Protein AF-A0A9P3FY73-F1 (afdb_monomer_lite)

Foldseek 3Di:
DDDDDDDDDDDDDDDDDDDDDDDDPDPDPVVVVVVVVVVPPPDDDDDDDDDDDDDDDDDPPPPPDPPPLQDAQEDDDPVQLDPVSLLVSLVQDPDPVSVVVVVVLLVCLVVLCVVQWDALDAPVPTDPVSVVVSLVVSCVVPVSQVRHDVSVSSSSSSNVVRVVRNVVVVVVVCVVVPPPPPVVPPPVPPDPDDDDDDDDDDDDDDDDDDDDPPPPPPDDPPDDDDDDDDDDDDDDDDDDDDDDDDDDDDDDDDDDDDDDDDDDDDDDDDDDDDDDDDDDDDDDPDDPDDPPDPDDLQVVVLVLLVVLDVLSNVLVVLCVQLVNRDPVSLVVLLPDDLVVNLVSCVPRSVPPDPVSSVVVSVSSVSSVVVVVVVVVD

Radius of gyration: 38.03 Å; chains: 1; bounding box: 103×112×108 Å

pLDDT: mean 70.86, std 22.41, range [33.03, 98.25]

Secondary structure (DSSP, 8-state):
--PPPP-PPP----PPPP--------SSSHHHHHHHHTTTTS---PPPP--------------------PPPBPPPPGGG-SHHHHHHHTT--SSHHHHHHHHHHHHHHHHHHHHHS-TTS-GGGS-HHHHHHHHHHHHHH-GGGGGBGGGHHHHHHHHHHHHHHHHHHHHHHHHHHHS---------PPPP-----------------------------------------PPP---------PPP------PPP-------PPP-------PPPP--PPPPS--------PPPHHHHHHHHHHHH-HHHHHTHHHHHHTT--SHHHHHHHHHS-HHHHHHHHHHTS----HHHHHHHHHHHHHHHHHHHHHTT-

Sequence (377 aa):
MVTLSQVPITSSRLATPSDTRHGAERLNTGAKQRVYQMAALAQRQPPSLCSPSSPNLVYTMPRAKPVGAAKPIPQPHHSVQRTTKLIECMGLQRSKEDRAEYHRIMEGLPEFCREHLKEGLCWGDQSTADWTRFCAAVCEDEPIFRRYQDCWPLKLWTQRYLVNKRHYLKKARKQLRGTPVFRRQVVLSPVPASESEDEATVARSEGDESMDDDDDNVAPPCHDSKSDSDDGSQNPDIKTAVASESIKEESDNVPPPSKNLRSKKPSTPPAAQSKPKVASAKQDPDAPAPGLADPAPMSAFRALLGDLDAVLAANFEKLQLAGIESAEDLQTLMAFPRCEQERLLRQHCGVTKPLELAKICIALDRARAKMEVIEVD

Structure (mmCIF, N/CA/C/O backbone):
data_AF-A0A9P3FY73-F1
#
_entry.id   AF-A0A9P3FY73-F1
#
loop_
_atom_site.group_PDB
_atom_site.id
_atom_site.type_symbol
_atom_site.label_atom_id
_atom_site.label_alt_id
_atom_site.label_comp_id
_atom_site.label_asym_id
_atom_site.label_entity_id
_atom_site.label_seq_id
_atom_site.pdbx_PDB_ins_code
_atom_site.Cartn_x
_atom_site.Cartn_y
_atom_site.Cartn_z
_atom_site.occupancy
_atom_site.B_iso_or_equiv
_atom_site.auth_seq_id
_atom_site.auth_comp_id
_atom_site.auth_asym_id
_atom_site.auth_atom_id
_atom_site.pdbx_PDB_model_num
ATOM 1 N N . MET A 1 1 ? 44.550 -36.901 49.251 1.00 42.16 1 MET A N 1
ATOM 2 C CA . MET A 1 1 ? 45.726 -36.201 48.694 1.00 42.16 1 MET A CA 1
ATOM 3 C C . MET A 1 1 ? 45.942 -36.720 47.286 1.00 42.16 1 MET A C 1
ATOM 5 O O . MET A 1 1 ? 46.392 -37.845 47.130 1.00 42.16 1 MET A O 1
ATOM 9 N N . VAL A 1 2 ? 45.505 -35.956 46.286 1.00 33.03 2 VAL A N 1
ATOM 10 C CA . VAL A 1 2 ? 45.621 -36.292 44.860 1.00 33.03 2 VAL A CA 1
ATOM 11 C C . VAL A 1 2 ? 46.294 -35.100 44.192 1.00 33.03 2 VAL A C 1
ATOM 13 O O . VAL A 1 2 ? 45.828 -33.970 44.319 1.00 33.03 2 VAL A O 1
ATOM 16 N N . THR A 1 3 ? 47.439 -35.358 43.576 1.00 38.28 3 THR A N 1
ATOM 17 C CA . THR A 1 3 ? 48.320 -34.394 42.919 1.00 38.28 3 THR A CA 1
ATOM 18 C C . THR A 1 3 ? 47.830 -34.102 41.499 1.00 38.28 3 THR A C 1
ATOM 20 O O . THR A 1 3 ? 47.676 -35.008 40.684 1.00 38.28 3 THR A O 1
ATOM 23 N N . LEU A 1 4 ? 47.587 -32.821 41.203 1.00 42.81 4 LEU A N 1
ATOM 24 C CA . LEU A 1 4 ? 47.286 -32.302 39.865 1.00 42.81 4 LEU A CA 1
ATOM 25 C C . LEU A 1 4 ? 48.595 -32.068 39.097 1.00 42.81 4 LEU A C 1
ATOM 27 O O . LEU A 1 4 ? 49.442 -31.287 39.527 1.00 42.81 4 LEU A O 1
ATOM 31 N N . SER A 1 5 ? 48.745 -32.751 37.962 1.00 44.38 5 SER A N 1
ATOM 32 C CA . SER A 1 5 ? 49.831 -32.551 36.999 1.00 44.38 5 SER A CA 1
ATOM 33 C C . SER A 1 5 ? 49.423 -31.475 35.986 1.00 44.38 5 SER A C 1
ATOM 35 O O . SER A 1 5 ? 48.355 -31.563 35.382 1.00 44.38 5 SER A O 1
ATOM 37 N N . GLN A 1 6 ? 50.254 -30.442 35.839 1.00 45.41 6 GLN A N 1
ATOM 38 C CA . GLN A 1 6 ? 50.101 -29.373 34.850 1.00 45.41 6 GLN A CA 1
ATOM 39 C C . GLN A 1 6 ? 50.756 -29.784 33.524 1.00 45.41 6 GLN A C 1
ATOM 41 O O . GLN A 1 6 ? 51.889 -30.260 33.512 1.00 45.41 6 GLN A O 1
ATOM 46 N N . VAL A 1 7 ? 50.059 -29.545 32.411 1.00 44.94 7 VAL A N 1
ATOM 47 C CA . VAL A 1 7 ? 50.581 -29.686 31.043 1.00 44.94 7 VAL A CA 1
ATOM 48 C C . VAL A 1 7 ? 50.744 -28.282 30.442 1.00 44.94 7 VAL A C 1
ATOM 50 O O . VAL A 1 7 ? 49.807 -27.488 30.543 1.00 44.94 7 VAL A O 1
ATOM 53 N N . PRO A 1 8 ? 51.888 -27.940 29.819 1.00 52.09 8 PRO A N 1
ATOM 54 C CA . PRO A 1 8 ? 52.078 -26.642 29.178 1.00 52.09 8 PRO A CA 1
ATOM 55 C C . PRO A 1 8 ? 51.510 -26.628 27.750 1.00 52.09 8 PRO A C 1
ATOM 57 O O . PRO A 1 8 ? 51.779 -27.521 26.948 1.00 52.09 8 PRO A O 1
ATOM 60 N N . ILE A 1 9 ? 50.757 -25.576 27.421 1.00 44.22 9 ILE A N 1
ATOM 61 C CA . ILE A 1 9 ? 50.264 -25.291 26.068 1.00 44.22 9 ILE A CA 1
ATOM 62 C C . ILE A 1 9 ? 51.331 -24.476 25.329 1.00 44.22 9 ILE A C 1
ATOM 64 O O . ILE A 1 9 ? 51.642 -23.347 25.708 1.00 44.22 9 ILE A O 1
ATOM 68 N N . THR A 1 10 ? 51.891 -25.045 24.264 1.00 43.56 10 THR A N 1
ATOM 69 C CA . THR A 1 10 ? 52.766 -24.355 23.313 1.00 43.56 10 THR A CA 1
ATOM 70 C C . THR A 1 10 ? 51.928 -23.644 22.251 1.00 43.56 10 THR A C 1
ATOM 72 O O . THR A 1 10 ? 51.133 -24.246 21.534 1.00 43.56 10 THR A O 1
ATOM 75 N N . SER A 1 11 ? 52.115 -22.328 22.152 1.00 36.12 11 SER A N 1
ATOM 76 C CA . SER A 1 11 ? 51.469 -21.461 21.168 1.00 36.12 11 SER A CA 1
ATOM 77 C C . SER A 1 11 ? 52.269 -21.485 19.861 1.00 36.12 11 SER A C 1
ATOM 79 O O . SER A 1 11 ? 53.394 -20.987 19.813 1.00 36.12 11 SER A O 1
ATOM 81 N N . SER A 1 12 ? 51.715 -22.097 18.810 1.00 38.44 12 SER A N 1
ATOM 82 C CA . SER A 1 12 ? 52.295 -22.090 17.460 1.00 38.44 12 SER A CA 1
ATOM 83 C C . SER A 1 12 ? 51.526 -21.141 16.548 1.00 38.44 12 SER A C 1
ATOM 85 O O . SER A 1 12 ? 50.336 -21.311 16.296 1.00 38.44 12 SER A O 1
ATOM 87 N N . ARG A 1 13 ? 52.257 -20.137 16.053 1.00 43.25 13 ARG A N 1
ATOM 88 C CA . ARG A 1 13 ? 51.874 -19.211 14.984 1.00 43.25 13 ARG A CA 1
ATOM 89 C C . ARG A 1 13 ? 51.569 -19.978 13.695 1.00 43.25 13 ARG A C 1
ATOM 91 O O . ARG A 1 13 ? 52.400 -20.764 13.249 1.00 43.25 13 ARG A O 1
ATOM 98 N N . LEU A 1 14 ? 50.450 -19.654 13.053 1.00 41.62 14 LEU A N 1
ATOM 99 C CA . LEU A 1 14 ? 50.162 -20.020 11.667 1.00 41.62 14 LEU A CA 1
ATOM 100 C C . LEU A 1 14 ? 49.957 -18.751 10.839 1.00 41.62 14 LEU A C 1
ATOM 102 O O . LEU A 1 14 ? 49.274 -17.814 11.249 1.00 41.62 14 LEU A O 1
ATOM 106 N N . ALA A 1 15 ? 50.658 -18.733 9.711 1.00 37.22 15 ALA A N 1
ATOM 107 C CA . ALA A 1 15 ? 50.772 -17.644 8.762 1.00 37.22 15 ALA A CA 1
ATOM 108 C C . ALA A 1 15 ? 49.478 -17.440 7.959 1.00 37.22 15 ALA A C 1
ATOM 110 O O . ALA A 1 15 ? 48.812 -18.395 7.568 1.00 37.22 15 ALA A O 1
ATOM 111 N N . THR A 1 16 ? 49.165 -16.179 7.678 1.00 40.62 16 THR A N 1
ATOM 112 C CA . THR A 1 16 ? 48.103 -15.740 6.766 1.00 40.62 16 THR A CA 1
ATOM 113 C C . THR A 1 16 ? 48.558 -15.862 5.307 1.00 40.62 16 THR A C 1
ATOM 115 O O . THR A 1 16 ? 49.617 -15.313 4.984 1.00 40.62 16 THR A O 1
ATOM 118 N N . PRO A 1 17 ? 47.792 -16.502 4.406 1.00 45.66 17 PRO A N 1
ATOM 119 C CA . PRO A 1 17 ? 48.030 -16.406 2.975 1.00 45.66 17 PRO A CA 1
ATOM 120 C C . PRO A 1 17 ? 47.280 -15.218 2.358 1.00 45.66 17 PRO A C 1
ATOM 122 O O . PRO A 1 17 ? 46.195 -14.829 2.785 1.00 45.66 17 PRO A O 1
ATOM 125 N N . SER A 1 18 ? 47.936 -14.652 1.354 1.00 37.41 18 SER A N 1
ATOM 126 C CA . SER A 1 18 ? 47.654 -13.397 0.677 1.00 37.41 18 SER A CA 1
ATOM 127 C C . SER A 1 18 ? 46.348 -13.366 -0.117 1.00 37.41 18 SER A C 1
ATOM 129 O O . SER A 1 18 ? 45.974 -14.305 -0.818 1.00 37.41 18 SER A O 1
ATOM 131 N N . ASP A 1 19 ? 45.712 -12.205 -0.031 1.00 35.09 19 ASP A N 1
ATOM 132 C CA . ASP A 1 19 ? 44.477 -11.791 -0.679 1.00 35.09 19 ASP A CA 1
ATOM 133 C C . ASP A 1 19 ? 44.660 -11.675 -2.206 1.00 35.09 19 ASP A C 1
ATOM 135 O O . ASP A 1 19 ? 45.435 -10.853 -2.696 1.00 35.09 19 ASP A O 1
ATOM 139 N N . THR A 1 20 ? 43.963 -12.521 -2.969 1.00 45.78 20 THR A N 1
ATOM 140 C CA . THR A 1 20 ? 43.864 -12.430 -4.436 1.00 45.78 20 THR A CA 1
ATOM 141 C C . THR A 1 20 ? 42.383 -12.409 -4.810 1.00 45.78 20 THR A C 1
ATOM 143 O O . THR A 1 20 ? 41.788 -13.436 -5.125 1.00 45.78 20 THR A O 1
ATOM 146 N N . ARG A 1 21 ? 41.749 -11.235 -4.734 1.00 40.12 21 ARG A N 1
ATOM 147 C CA . ARG A 1 21 ? 40.351 -11.021 -5.143 1.00 40.12 21 ARG A CA 1
ATOM 148 C C . ARG A 1 21 ? 40.236 -9.860 -6.119 1.00 40.12 21 ARG A C 1
ATOM 150 O O . ARG A 1 21 ? 39.798 -8.784 -5.742 1.00 40.12 21 ARG A O 1
ATOM 157 N N . HIS A 1 22 ? 40.559 -10.088 -7.389 1.00 45.47 22 HIS A N 1
ATOM 158 C CA . HIS A 1 22 ? 40.099 -9.253 -8.504 1.00 45.47 22 HIS A CA 1
ATOM 159 C C . HIS A 1 22 ? 39.733 -10.156 -9.688 1.00 45.47 22 HIS A C 1
ATOM 161 O O . HIS A 1 22 ? 40.617 -10.726 -10.317 1.00 45.47 22 HIS A O 1
ATOM 167 N N . GLY A 1 23 ? 38.437 -10.257 -10.009 1.00 43.47 23 GLY A N 1
ATOM 168 C CA . GLY A 1 23 ? 38.001 -10.744 -11.323 1.00 43.47 23 GLY A CA 1
ATOM 169 C C . GLY A 1 23 ? 36.771 -11.650 -11.351 1.00 43.47 23 GLY A C 1
ATOM 170 O O . GLY A 1 23 ? 36.893 -12.786 -11.788 1.00 43.47 23 GLY A O 1
ATOM 171 N N . ALA A 1 24 ? 35.588 -11.163 -10.957 1.00 41.09 24 ALA A N 1
ATOM 172 C CA . ALA A 1 24 ? 34.325 -11.856 -11.266 1.00 41.09 24 ALA A CA 1
ATOM 173 C C . ALA A 1 24 ? 33.086 -10.929 -11.330 1.00 41.09 24 ALA A C 1
ATOM 175 O O . ALA A 1 24 ? 32.003 -11.317 -10.919 1.00 41.09 24 ALA A O 1
ATOM 176 N N . GLU A 1 25 ? 33.208 -9.701 -11.855 1.00 45.84 25 GLU A N 1
ATOM 177 C CA . GLU A 1 25 ? 32.070 -8.755 -11.963 1.00 45.84 25 GLU A CA 1
ATOM 178 C C . GLU A 1 25 ? 31.905 -8.131 -13.365 1.00 45.84 25 GLU A C 1
ATOM 180 O O . GLU A 1 25 ? 31.661 -6.933 -13.511 1.00 45.84 25 GLU A O 1
ATOM 185 N N . ARG A 1 26 ? 32.052 -8.905 -14.452 1.00 45.12 26 ARG A N 1
ATOM 186 C CA . ARG A 1 26 ? 31.937 -8.329 -15.814 1.00 45.12 26 ARG A CA 1
ATOM 187 C C . ARG A 1 26 ? 31.015 -9.012 -16.821 1.00 45.12 26 ARG A C 1
ATOM 189 O O . ARG A 1 26 ? 31.037 -8.620 -17.982 1.00 45.12 26 ARG A O 1
ATOM 196 N N . LEU A 1 27 ? 30.130 -9.921 -16.414 1.00 48.28 27 LEU A N 1
ATOM 197 C CA . LEU A 1 27 ? 29.201 -10.572 -17.352 1.00 48.28 27 LEU A CA 1
ATOM 198 C C . LEU A 1 27 ? 27.745 -10.560 -16.862 1.00 48.28 27 LEU A C 1
ATOM 200 O O . LEU A 1 27 ? 27.140 -11.608 -16.712 1.00 48.28 27 LEU A O 1
ATOM 204 N N . ASN A 1 28 ? 27.152 -9.385 -16.604 1.00 49.62 28 ASN A N 1
ATOM 205 C CA . ASN A 1 28 ? 25.681 -9.297 -16.483 1.00 49.62 28 ASN A CA 1
ATOM 206 C C . ASN A 1 28 ? 25.079 -7.911 -16.809 1.00 49.62 28 ASN A C 1
ATOM 208 O O . ASN A 1 28 ? 24.053 -7.496 -16.268 1.00 49.62 28 ASN A O 1
ATOM 212 N N . THR A 1 29 ? 25.733 -7.140 -17.680 1.00 47.91 29 THR A N 1
ATOM 213 C CA . THR A 1 29 ? 25.258 -5.802 -18.082 1.00 47.91 29 THR A CA 1
ATOM 214 C C . THR A 1 29 ? 24.482 -5.804 -19.403 1.00 47.91 29 THR A C 1
ATOM 216 O O . THR A 1 29 ? 23.687 -4.896 -19.633 1.00 47.91 29 THR A O 1
ATOM 219 N N . GLY A 1 30 ? 24.620 -6.841 -20.239 1.00 44.16 30 GLY A N 1
ATOM 220 C CA . GLY A 1 30 ? 24.013 -6.885 -21.578 1.00 44.16 30 GLY A CA 1
ATOM 221 C C . GLY A 1 30 ? 22.485 -7.040 -21.601 1.00 44.16 30 GLY A C 1
ATOM 222 O O . GLY A 1 30 ? 21.816 -6.391 -22.406 1.00 44.16 30 GLY A O 1
ATOM 223 N N . ALA A 1 31 ? 21.909 -7.845 -20.703 1.00 50.88 31 ALA A N 1
ATOM 224 C CA . ALA A 1 31 ? 20.466 -8.117 -20.696 1.00 50.88 31 ALA A CA 1
ATOM 225 C C . ALA A 1 31 ? 19.644 -6.937 -20.142 1.00 50.88 31 ALA A C 1
ATOM 227 O O . ALA A 1 31 ? 18.605 -6.573 -20.693 1.00 50.88 31 ALA A O 1
ATOM 228 N N . LYS A 1 32 ? 20.157 -6.258 -19.106 1.00 51.12 32 LYS A N 1
ATOM 229 C CA . LYS A 1 32 ? 19.499 -5.086 -18.501 1.00 51.12 32 LYS A CA 1
ATOM 230 C C . LYS A 1 32 ? 19.461 -3.886 -19.453 1.00 51.12 32 LYS A C 1
ATOM 232 O O . LYS A 1 32 ? 18.501 -3.121 -19.442 1.00 51.12 32 LYS A O 1
ATOM 237 N N . GLN A 1 33 ? 20.462 -3.730 -20.320 1.00 55.00 33 GLN A N 1
ATOM 238 C CA . GLN A 1 33 ? 20.598 -2.544 -21.170 1.00 55.00 33 GLN A CA 1
ATOM 239 C C . GLN A 1 33 ? 19.577 -2.493 -22.323 1.00 55.00 33 GLN A C 1
ATOM 241 O O . GLN A 1 33 ? 19.145 -1.404 -22.701 1.00 55.00 33 GLN A O 1
ATOM 246 N N . ARG A 1 34 ? 19.105 -3.647 -22.825 1.00 58.91 34 ARG A N 1
ATOM 247 C CA . ARG A 1 34 ? 18.100 -3.705 -23.909 1.00 58.91 34 ARG A CA 1
ATOM 248 C C . ARG A 1 34 ? 16.700 -3.267 -23.470 1.00 58.91 34 ARG A C 1
ATOM 250 O O . ARG A 1 34 ? 15.984 -2.662 -24.262 1.00 58.91 34 ARG A O 1
ATOM 257 N N . VAL A 1 35 ? 16.329 -3.496 -22.210 1.00 56.06 35 VAL A N 1
ATOM 258 C CA . VAL A 1 35 ? 15.011 -3.093 -21.681 1.00 56.06 35 VAL A CA 1
ATOM 259 C C . VAL A 1 35 ? 14.941 -1.578 -21.441 1.00 56.06 35 VAL A C 1
ATOM 261 O O . VAL A 1 35 ? 13.907 -0.960 -21.688 1.00 56.06 35 VAL A O 1
ATOM 264 N N . TYR A 1 36 ? 16.049 -0.942 -21.045 1.00 53.47 36 TYR A N 1
ATOM 265 C CA . TYR A 1 36 ? 16.088 0.507 -20.801 1.00 53.47 36 TYR A CA 1
ATOM 266 C C . TYR A 1 36 ? 16.184 1.359 -22.079 1.00 53.47 36 TYR A C 1
ATOM 268 O O . TYR A 1 36 ? 15.680 2.482 -22.101 1.00 53.47 36 TYR A O 1
ATOM 276 N N . GLN A 1 37 ? 16.779 0.848 -23.163 1.00 55.38 37 GLN A N 1
ATOM 277 C CA . GLN A 1 37 ? 16.997 1.634 -24.389 1.00 55.38 37 GLN A CA 1
ATOM 278 C C . GLN A 1 37 ? 15.700 1.935 -25.169 1.00 55.38 37 GLN A C 1
ATOM 280 O O . GLN A 1 37 ? 15.610 2.955 -25.849 1.00 55.38 37 GLN A O 1
ATOM 285 N N . MET A 1 38 ? 14.660 1.114 -24.998 1.00 52.94 38 MET A N 1
ATOM 286 C CA . MET A 1 38 ? 13.332 1.310 -25.600 1.00 52.94 38 MET A CA 1
ATOM 287 C C . MET A 1 38 ? 12.539 2.486 -24.993 1.00 52.94 38 MET A C 1
ATOM 289 O O . MET A 1 38 ? 11.649 3.025 -25.647 1.00 52.94 38 MET A O 1
ATOM 293 N N . ALA A 1 39 ? 12.851 2.918 -23.765 1.00 51.34 39 ALA A N 1
ATOM 294 C CA . ALA A 1 39 ? 12.095 3.964 -23.066 1.00 51.34 39 ALA A CA 1
ATOM 295 C C . ALA A 1 39 ? 12.606 5.398 -23.332 1.00 51.34 39 ALA A C 1
ATOM 297 O O . ALA A 1 39 ? 11.882 6.364 -23.099 1.00 51.34 39 ALA A O 1
ATOM 298 N N . ALA A 1 40 ? 13.837 5.560 -23.829 1.00 45.88 40 ALA A N 1
ATOM 299 C CA . ALA A 1 40 ? 14.522 6.858 -23.889 1.00 45.88 40 ALA A CA 1
ATOM 300 C C . ALA A 1 40 ? 14.279 7.677 -25.178 1.00 45.88 40 ALA A C 1
ATOM 302 O O . ALA A 1 40 ? 14.643 8.851 -25.231 1.00 45.88 40 ALA A O 1
ATOM 303 N N . LEU A 1 41 ? 13.648 7.107 -26.211 1.00 47.03 41 LEU A N 1
ATOM 304 C CA . LEU A 1 41 ? 13.439 7.777 -27.509 1.00 47.03 41 LEU A CA 1
ATOM 305 C C . LEU A 1 41 ? 12.136 8.597 -27.617 1.00 47.03 41 LEU A C 1
ATOM 307 O O . LEU A 1 41 ? 11.888 9.206 -28.652 1.00 47.03 41 LEU A O 1
ATOM 311 N N . ALA A 1 42 ? 11.318 8.671 -26.561 1.00 46.75 42 ALA A N 1
ATOM 312 C CA . ALA A 1 42 ? 9.981 9.276 -26.623 1.00 46.75 42 ALA A CA 1
ATOM 313 C C . ALA A 1 42 ? 9.865 10.735 -26.116 1.00 46.75 42 ALA A C 1
ATOM 315 O O . ALA A 1 42 ? 8.760 11.271 -26.104 1.00 46.75 42 ALA A O 1
ATOM 316 N N . GLN A 1 43 ? 10.945 11.406 -25.684 1.00 53.41 43 GLN A N 1
ATOM 317 C CA . GLN A 1 43 ? 10.838 12.726 -25.019 1.00 53.41 43 GLN A CA 1
ATOM 318 C C . GLN A 1 43 ? 11.902 13.759 -25.433 1.00 53.41 43 GLN A C 1
ATOM 320 O O . GLN A 1 43 ? 12.666 14.251 -24.604 1.00 53.41 43 GLN A O 1
ATOM 325 N N . ARG A 1 44 ? 11.945 14.158 -26.709 1.00 39.44 44 ARG A N 1
ATOM 326 C CA . ARG A 1 44 ? 12.715 15.347 -27.124 1.00 39.44 44 ARG A CA 1
ATOM 327 C C . ARG A 1 44 ? 11.916 16.267 -28.047 1.00 39.44 44 ARG A C 1
ATOM 329 O O . ARG A 1 44 ? 11.931 16.088 -29.257 1.00 39.44 44 ARG A O 1
ATOM 336 N N . GLN A 1 45 ? 11.310 17.303 -27.470 1.00 40.25 45 GLN A N 1
ATOM 337 C CA . GLN A 1 45 ? 11.181 18.614 -28.115 1.00 40.25 45 GLN A CA 1
ATOM 338 C C . GLN A 1 45 ? 11.437 19.726 -27.082 1.00 40.25 45 GLN A C 1
ATOM 340 O O . GLN A 1 45 ? 10.850 19.674 -26.002 1.00 40.25 45 GLN A O 1
ATOM 345 N N . PRO A 1 46 ? 12.298 20.717 -27.379 1.00 46.50 46 PRO A N 1
ATOM 346 C CA . PRO A 1 46 ? 12.496 21.886 -26.527 1.00 46.50 46 PRO A CA 1
ATOM 347 C C . PRO A 1 46 ? 11.664 23.087 -27.017 1.00 46.50 46 PRO A C 1
ATOM 349 O O . PRO A 1 46 ? 11.663 23.356 -28.220 1.00 46.50 46 PRO A O 1
ATOM 352 N N . PRO A 1 47 ? 11.018 23.869 -26.132 1.00 42.59 47 PRO A N 1
ATOM 353 C CA . PRO A 1 47 ? 10.571 25.205 -26.487 1.00 42.59 47 PRO A CA 1
ATOM 354 C C . PRO A 1 47 ? 11.618 26.278 -26.161 1.00 42.59 47 PRO A C 1
ATOM 356 O O . PRO A 1 47 ? 12.405 26.194 -25.219 1.00 42.59 47 PRO A O 1
ATOM 359 N N . SER A 1 48 ? 11.583 27.272 -27.037 1.00 38.47 48 SER A N 1
ATOM 360 C CA . SER A 1 48 ? 12.483 28.386 -27.304 1.00 38.47 48 SER A CA 1
ATOM 361 C C . SER A 1 48 ? 12.670 29.407 -26.181 1.00 38.47 48 SER A C 1
ATOM 363 O O . SER A 1 48 ? 11.731 29.787 -25.485 1.00 38.47 48 SER A O 1
ATOM 365 N N . LEU A 1 49 ? 13.890 29.940 -26.139 1.00 45.50 49 LEU A N 1
ATOM 366 C CA . LEU A 1 49 ? 14.322 31.132 -25.414 1.00 45.50 49 LEU A CA 1
ATOM 367 C C . LEU A 1 49 ? 13.782 32.410 -26.086 1.00 45.50 49 LEU A C 1
ATOM 369 O O . LEU A 1 49 ? 13.972 32.586 -27.289 1.00 45.50 49 LEU A O 1
ATOM 373 N N . CYS A 1 50 ? 13.220 33.337 -25.306 1.00 35.94 50 CYS A N 1
ATOM 374 C CA . CYS A 1 50 ? 13.106 34.752 -25.675 1.00 35.94 50 CYS A CA 1
ATOM 375 C C . CYS A 1 50 ? 13.625 35.635 -24.532 1.00 35.94 50 CYS A C 1
ATOM 377 O O . CYS A 1 50 ? 13.301 35.430 -23.365 1.00 35.94 50 CYS A O 1
ATOM 379 N N . SER A 1 51 ? 14.465 36.589 -24.928 1.00 38.47 51 SER A N 1
ATOM 380 C CA . SER A 1 51 ? 15.288 37.493 -24.118 1.00 38.47 51 SER A CA 1
ATOM 381 C C . SER A 1 51 ? 14.578 38.823 -23.766 1.00 38.47 51 SER A C 1
ATOM 383 O O . SER A 1 51 ? 13.467 39.055 -24.243 1.00 38.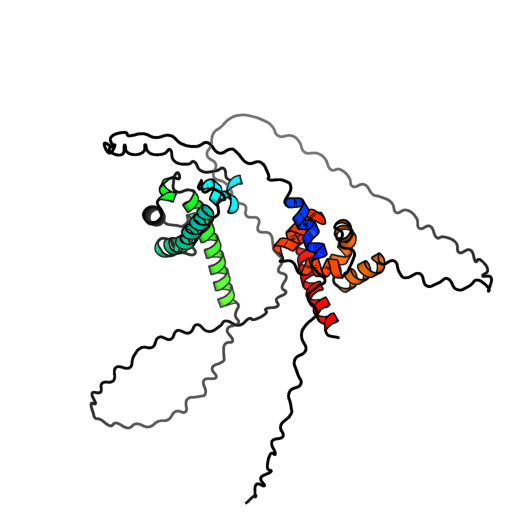47 51 SER A O 1
ATOM 385 N N . PRO A 1 52 ? 15.199 39.693 -22.934 1.00 62.69 52 PRO A N 1
ATOM 386 C CA . PRO A 1 52 ? 14.534 40.726 -22.131 1.00 62.69 52 PRO A CA 1
ATOM 387 C C . PRO A 1 52 ? 14.640 42.159 -22.694 1.00 62.69 52 PRO A C 1
ATOM 389 O O . PRO A 1 52 ? 15.564 42.469 -23.442 1.00 62.69 52 PRO A O 1
ATOM 392 N N . SER A 1 53 ? 13.777 43.074 -22.223 1.00 35.72 53 SER A N 1
ATOM 393 C CA . SER A 1 53 ? 14.083 44.517 -22.163 1.00 35.72 53 SER A CA 1
ATOM 394 C C . SER A 1 53 ? 13.252 45.269 -21.101 1.00 35.72 53 SER A C 1
ATOM 396 O O . SER A 1 53 ? 12.026 45.313 -21.177 1.00 35.72 53 SER A O 1
ATOM 398 N N . SER A 1 54 ? 13.951 45.878 -20.138 1.00 44.38 54 SER A N 1
ATOM 399 C CA . SER A 1 54 ? 13.546 46.929 -19.168 1.00 44.38 54 SER A CA 1
ATOM 400 C C . SER A 1 54 ? 12.984 48.202 -19.868 1.00 44.38 54 SER A C 1
ATOM 402 O O . SER A 1 54 ? 13.214 48.291 -21.075 1.00 44.38 54 SER A O 1
ATOM 404 N N . PRO A 1 55 ? 12.349 49.228 -19.212 1.00 57.22 55 PRO A N 1
ATOM 405 C CA . PRO A 1 55 ? 12.718 49.784 -17.890 1.00 57.22 55 PRO A CA 1
ATOM 406 C C . PRO A 1 55 ? 11.637 50.458 -16.985 1.00 57.22 55 PRO A C 1
ATOM 408 O O . PRO A 1 55 ? 10.537 50.800 -17.398 1.00 57.22 55 PRO A O 1
ATOM 411 N N . ASN A 1 56 ? 12.048 50.686 -15.725 1.00 48.72 56 ASN A N 1
ATOM 412 C CA . ASN A 1 56 ? 11.636 51.714 -14.746 1.00 48.72 56 ASN A CA 1
ATOM 413 C C . ASN A 1 56 ? 10.143 52.069 -14.594 1.00 48.72 56 ASN A C 1
ATOM 415 O O . ASN A 1 56 ? 9.649 53.020 -15.195 1.00 48.72 56 ASN A O 1
ATOM 419 N N . LEU A 1 57 ? 9.482 51.413 -13.634 1.00 42.09 57 LEU A N 1
ATOM 420 C CA . LEU A 1 57 ? 8.211 51.857 -13.058 1.00 42.09 57 LEU A CA 1
ATOM 421 C C . LEU A 1 57 ? 8.362 52.047 -11.547 1.00 42.09 57 LEU A C 1
ATOM 423 O O . LEU A 1 57 ? 8.775 51.148 -10.817 1.00 42.09 57 LEU A O 1
ATOM 427 N N . VAL A 1 58 ? 8.041 53.262 -11.108 1.00 44.75 58 VAL A N 1
ATOM 428 C CA . VAL A 1 58 ? 8.018 53.717 -9.717 1.00 44.75 58 VAL A CA 1
ATOM 429 C C . VAL A 1 58 ? 7.142 52.774 -8.886 1.00 44.75 58 VAL A C 1
ATOM 431 O O . VAL A 1 58 ? 5.932 52.686 -9.088 1.00 44.75 58 VAL A O 1
ATOM 434 N N . TYR A 1 59 ? 7.772 52.057 -7.954 1.00 40.75 59 TYR A N 1
ATOM 435 C CA . TYR A 1 59 ? 7.146 51.035 -7.117 1.00 40.75 59 TYR A CA 1
ATOM 436 C C . TYR A 1 59 ? 6.354 51.692 -5.977 1.00 40.75 59 TYR A C 1
ATOM 438 O O . TYR A 1 59 ? 6.819 51.820 -4.847 1.00 40.75 59 TYR A O 1
ATOM 446 N N . THR A 1 60 ? 5.134 52.135 -6.270 1.00 47.56 60 THR A N 1
ATOM 447 C CA . THR A 1 60 ? 4.123 52.304 -5.222 1.00 47.56 60 THR A CA 1
ATOM 448 C C . THR A 1 60 ? 3.654 50.908 -4.846 1.00 47.56 60 THR A C 1
ATOM 450 O O . THR A 1 60 ? 2.995 50.259 -5.649 1.00 47.56 60 THR A O 1
ATOM 453 N N . MET A 1 61 ? 4.040 50.423 -3.658 1.00 37.22 61 MET A N 1
ATOM 454 C CA . MET A 1 61 ? 3.611 49.128 -3.114 1.00 37.22 61 MET A CA 1
ATOM 455 C C . MET A 1 61 ? 2.081 49.022 -3.225 1.00 37.22 61 MET A C 1
ATOM 457 O O . MET A 1 61 ? 1.375 49.701 -2.469 1.00 37.22 61 MET A O 1
ATOM 461 N N . PRO A 1 62 ? 1.531 48.219 -4.156 1.00 45.16 62 PRO A N 1
ATOM 462 C CA . PRO A 1 62 ? 0.099 48.026 -4.212 1.00 45.16 62 PRO A CA 1
ATOM 463 C C . PRO A 1 62 ? -0.271 47.284 -2.935 1.00 45.16 62 PRO A C 1
ATOM 465 O O . PRO A 1 62 ? 0.155 46.151 -2.715 1.00 45.16 62 PRO A O 1
ATOM 468 N N . ARG A 1 63 ? -1.036 47.950 -2.067 1.00 45.38 63 ARG A N 1
ATOM 469 C CA . ARG A 1 63 ? -1.674 47.338 -0.903 1.00 45.38 63 ARG A CA 1
ATOM 470 C C . ARG A 1 63 ? -2.339 46.059 -1.404 1.00 45.38 63 ARG A C 1
ATOM 472 O O . ARG A 1 63 ? -3.260 46.152 -2.218 1.00 45.38 63 ARG A O 1
ATOM 479 N N . ALA A 1 64 ? -1.789 44.904 -1.021 1.00 42.91 64 ALA A N 1
ATOM 480 C CA . ALA A 1 64 ? -2.187 43.612 -1.556 1.00 42.91 64 ALA A CA 1
ATOM 481 C C . ALA A 1 64 ? -3.705 43.504 -1.425 1.00 42.91 64 ALA A C 1
ATOM 483 O O . ALA A 1 64 ? -4.239 43.437 -0.316 1.00 42.91 64 ALA A O 1
ATOM 484 N N . LYS A 1 65 ? -4.411 43.582 -2.559 1.00 46.06 65 LYS A N 1
ATOM 485 C CA . LYS A 1 65 ? -5.838 43.281 -2.585 1.00 46.06 65 LYS A CA 1
ATOM 486 C C . LYS A 1 65 ? -5.957 41.885 -1.976 1.00 46.06 65 LYS A C 1
ATOM 488 O O . LYS A 1 65 ? -5.189 41.022 -2.412 1.00 46.06 65 LYS A O 1
ATOM 493 N N . PRO A 1 66 ? -6.829 41.664 -0.974 1.00 54.69 66 PRO A N 1
ATOM 494 C CA . PRO A 1 66 ? -7.036 40.331 -0.432 1.00 54.69 66 PRO A CA 1
ATOM 495 C C . PRO A 1 66 ? -7.312 39.435 -1.629 1.00 54.69 66 PRO A C 1
ATOM 497 O O . PRO A 1 66 ? -8.258 39.683 -2.380 1.00 54.69 66 PRO A O 1
ATOM 500 N N . VAL A 1 67 ? -6.386 38.507 -1.883 1.00 51.66 67 VAL A N 1
ATOM 501 C CA . VAL A 1 67 ? -6.470 37.559 -2.988 1.00 51.66 67 VAL A CA 1
ATOM 502 C C . VAL A 1 67 ? -7.853 36.947 -2.861 1.00 51.66 67 VAL A C 1
ATOM 504 O O . VAL A 1 67 ? -8.154 36.345 -1.830 1.00 51.66 67 VAL A O 1
ATOM 507 N N . GLY A 1 68 ? -8.729 37.246 -3.827 1.00 55.06 68 GLY A N 1
ATOM 508 C CA . GLY A 1 68 ? -10.141 36.889 -3.745 1.00 55.06 68 GLY A CA 1
ATOM 509 C C . GLY A 1 68 ? -10.247 35.424 -3.358 1.00 55.06 68 GLY A C 1
ATOM 510 O O . GLY A 1 68 ? -9.536 34.610 -3.946 1.00 55.06 68 GLY A O 1
ATOM 511 N N . ALA A 1 69 ? -11.045 35.128 -2.326 1.00 66.56 69 ALA A N 1
ATOM 512 C CA . ALA A 1 69 ? -11.153 33.796 -1.742 1.00 66.56 69 ALA A CA 1
ATOM 513 C C . ALA A 1 69 ? -11.247 32.757 -2.865 1.00 66.56 69 ALA A C 1
ATOM 515 O O . ALA A 1 69 ? -12.235 32.719 -3.604 1.00 66.56 69 ALA A O 1
ATOM 516 N N . ALA A 1 70 ? -10.166 31.995 -3.059 1.00 70.56 70 ALA A N 1
ATOM 517 C CA . ALA A 1 70 ? -10.101 31.010 -4.123 1.00 70.56 70 ALA A CA 1
ATOM 518 C C . ALA A 1 70 ? -11.279 30.050 -3.938 1.00 70.56 70 ALA A C 1
ATOM 520 O O . ALA A 1 70 ? -11.545 29.609 -2.818 1.00 70.56 70 ALA A O 1
ATOM 521 N N . LYS A 1 71 ? -12.017 29.765 -5.019 1.00 78.19 71 LYS A N 1
ATOM 522 C CA . LYS A 1 71 ? -13.139 28.823 -4.953 1.00 78.19 71 LYS A CA 1
ATOM 523 C C . LYS A 1 71 ? -12.621 27.496 -4.376 1.00 78.19 71 LYS A C 1
ATOM 525 O O . LYS A 1 71 ? -11.584 27.028 -4.854 1.00 78.19 71 LYS A O 1
ATOM 530 N N . PRO A 1 72 ? -13.302 26.907 -3.377 1.00 83.69 72 PRO A N 1
ATOM 531 C CA . PRO A 1 72 ? -12.839 25.673 -2.764 1.00 83.69 72 PRO A CA 1
ATOM 532 C C . PRO A 1 72 ? -12.771 24.566 -3.818 1.00 83.69 72 PRO A C 1
ATOM 534 O O . PRO A 1 72 ? -13.651 24.451 -4.675 1.00 83.69 72 PRO A O 1
ATOM 537 N N . ILE A 1 73 ? -11.708 23.764 -3.768 1.00 83.75 73 ILE A N 1
ATOM 538 C CA . ILE A 1 73 ? -11.517 22.648 -4.699 1.00 83.75 73 ILE A CA 1
ATOM 539 C C . ILE A 1 73 ? -12.544 21.554 -4.349 1.00 83.75 73 ILE A C 1
ATOM 541 O O . ILE A 1 73 ? -12.561 21.107 -3.194 1.00 83.75 73 ILE A O 1
ATOM 545 N N . PRO A 1 74 ? -13.394 21.119 -5.303 1.00 83.06 74 PRO A N 1
ATOM 546 C CA . PRO A 1 74 ? -14.441 20.138 -5.039 1.00 83.06 74 PRO A CA 1
ATOM 547 C C . PRO A 1 74 ? -13.863 18.745 -4.765 1.00 83.06 74 PRO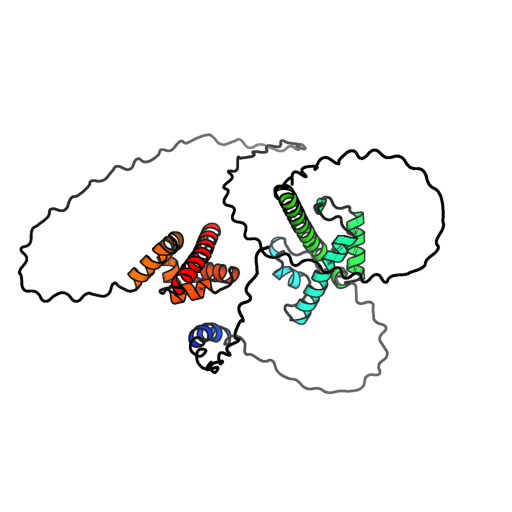 A C 1
ATOM 549 O O . PRO A 1 74 ? -12.746 18.412 -5.168 1.00 83.06 74 PRO A O 1
ATOM 552 N N . GLN A 1 75 ? -14.656 17.905 -4.103 1.00 81.56 75 GLN A N 1
ATOM 553 C CA . GLN A 1 75 ? -14.293 16.517 -3.841 1.00 81.56 75 GLN A CA 1
ATOM 554 C C . GLN A 1 75 ? -14.250 15.702 -5.153 1.00 81.56 75 GLN A C 1
ATOM 556 O O . GLN A 1 75 ? -15.200 15.747 -5.939 1.00 81.56 75 GLN A O 1
ATOM 561 N N . PRO A 1 76 ? -13.190 14.914 -5.406 1.00 77.56 76 PRO A N 1
ATOM 562 C CA . PRO A 1 76 ? -13.121 14.049 -6.574 1.00 77.56 76 PRO A CA 1
ATOM 563 C C . PRO A 1 76 ? -14.093 12.869 -6.443 1.00 77.56 76 PRO A C 1
ATOM 565 O O . PRO A 1 76 ? -14.340 12.351 -5.351 1.00 77.56 76 PRO A O 1
ATOM 568 N N . HIS A 1 77 ? -14.598 12.389 -7.581 1.00 77.62 77 HIS A N 1
ATOM 569 C CA . HIS A 1 77 ? -15.499 11.237 -7.644 1.00 77.62 77 HIS A CA 1
ATOM 570 C C . HIS A 1 77 ? -14.881 9.982 -6.984 1.00 77.62 77 HIS A C 1
ATOM 572 O O . HIS A 1 77 ? -13.668 9.759 -7.053 1.00 77.62 77 HIS A O 1
ATOM 578 N N . HIS A 1 78 ? -15.707 9.119 -6.377 1.00 69.06 78 HIS A N 1
ATOM 579 C CA . HIS A 1 78 ? -15.273 7.963 -5.565 1.00 69.06 78 HIS A CA 1
ATOM 580 C C . HIS A 1 78 ? -14.250 7.029 -6.247 1.00 69.06 78 HIS A C 1
ATOM 582 O O . HIS A 1 78 ? -13.390 6.447 -5.586 1.00 69.06 78 HIS A O 1
ATOM 588 N N . SER A 1 79 ? -14.280 6.925 -7.577 1.00 66.12 79 SER A N 1
ATOM 589 C CA . SER A 1 79 ? -13.359 6.113 -8.390 1.00 66.12 79 SER A CA 1
ATOM 590 C C . SER A 1 79 ? -11.906 6.626 -8.424 1.00 66.12 79 SER A C 1
ATOM 592 O O . SER A 1 79 ? -10.994 5.917 -8.866 1.00 66.12 79 SER A O 1
ATOM 594 N N . VAL A 1 80 ? -11.657 7.851 -7.957 1.00 62.41 80 VAL A N 1
ATOM 595 C CA . VAL A 1 80 ? -10.360 8.545 -8.039 1.00 62.41 80 VAL A CA 1
ATOM 596 C C . VAL A 1 80 ? -9.568 8.430 -6.731 1.00 62.41 80 VAL A C 1
ATOM 598 O O . VAL A 1 80 ? -8.401 8.774 -6.686 1.00 62.41 80 VAL A O 1
ATOM 601 N N . GLN A 1 81 ? -10.119 7.847 -5.669 1.00 63.50 81 GLN A N 1
ATOM 602 C CA . GLN A 1 81 ? -9.555 7.961 -4.319 1.00 63.50 81 GLN A CA 1
ATOM 603 C C . GLN A 1 81 ? -8.256 7.159 -4.043 1.00 63.50 81 GLN A C 1
ATOM 605 O O . GLN A 1 81 ? -7.830 7.094 -2.893 1.00 63.50 81 GLN A O 1
ATOM 610 N N . ARG A 1 82 ? -7.583 6.521 -5.013 1.00 68.12 82 ARG A N 1
ATOM 611 C CA . ARG A 1 82 ? -6.308 5.799 -4.748 1.00 68.12 82 ARG A CA 1
ATOM 612 C C . ARG A 1 82 ? -5.183 6.770 -4.338 1.00 68.12 82 ARG A C 1
ATOM 614 O O . ARG A 1 82 ? -5.171 7.908 -4.780 1.00 68.12 82 ARG A O 1
ATOM 621 N N . THR A 1 83 ? -4.224 6.327 -3.521 1.00 61.50 83 THR A N 1
ATOM 622 C CA . THR A 1 83 ? -3.136 7.163 -2.955 1.00 61.50 83 THR A CA 1
ATOM 623 C C . THR A 1 83 ? -2.325 7.929 -4.000 1.00 61.50 83 THR A C 1
ATOM 625 O O . THR A 1 83 ? -2.056 9.105 -3.804 1.00 61.50 83 THR A O 1
ATOM 628 N N . THR A 1 84 ? -2.004 7.318 -5.143 1.00 60.41 84 THR A N 1
ATOM 629 C CA . THR A 1 84 ? -1.294 7.999 -6.245 1.00 60.41 84 THR A CA 1
ATOM 630 C C . THR A 1 84 ? -2.090 9.134 -6.881 1.00 60.41 84 THR A C 1
ATOM 632 O O . THR A 1 84 ? -1.502 10.052 -7.436 1.00 60.41 84 THR A O 1
ATOM 635 N N . LYS A 1 85 ? -3.418 9.096 -6.769 1.00 73.62 85 LYS A N 1
ATOM 636 C CA . LYS A 1 85 ? -4.307 10.161 -7.231 1.00 73.62 85 LYS A CA 1
ATOM 637 C C . LYS A 1 85 ? -4.562 11.208 -6.145 1.00 73.62 85 LYS A C 1
ATOM 639 O O . LYS A 1 85 ? -5.052 12.279 -6.460 1.00 73.62 85 LYS A O 1
ATOM 644 N N . LEU A 1 86 ? -4.232 10.932 -4.878 1.00 76.44 86 LEU A N 1
ATOM 645 C CA . LEU A 1 86 ? -4.452 11.883 -3.785 1.00 76.44 86 LEU A CA 1
ATOM 646 C C . LEU A 1 86 ? -3.548 13.115 -3.919 1.00 76.44 86 LEU A C 1
ATOM 648 O O . LEU A 1 86 ? -4.037 14.217 -3.714 1.00 76.44 86 LEU A O 1
ATOM 652 N N . ILE A 1 87 ? -2.290 12.928 -4.343 1.00 83.00 87 ILE A N 1
ATOM 653 C CA . ILE A 1 87 ? -1.348 14.022 -4.649 1.00 83.00 87 ILE A CA 1
ATOM 654 C C . ILE A 1 87 ? -1.950 14.948 -5.717 1.00 83.00 87 ILE A C 1
ATOM 656 O O . ILE A 1 87 ? -2.106 16.144 -5.495 1.00 83.00 87 ILE A O 1
ATOM 660 N N . GLU A 1 88 ? -2.403 14.374 -6.834 1.00 82.88 88 GLU A N 1
ATOM 661 C CA . GLU A 1 88 ? -3.019 15.131 -7.933 1.00 82.88 88 GLU A CA 1
ATOM 662 C C . GLU A 1 88 ? -4.307 15.837 -7.503 1.00 82.88 88 GLU A C 1
ATOM 664 O O . GLU A 1 88 ? -4.549 16.984 -7.868 1.00 82.88 88 GLU A O 1
ATOM 669 N N . CYS A 1 89 ? -5.132 15.178 -6.687 1.00 80.69 89 CYS A N 1
ATOM 670 C CA . CYS A 1 89 ? -6.352 15.776 -6.156 1.00 80.69 89 CYS A CA 1
ATOM 671 C C . CYS A 1 89 ? -6.076 16.8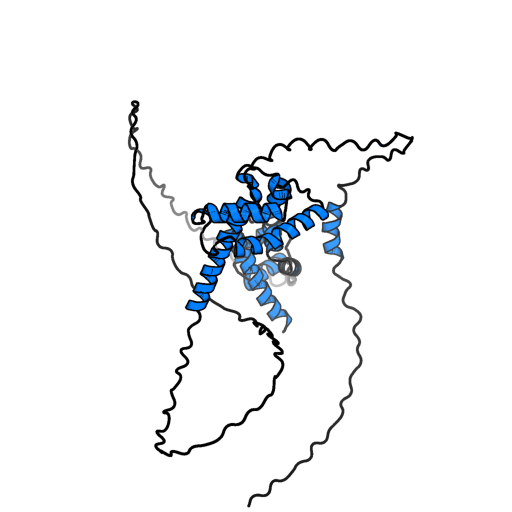74 -5.118 1.00 80.69 89 CYS A C 1
ATOM 673 O O . CYS A 1 89 ? -6.941 17.717 -4.883 1.00 80.69 89 CYS A O 1
ATOM 675 N N . MET A 1 90 ? -4.884 16.888 -4.518 1.00 82.31 90 MET A N 1
ATOM 676 C CA . MET A 1 90 ? -4.396 18.010 -3.725 1.00 82.31 90 MET A CA 1
ATOM 677 C C . MET A 1 90 ? -3.886 19.165 -4.611 1.00 82.31 90 MET A C 1
ATOM 679 O O . MET A 1 90 ? -3.469 20.201 -4.106 1.00 82.31 90 MET A O 1
ATOM 683 N N . GLY A 1 91 ? -3.941 19.058 -5.939 1.00 83.12 91 GLY A N 1
ATOM 684 C CA . GLY A 1 91 ? -3.387 20.084 -6.826 1.00 83.12 91 GLY A CA 1
ATOM 685 C C . GLY A 1 91 ? -1.863 20.193 -6.730 1.00 83.12 91 GLY A C 1
ATOM 686 O O . GLY A 1 91 ? -1.294 21.152 -7.243 1.00 83.12 91 GLY A O 1
ATOM 687 N N . LEU A 1 92 ? -1.224 19.212 -6.089 1.00 86.56 92 LEU A N 1
ATOM 688 C CA . LEU A 1 92 ? 0.214 19.020 -6.082 1.00 86.56 92 LEU A CA 1
ATOM 689 C C . LEU A 1 92 ? 0.589 18.325 -7.396 1.00 86.56 92 LEU A C 1
ATOM 691 O O . LEU A 1 92 ? -0.027 17.331 -7.801 1.00 86.56 92 LEU A O 1
ATOM 695 N N . GLN A 1 93 ? 1.563 18.878 -8.105 1.00 87.75 93 GLN A N 1
ATOM 696 C CA . GLN A 1 93 ? 2.083 18.312 -9.339 1.00 87.75 93 GLN A CA 1
ATOM 697 C C . GLN A 1 93 ? 2.917 17.060 -9.037 1.00 87.75 93 GLN A C 1
ATOM 699 O O . GLN A 1 93 ? 3.314 16.782 -7.909 1.00 87.75 93 GLN A O 1
ATOM 704 N N . ARG A 1 94 ? 3.237 16.278 -10.074 1.00 84.75 94 ARG A N 1
ATOM 705 C CA . ARG A 1 94 ? 4.181 15.151 -9.952 1.00 84.75 94 ARG A CA 1
ATOM 706 C C . ARG A 1 94 ? 5.651 15.611 -9.923 1.00 84.75 94 ARG A C 1
ATOM 708 O O . ARG A 1 94 ? 6.533 14.823 -10.269 1.00 84.75 94 ARG A O 1
ATOM 715 N N . SER A 1 95 ? 5.909 16.872 -9.568 1.00 92.25 95 SER A N 1
ATOM 716 C CA . SER A 1 95 ? 7.263 17.392 -9.368 1.00 92.25 95 SER A CA 1
ATOM 717 C C . SER A 1 95 ? 7.908 16.707 -8.157 1.00 92.25 95 SER A C 1
ATOM 719 O O . SER A 1 95 ? 7.240 16.064 -7.336 1.00 92.25 95 SER A O 1
ATOM 721 N N . LYS A 1 96 ? 9.237 16.782 -8.062 1.00 90.94 96 LYS A N 1
ATOM 722 C CA . LYS A 1 96 ? 9.965 16.172 -6.943 1.00 90.94 96 LYS A CA 1
ATOM 723 C C . LYS A 1 96 ? 9.685 16.937 -5.646 1.00 90.94 96 LYS A C 1
ATOM 725 O O . LYS A 1 96 ? 9.571 16.321 -4.589 1.00 90.94 96 LYS A O 1
ATOM 730 N N . GLU A 1 97 ? 9.546 18.251 -5.760 1.00 92.25 97 GLU A N 1
ATOM 731 C CA . GLU A 1 97 ? 9.296 19.210 -4.690 1.00 92.25 97 GLU A CA 1
ATOM 732 C C . GLU A 1 97 ? 7.910 18.989 -4.075 1.00 92.25 97 GLU A C 1
ATOM 734 O O . GLU A 1 97 ? 7.810 18.735 -2.878 1.00 92.25 97 GLU A O 1
ATOM 739 N N . ASP A 1 98 ? 6.860 18.946 -4.896 1.00 89.00 98 ASP A N 1
ATOM 740 C CA . ASP A 1 98 ? 5.479 18.757 -4.437 1.00 89.00 98 ASP A CA 1
ATOM 741 C C . ASP A 1 98 ? 5.280 17.368 -3.820 1.00 89.00 98 ASP A C 1
ATOM 743 O O . ASP A 1 98 ? 4.517 17.179 -2.871 1.00 89.00 98 ASP A O 1
ATOM 747 N N . ARG A 1 99 ? 6.002 16.365 -4.334 1.00 88.81 99 ARG A N 1
ATOM 748 C CA . ARG A 1 99 ? 6.015 15.029 -3.741 1.00 88.81 99 ARG A CA 1
ATOM 749 C C . ARG A 1 99 ? 6.683 15.036 -2.366 1.00 88.81 99 ARG A C 1
ATOM 751 O O . ARG A 1 99 ? 6.184 14.363 -1.467 1.00 88.81 99 ARG A O 1
ATOM 758 N N . ALA A 1 100 ? 7.787 15.763 -2.198 1.00 90.81 100 ALA A N 1
ATOM 759 C CA . ALA A 1 100 ? 8.444 15.915 -0.902 1.00 90.81 100 ALA A CA 1
ATOM 760 C C . ALA A 1 100 ? 7.549 16.674 0.090 1.00 90.81 100 ALA A C 1
ATOM 762 O O . ALA A 1 100 ? 7.409 16.240 1.230 1.00 90.81 100 ALA A O 1
ATOM 763 N N . GLU A 1 101 ? 6.873 17.735 -0.358 1.00 90.69 101 GLU A N 1
ATOM 764 C CA . GLU A 1 101 ? 5.898 18.475 0.445 1.00 90.69 101 GLU A CA 1
ATOM 765 C C . GLU A 1 101 ? 4.727 17.582 0.876 1.00 90.69 101 GLU A C 1
ATOM 767 O O . GLU A 1 101 ? 4.394 17.529 2.059 1.00 90.69 101 GLU A O 1
ATOM 772 N N . TYR A 1 102 ? 4.159 16.804 -0.049 1.00 90.50 102 TYR A N 1
ATOM 773 C CA . TYR A 1 102 ? 3.124 15.822 0.266 1.00 90.50 102 TYR A CA 1
ATOM 774 C C . TYR A 1 102 ? 3.592 14.809 1.315 1.00 90.50 102 TYR A C 1
ATOM 776 O O . TYR A 1 102 ? 2.852 14.518 2.252 1.00 90.50 102 TYR A O 1
ATOM 784 N N . HIS A 1 103 ? 4.801 14.259 1.170 1.00 90.25 103 HIS A N 1
ATOM 785 C CA . HIS A 1 103 ? 5.344 13.308 2.141 1.00 90.25 103 HIS A CA 1
ATOM 786 C C . HIS A 1 103 ? 5.524 13.949 3.517 1.00 90.25 103 HIS A C 1
ATOM 788 O O . HIS A 1 103 ? 5.036 13.377 4.486 1.00 90.25 103 HIS A O 1
ATOM 794 N N . ARG A 1 104 ? 6.098 15.158 3.588 1.00 93.31 104 ARG A N 1
ATOM 795 C CA . ARG A 1 104 ? 6.246 15.931 4.832 1.00 93.31 104 ARG A CA 1
ATOM 796 C C . ARG A 1 104 ? 4.907 16.102 5.551 1.00 93.31 104 ARG A C 1
ATOM 798 O O . ARG A 1 104 ? 4.793 15.790 6.730 1.00 93.31 104 ARG A O 1
ATOM 805 N N . ILE A 1 105 ? 3.877 16.540 4.824 1.00 90.81 105 ILE A N 1
ATOM 806 C CA . ILE A 1 105 ? 2.530 16.722 5.379 1.00 90.81 105 ILE A CA 1
ATOM 807 C C . ILE A 1 105 ? 1.972 15.385 5.885 1.00 90.81 105 ILE A C 1
ATOM 809 O O . ILE A 1 105 ? 1.464 15.286 6.999 1.00 90.81 105 ILE A O 1
ATOM 813 N N . MET A 1 106 ? 2.070 14.335 5.067 1.00 89.69 106 MET A N 1
ATOM 814 C CA . MET A 1 106 ? 1.520 13.017 5.391 1.00 89.69 106 MET A CA 1
ATOM 815 C C . MET A 1 106 ? 2.258 12.305 6.531 1.00 89.69 106 MET A C 1
ATOM 817 O O . MET A 1 106 ? 1.657 11.447 7.176 1.00 89.69 106 MET A O 1
ATOM 821 N N . GLU A 1 107 ? 3.525 12.638 6.776 1.00 92.62 107 GLU A N 1
ATOM 822 C CA . GLU A 1 107 ? 4.322 12.142 7.903 1.00 92.62 107 GLU A CA 1
ATOM 823 C C . GLU A 1 107 ? 3.918 12.783 9.235 1.00 92.62 107 GLU A C 1
ATOM 825 O O . GLU A 1 107 ? 3.935 12.088 10.247 1.00 92.62 107 GLU A O 1
ATOM 830 N N . GLY A 1 108 ? 3.473 14.047 9.232 1.00 94.12 108 GLY A N 1
ATOM 831 C CA . GLY A 1 108 ? 2.982 14.736 10.434 1.00 94.12 108 GLY A CA 1
ATOM 832 C C . GLY A 1 108 ? 1.545 14.366 10.829 1.00 94.12 108 GLY A C 1
ATOM 833 O O . GLY A 1 108 ? 1.207 14.306 12.008 1.00 94.12 108 GLY A O 1
ATOM 834 N N . LEU A 1 109 ? 0.673 14.034 9.869 1.00 95.12 109 LEU A N 1
ATOM 835 C CA . LEU A 1 109 ? -0.739 13.714 10.152 1.00 95.12 109 LEU A CA 1
ATOM 836 C C . LEU A 1 109 ? -0.996 12.600 11.197 1.00 95.12 109 LEU A C 1
ATOM 838 O O . LEU A 1 109 ? -1.975 12.711 11.946 1.00 95.12 109 LEU A O 1
ATOM 842 N N . PRO A 1 110 ? -0.192 11.518 11.284 1.00 96.00 110 PRO A N 1
ATOM 843 C CA . PRO A 1 110 ? -0.308 10.526 12.350 1.00 96.00 110 PRO A CA 1
ATOM 844 C C . PRO A 1 110 ? -0.167 11.097 13.766 1.00 96.00 110 PRO A C 1
ATOM 846 O O . PRO A 1 110 ? -0.757 10.536 14.689 1.00 96.00 110 PRO A O 1
ATOM 849 N N . GLU A 1 111 ? 0.607 12.164 13.964 1.00 95.69 111 GLU A N 1
ATOM 850 C CA . GLU A 1 111 ? 0.776 12.824 15.267 1.00 95.69 111 GLU A CA 1
ATOM 851 C C . GLU A 1 111 ? -0.496 13.570 15.658 1.00 95.69 111 GLU A C 1
ATOM 853 O O . GLU A 1 111 ? -1.107 13.214 16.665 1.00 95.69 111 GLU A O 1
ATOM 858 N N . PHE A 1 112 ? -1.018 14.432 14.782 1.00 95.75 112 PHE A N 1
ATOM 859 C CA . PHE A 1 112 ? -2.310 15.095 15.004 1.00 95.75 112 PHE A CA 1
ATOM 860 C C . PHE A 1 112 ? -3.453 14.107 15.259 1.00 95.75 112 PHE A C 1
ATOM 862 O O . PHE A 1 112 ? -4.341 14.359 16.074 1.00 95.75 112 PHE A O 1
ATOM 869 N N . CYS A 1 113 ? -3.459 12.961 14.566 1.00 96.38 113 CYS A N 1
ATOM 870 C CA . CYS A 1 113 ? -4.468 11.929 14.803 1.00 96.38 113 CYS A CA 1
ATOM 871 C C . CYS A 1 113 ? -4.353 11.314 16.198 1.00 96.38 113 CYS A C 1
ATOM 873 O O . CYS A 1 113 ? -5.380 11.013 16.795 1.00 96.38 113 CYS A O 1
ATOM 875 N N . ARG A 1 114 ? -3.135 11.107 16.710 1.00 96.31 114 ARG A N 1
ATOM 876 C CA . ARG A 1 114 ? -2.910 10.578 18.062 1.00 96.31 114 ARG A CA 1
ATOM 877 C C . ARG A 1 114 ? -3.329 11.570 19.139 1.00 96.31 114 ARG A C 1
ATOM 879 O O . ARG A 1 114 ? -3.865 11.154 20.160 1.00 96.31 114 ARG A O 1
ATOM 886 N N . GLU A 1 115 ? -3.089 12.853 18.902 1.00 97.38 115 GLU A N 1
ATOM 887 C CA . GLU A 1 115 ? -3.373 13.919 19.862 1.00 97.38 115 GLU A CA 1
ATOM 888 C C . GLU A 1 115 ? -4.859 14.273 19.932 1.00 97.38 115 GLU A C 1
ATOM 890 O O . GLU A 1 115 ? -5.405 14.472 21.017 1.00 97.38 115 GLU A O 1
ATOM 895 N N . HIS A 1 116 ? -5.533 14.336 18.782 1.00 97.44 116 HIS A N 1
ATOM 896 C CA . HIS A 1 116 ? -6.898 14.857 18.709 1.00 97.44 116 HIS A CA 1
ATOM 897 C C . HIS A 1 116 ? -7.975 13.798 18.480 1.00 97.44 116 HIS A C 1
ATOM 899 O O . HIS A 1 116 ? -9.150 14.104 18.672 1.00 97.44 116 HIS A O 1
ATOM 905 N N . LEU A 1 117 ? -7.628 12.574 18.067 1.00 97.56 117 LEU A N 1
ATOM 906 C CA . LEU A 1 117 ? -8.598 11.518 17.764 1.00 97.56 117 LEU A CA 1
ATOM 907 C C . LEU A 1 117 ? -8.332 10.256 18.587 1.00 97.56 117 LEU A C 1
ATOM 909 O O . LEU A 1 117 ? -7.210 9.935 18.971 1.00 97.56 117 LEU A O 1
ATOM 913 N N . LYS A 1 118 ? -9.389 9.478 18.837 1.00 96.81 118 LYS A N 1
ATOM 914 C CA . LYS A 1 118 ? -9.272 8.228 19.596 1.00 96.81 118 LYS A CA 1
ATOM 915 C C . LYS A 1 118 ? -8.854 7.085 18.682 1.00 96.81 118 LYS A C 1
ATOM 917 O O . LYS A 1 118 ? -9.651 6.603 17.868 1.00 96.81 118 LYS A O 1
ATOM 922 N N . GLU A 1 119 ? -7.621 6.611 18.839 1.00 95.31 119 GLU A N 1
ATOM 923 C CA . GLU A 1 119 ? -7.143 5.441 18.105 1.00 95.31 119 GLU A CA 1
ATOM 924 C C . GLU A 1 119 ? -7.975 4.187 18.432 1.00 95.31 119 GLU A C 1
ATOM 926 O O . GLU A 1 119 ? -8.335 3.910 19.575 1.00 95.31 119 GLU A O 1
ATOM 931 N N . GLY A 1 120 ? -8.277 3.387 17.407 1.00 92.50 120 GLY A N 1
ATOM 932 C CA . GLY A 1 120 ? -9.012 2.125 17.548 1.00 92.50 120 GLY A CA 1
ATOM 933 C C . GLY A 1 120 ? -10.530 2.226 17.366 1.00 92.50 120 GLY A C 1
ATOM 934 O O . GLY A 1 120 ? -11.162 1.194 17.107 1.00 92.50 120 GLY A O 1
ATOM 935 N N . LEU A 1 121 ? -11.099 3.433 17.410 1.00 95.31 121 LEU A N 1
ATOM 936 C CA . LEU A 1 121 ? -12.470 3.696 16.966 1.00 95.31 121 LEU A CA 1
ATOM 937 C C . LEU A 1 121 ? -12.529 3.856 15.443 1.00 95.31 121 LEU A C 1
ATOM 939 O O . LEU A 1 121 ? -11.549 4.245 14.801 1.00 95.31 121 LEU A O 1
ATOM 943 N N . CYS A 1 122 ? -13.669 3.509 14.839 1.00 93.00 122 CYS A N 1
ATOM 944 C CA . CYS A 1 122 ? -13.860 3.764 13.415 1.00 93.00 122 CYS A CA 1
ATOM 945 C C . CYS A 1 122 ? -14.217 5.237 13.183 1.00 93.00 122 CYS A C 1
ATOM 947 O O . CYS A 1 122 ? -14.605 5.942 14.106 1.00 93.00 122 CYS A O 1
ATOM 949 N N . TRP A 1 123 ? -14.087 5.696 11.939 1.00 90.50 123 TRP A N 1
ATOM 950 C CA . TRP A 1 123 ? -14.389 7.078 11.568 1.00 90.50 123 TRP A CA 1
ATOM 951 C C . TRP A 1 123 ? -15.794 7.536 12.002 1.00 90.50 123 TRP A C 1
ATOM 953 O O . TRP A 1 123 ? -15.935 8.630 12.532 1.00 90.50 123 TRP A O 1
ATOM 963 N N . GLY A 1 124 ? -16.820 6.698 11.807 1.00 92.44 124 GLY A N 1
ATOM 964 C CA . GLY A 1 124 ? -18.205 7.026 12.172 1.00 92.44 124 GLY A CA 1
ATOM 965 C C . GLY A 1 124 ? -18.467 7.087 13.680 1.00 92.44 124 GLY A C 1
ATOM 966 O O . GLY A 1 124 ? -19.479 7.649 14.078 1.00 92.44 124 GLY A O 1
ATOM 967 N N . ASP A 1 125 ? -17.553 6.556 14.497 1.00 96.25 125 ASP A N 1
ATOM 968 C CA . ASP A 1 125 ? -17.666 6.543 15.961 1.00 96.25 125 ASP A CA 1
ATOM 969 C C . ASP A 1 125 ? -16.884 7.698 16.617 1.00 96.25 125 ASP A C 1
ATOM 971 O O . ASP A 1 125 ? -16.863 7.814 17.844 1.00 96.25 125 ASP A O 1
ATOM 975 N N . GLN A 1 126 ? -16.179 8.520 15.831 1.00 96.44 126 GLN A N 1
ATOM 976 C CA . GLN A 1 126 ? -15.439 9.667 16.358 1.00 96.44 126 GLN A CA 1
ATOM 977 C C . GLN A 1 126 ? -16.402 10.790 16.749 1.00 96.44 126 GLN A C 1
ATOM 979 O O . GLN A 1 126 ? -17.428 11.012 16.106 1.00 96.44 126 GLN A O 1
ATOM 984 N N . SER A 1 127 ? -16.045 11.545 17.788 1.00 97.31 127 SER A N 1
ATOM 985 C CA . SER A 1 127 ? -16.801 12.735 18.175 1.00 97.31 127 SER A CA 1
ATOM 986 C C . SER A 1 127 ? -16.667 13.823 17.109 1.00 97.31 127 SER A C 1
ATOM 988 O O . SER A 1 127 ? -15.561 14.152 16.674 1.00 97.31 127 SER A O 1
ATOM 990 N N . THR A 1 128 ? -17.784 14.452 16.740 1.00 95.62 128 THR A N 1
ATOM 991 C CA . THR A 1 128 ? -17.794 15.607 15.828 1.00 95.62 128 THR A CA 1
ATOM 992 C C . THR A 1 128 ? -16.943 16.764 16.364 1.00 95.62 128 THR A C 1
ATOM 994 O O . THR A 1 128 ? -16.304 17.476 15.588 1.00 95.62 128 THR A O 1
ATOM 997 N N . ALA A 1 129 ? -16.888 16.941 17.690 1.00 96.81 129 ALA A N 1
ATOM 998 C CA . ALA A 1 129 ? -16.060 17.966 18.325 1.00 96.81 129 ALA A CA 1
ATOM 999 C C . ALA A 1 129 ? -14.558 17.672 18.171 1.00 96.81 129 ALA A C 1
ATOM 1001 O O . ALA A 1 129 ? -13.793 18.574 17.832 1.00 96.81 129 ALA A O 1
ATOM 1002 N N . ASP A 1 130 ? -14.152 16.412 18.348 1.00 95.62 130 ASP A N 1
ATOM 1003 C CA . ASP A 1 130 ? -12.759 15.973 18.195 1.00 95.62 130 ASP A CA 1
ATOM 1004 C C . ASP A 1 130 ? -12.304 16.120 16.737 1.00 95.62 130 ASP A C 1
ATOM 1006 O O . ASP A 1 130 ? -11.230 16.654 16.467 1.00 95.62 130 ASP A O 1
ATOM 1010 N N . TRP A 1 131 ? -13.173 15.770 15.781 1.00 94.25 131 TRP A N 1
ATOM 1011 C CA . TRP A 1 131 ? -12.928 16.013 14.356 1.00 94.25 131 TRP A CA 1
ATOM 1012 C C . TRP A 1 131 ? -12.737 17.500 14.031 1.00 94.25 131 TRP A C 1
ATOM 1014 O O . TRP A 1 131 ? -11.846 17.863 13.262 1.00 94.25 131 TRP A O 1
ATOM 1024 N N . THR A 1 132 ? -13.560 18.365 14.625 1.00 93.88 132 THR A N 1
ATOM 1025 C CA . THR A 1 132 ? -13.490 19.814 14.397 1.00 93.88 132 THR A CA 1
ATOM 1026 C C . THR A 1 132 ? -12.179 20.388 14.933 1.00 93.88 132 THR A C 1
ATOM 1028 O O . THR A 1 132 ? -11.527 21.166 14.239 1.00 93.88 132 THR A O 1
ATOM 1031 N N . ARG A 1 133 ? -11.754 19.958 16.130 1.00 96.12 133 ARG A N 1
ATOM 1032 C CA . ARG A 1 133 ? -10.459 20.333 16.724 1.00 96.12 133 ARG A CA 1
ATOM 1033 C C . ARG A 1 133 ? -9.284 19.844 15.885 1.00 96.12 133 ARG A C 1
ATOM 1035 O O . ARG A 1 133 ? -8.399 20.633 15.582 1.00 96.12 133 ARG A O 1
ATOM 1042 N N . PHE A 1 134 ? -9.324 18.587 15.451 1.00 96.06 134 PHE A N 1
ATOM 1043 C CA . PHE A 1 134 ? -8.315 18.014 14.565 1.00 96.06 134 PHE A CA 1
ATOM 1044 C C . PHE A 1 134 ? -8.183 18.806 13.256 1.00 96.06 134 PHE A C 1
ATOM 1046 O O . PHE A 1 134 ? -7.076 19.155 12.860 1.00 96.06 134 PHE A O 1
ATOM 1053 N N . CYS A 1 135 ? -9.297 19.146 12.597 1.00 94.69 135 CYS A N 1
ATOM 1054 C CA . CYS A 1 135 ? -9.253 19.950 11.372 1.00 94.69 135 CYS A CA 1
ATOM 1055 C C . CYS A 1 135 ? -8.681 21.343 11.610 1.00 94.69 135 CYS A C 1
ATOM 1057 O O . CYS A 1 135 ? -7.924 21.825 10.773 1.00 94.69 135 CYS A O 1
ATOM 1059 N N . ALA A 1 136 ? -9.058 21.987 12.718 1.00 94.00 136 ALA A N 1
ATOM 1060 C CA . ALA A 1 136 ? -8.559 23.309 13.070 1.00 94.00 136 ALA A CA 1
ATOM 1061 C C . ALA A 1 136 ? -7.038 23.287 13.277 1.00 94.00 136 ALA A C 1
ATOM 1063 O O . ALA A 1 136 ? -6.355 24.069 12.624 1.00 94.00 136 ALA A O 1
ATOM 1064 N N . ALA A 1 137 ? -6.527 22.342 14.074 1.00 95.44 137 ALA A N 1
ATOM 1065 C CA . ALA A 1 137 ? -5.095 22.177 14.334 1.00 95.44 137 ALA A CA 1
ATOM 1066 C C . ALA A 1 137 ? -4.305 21.889 13.047 1.00 95.44 137 ALA A C 1
ATOM 1068 O O . ALA A 1 137 ? -3.361 22.595 12.714 1.00 95.44 137 ALA A O 1
ATOM 1069 N N . VAL A 1 138 ? -4.760 20.928 12.237 1.00 95.19 138 VAL A N 1
ATOM 1070 C CA . VAL A 1 138 ? -4.086 20.599 10.970 1.00 95.19 138 VAL A CA 1
ATOM 1071 C C . VAL A 1 138 ? -4.128 21.769 9.982 1.00 95.19 138 VAL A C 1
ATOM 1073 O O . VAL A 1 138 ? -3.169 21.999 9.254 1.00 95.19 138 VAL A O 1
ATOM 1076 N N . CYS A 1 139 ? -5.229 22.521 9.922 1.00 93.31 139 CYS A N 1
ATOM 1077 C CA . CYS A 1 139 ? -5.316 23.698 9.057 1.00 93.31 139 CYS A CA 1
ATOM 1078 C C . CYS A 1 139 ? -4.497 24.882 9.578 1.00 93.31 139 CYS A C 1
ATOM 1080 O O . CYS A 1 139 ? -4.203 25.788 8.794 1.00 93.31 139 CYS A O 1
ATOM 1082 N N . GLU A 1 140 ? -4.207 24.942 10.875 1.00 93.88 140 GLU A N 1
ATOM 1083 C CA . GLU A 1 140 ? -3.311 25.925 11.478 1.00 93.88 140 GLU A CA 1
ATOM 1084 C C . GLU A 1 140 ? -1.877 25.685 11.009 1.00 93.88 140 GLU A C 1
ATOM 1086 O O . GLU A 1 140 ? -1.296 26.591 10.408 1.00 93.88 140 GLU A O 1
ATOM 1091 N N . ASP A 1 141 ? -1.400 24.447 11.139 1.00 94.69 141 ASP A N 1
ATOM 1092 C CA . ASP A 1 141 ? -0.018 24.070 10.825 1.00 94.69 141 ASP A CA 1
ATOM 1093 C C . ASP A 1 141 ? 0.236 23.866 9.327 1.00 94.69 141 ASP A C 1
ATOM 1095 O O . ASP A 1 141 ? 1.290 24.238 8.812 1.00 94.69 141 ASP A O 1
ATOM 1099 N N . GLU A 1 142 ? -0.745 23.338 8.591 1.00 93.56 142 GLU A N 1
ATOM 1100 C CA . GLU A 1 142 ? -0.643 23.072 7.155 1.00 93.56 142 GLU A CA 1
ATOM 1101 C C . GLU A 1 142 ? -1.760 23.801 6.376 1.00 93.56 142 GLU A C 1
ATOM 1103 O O . GLU A 1 142 ? -2.792 23.215 6.011 1.00 93.56 142 GLU A O 1
ATOM 1108 N N . PRO A 1 143 ? -1.568 25.100 6.048 1.00 90.19 143 PRO A N 1
ATOM 1109 C CA . PRO A 1 143 ? -2.583 25.938 5.402 1.00 90.19 143 PRO A CA 1
ATOM 1110 C C . PRO A 1 143 ? -3.078 25.432 4.043 1.00 90.19 143 PRO A C 1
ATOM 1112 O O . PRO A 1 143 ? -4.127 25.879 3.568 1.00 90.19 143 PRO A O 1
ATOM 1115 N N . ILE A 1 144 ? -2.357 24.506 3.402 1.00 88.75 144 ILE A N 1
ATOM 1116 C CA . ILE A 1 144 ? -2.770 23.869 2.146 1.00 88.75 144 ILE A CA 1
ATOM 1117 C C . ILE A 1 144 ? -4.157 23.227 2.266 1.00 88.75 144 ILE A C 1
ATOM 1119 O O . ILE A 1 144 ? -4.955 23.318 1.331 1.00 88.75 144 ILE A O 1
ATOM 1123 N N . PHE A 1 145 ? -4.497 22.665 3.431 1.00 90.00 145 PHE A N 1
ATOM 1124 C CA . PHE A 1 145 ? -5.776 21.988 3.637 1.00 90.00 145 PHE A CA 1
ATOM 1125 C C . PHE A 1 145 ? -6.981 22.932 3.619 1.00 90.00 145 PHE A C 1
ATOM 1127 O O . PHE A 1 145 ? -8.073 22.512 3.232 1.00 90.00 145 PHE A O 1
ATOM 1134 N N . ARG A 1 146 ? -6.780 24.225 3.912 1.00 89.81 146 ARG A N 1
ATOM 1135 C CA . ARG A 1 146 ? -7.839 25.250 3.853 1.00 89.81 146 ARG A CA 1
ATOM 1136 C C . ARG A 1 146 ? -8.392 25.457 2.440 1.00 89.81 146 ARG A C 1
ATOM 1138 O O . ARG A 1 14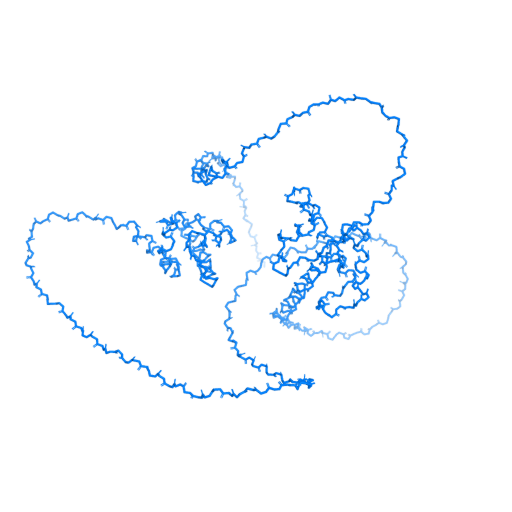6 ? -9.461 26.037 2.279 1.00 89.81 146 ARG A O 1
ATOM 1145 N N . ARG A 1 147 ? -7.666 25.011 1.406 1.00 88.56 147 ARG A N 1
ATOM 1146 C CA . ARG A 1 147 ? -8.058 25.158 -0.006 1.00 88.56 147 ARG A CA 1
ATOM 1147 C C . ARG A 1 147 ? -9.123 24.152 -0.451 1.00 88.56 147 ARG A C 1
ATOM 1149 O O . ARG A 1 147 ? -9.736 24.346 -1.503 1.00 88.56 147 ARG A O 1
ATOM 1156 N N . TYR A 1 148 ? -9.341 23.079 0.307 1.00 85.38 148 TYR A N 1
ATOM 1157 C CA . TYR A 1 148 ? -10.283 22.026 -0.069 1.00 85.38 148 TYR A CA 1
ATOM 1158 C C . TYR A 1 148 ? -11.603 22.182 0.660 1.00 85.38 148 TYR A C 1
ATOM 1160 O O . TYR A 1 148 ? -11.643 22.466 1.857 1.00 85.38 148 TYR A O 1
ATOM 1168 N N . GLN A 1 149 ? -12.687 21.912 -0.061 1.00 78.56 149 GLN A N 1
ATOM 1169 C CA . GLN A 1 149 ? -14.013 21.858 0.533 1.00 78.56 149 GLN A CA 1
ATOM 1170 C C . GLN A 1 149 ? -14.055 20.814 1.658 1.00 78.56 149 GLN A C 1
ATOM 1172 O O . GLN A 1 149 ? -13.624 19.673 1.461 1.00 78.56 149 GLN A O 1
ATOM 1177 N N . ASP A 1 150 ? -14.544 21.224 2.830 1.00 82.62 150 ASP A N 1
ATOM 1178 C CA . ASP A 1 150 ? -14.730 20.385 4.023 1.00 82.62 150 ASP A CA 1
ATOM 1179 C C . ASP A 1 150 ? -13.493 19.561 4.425 1.00 82.62 150 ASP A C 1
ATOM 1181 O O . ASP A 1 150 ? -13.615 18.482 5.009 1.00 82.62 150 ASP A O 1
ATOM 1185 N N . CYS A 1 151 ? -12.292 20.037 4.070 1.00 84.38 151 CYS A N 1
ATOM 1186 C CA . CYS A 1 151 ? -11.032 19.324 4.280 1.00 84.38 151 CYS A CA 1
ATOM 1187 C C . CYS A 1 151 ? -11.078 17.869 3.761 1.00 84.38 151 CYS A C 1
ATOM 1189 O O . CYS A 1 151 ? -10.565 16.947 4.400 1.00 84.38 151 CYS A O 1
ATOM 1191 N N . TRP A 1 152 ? -11.709 17.617 2.606 1.00 88.00 152 TRP A N 1
ATOM 1192 C CA . TRP A 1 152 ? -11.939 16.245 2.132 1.00 88.00 152 TRP A CA 1
ATOM 1193 C C . TRP A 1 152 ? -10.667 15.372 1.983 1.00 88.00 152 TRP A C 1
ATOM 1195 O O . TRP A 1 152 ? -10.777 14.173 2.273 1.00 88.00 152 TRP A O 1
ATOM 1205 N N . PRO A 1 153 ? -9.468 15.879 1.589 1.00 89.00 153 PRO A N 1
ATOM 1206 C CA . PRO A 1 153 ? -8.267 15.042 1.514 1.00 89.00 153 PRO A CA 1
ATOM 1207 C C . PRO A 1 153 ? -7.850 14.546 2.895 1.00 89.00 153 PRO A C 1
ATOM 1209 O O . PRO A 1 153 ? -7.522 13.371 3.062 1.00 89.00 153 PRO A O 1
ATOM 1212 N N . LEU A 1 154 ? -7.943 15.439 3.883 1.00 91.19 154 LEU A N 1
ATOM 1213 C CA . LEU A 1 154 ? -7.666 15.158 5.280 1.00 91.19 154 LEU A CA 1
ATOM 1214 C C . LEU A 1 154 ? -8.642 14.098 5.804 1.00 91.19 154 LEU A C 1
ATOM 1216 O O . LEU A 1 154 ? -8.220 13.055 6.292 1.00 91.19 154 LEU A O 1
ATOM 1220 N N . LYS A 1 155 ? -9.948 14.291 5.581 1.00 92.06 155 LYS A N 1
ATOM 1221 C CA . LYS A 1 155 ? -10.995 13.321 5.941 1.00 92.06 155 LYS A CA 1
ATOM 1222 C C . LYS A 1 155 ? -10.736 11.930 5.358 1.00 92.06 155 LYS A C 1
ATOM 1224 O O . LYS A 1 155 ? -10.794 10.931 6.076 1.00 92.06 155 LYS A O 1
ATOM 1229 N N . LEU A 1 156 ? -10.442 11.853 4.059 1.00 90.62 156 LEU A N 1
ATOM 1230 C CA . LEU A 1 156 ? -10.192 10.585 3.370 1.00 90.62 156 LEU A CA 1
ATOM 1231 C C . LEU A 1 156 ? -8.942 9.880 3.909 1.00 90.62 156 LEU A C 1
ATOM 1233 O O . LEU A 1 156 ? -8.952 8.659 4.100 1.00 90.62 156 LEU A O 1
ATOM 1237 N N . TRP A 1 157 ? -7.865 10.633 4.130 1.00 92.25 157 TRP A N 1
ATOM 1238 C CA . TRP A 1 157 ? -6.633 10.092 4.685 1.00 92.25 157 TRP A CA 1
ATOM 1239 C C . TRP A 1 157 ? -6.853 9.580 6.114 1.00 92.25 157 TRP A C 1
ATOM 1241 O O . TRP A 1 157 ? -6.566 8.412 6.391 1.00 92.25 157 TRP A O 1
ATOM 1251 N N . THR A 1 158 ? -7.465 10.386 6.984 1.00 93.56 158 THR A N 1
ATOM 1252 C CA . THR A 1 158 ? -7.718 10.037 8.390 1.00 93.56 158 THR A CA 1
ATOM 1253 C C . THR A 1 158 ? -8.621 8.813 8.512 1.00 93.56 158 THR A C 1
ATOM 1255 O O . THR A 1 158 ? -8.349 7.915 9.310 1.00 93.56 158 THR A O 1
ATOM 1258 N N . GLN A 1 159 ? -9.654 8.696 7.672 1.00 93.94 159 GLN A N 1
ATOM 1259 C CA . GLN A 1 159 ? -10.506 7.505 7.636 1.00 93.94 159 GLN A CA 1
ATOM 1260 C C . GLN A 1 159 ? -9.692 6.228 7.369 1.00 93.94 159 GLN A C 1
ATOM 1262 O O . GLN A 1 159 ? -9.893 5.211 8.036 1.00 93.94 159 GLN A O 1
ATOM 1267 N N . ARG A 1 160 ? -8.750 6.268 6.419 1.00 92.25 160 ARG A N 1
ATOM 1268 C CA . ARG A 1 160 ? -7.871 5.127 6.109 1.00 92.25 160 ARG A CA 1
ATOM 1269 C C . ARG A 1 160 ? -6.902 4.832 7.236 1.00 92.25 160 ARG A C 1
ATOM 1271 O O . ARG A 1 160 ? -6.731 3.666 7.593 1.00 92.25 160 ARG A O 1
ATOM 1278 N N . TYR A 1 161 ? -6.298 5.878 7.790 1.00 94.44 161 TYR A N 1
ATOM 1279 C CA . TYR A 1 161 ? -5.390 5.774 8.920 1.00 94.44 161 TYR A CA 1
ATOM 1280 C C . TYR A 1 161 ? -6.058 5.044 10.092 1.00 94.44 161 TYR A C 1
ATOM 1282 O O . TYR A 1 161 ? -5.542 4.026 10.551 1.00 94.44 161 TYR A O 1
ATOM 1290 N N . LEU A 1 162 ? -7.257 5.471 10.502 1.00 95.56 162 LEU A N 1
ATOM 1291 C CA . LEU A 1 162 ? -7.992 4.866 11.617 1.00 95.56 162 LEU A CA 1
ATOM 1292 C C . LEU A 1 162 ? -8.396 3.408 11.348 1.00 95.56 162 LEU A C 1
ATOM 1294 O O . LEU A 1 162 ? -8.283 2.562 12.239 1.00 95.56 162 LEU A O 1
ATOM 1298 N N . VAL A 1 163 ? -8.825 3.077 10.123 1.00 94.62 163 VAL A N 1
ATOM 1299 C CA . VAL A 1 163 ? -9.143 1.689 9.731 1.00 94.62 163 VAL A CA 1
ATOM 1300 C C . VAL A 1 163 ? -7.907 0.796 9.839 1.00 94.62 163 VAL A C 1
ATOM 1302 O O . VAL A 1 163 ? -7.970 -0.273 10.457 1.00 94.62 163 VAL A O 1
ATOM 1305 N N . ASN A 1 164 ? -6.777 1.249 9.294 1.00 93.44 164 ASN A N 1
ATOM 1306 C CA . ASN A 1 164 ? -5.517 0.518 9.359 1.00 93.44 164 ASN A CA 1
ATOM 1307 C C . ASN A 1 164 ? -5.047 0.377 10.810 1.00 93.44 164 ASN A C 1
ATOM 1309 O O . ASN A 1 164 ? -4.751 -0.734 11.250 1.00 93.44 164 ASN A O 1
ATOM 1313 N N . LYS A 1 165 ? -5.052 1.463 11.590 1.00 95.31 165 LYS A N 1
ATOM 1314 C CA . LYS A 1 165 ? -4.637 1.454 12.998 1.00 95.31 165 LYS A CA 1
ATOM 1315 C C . LYS A 1 165 ? -5.486 0.495 13.831 1.00 95.31 165 LYS A C 1
ATOM 1317 O O . LYS A 1 165 ? -4.941 -0.318 14.573 1.00 95.31 165 LYS A O 1
ATOM 1322 N N . ARG A 1 166 ? -6.810 0.487 13.642 1.00 95.19 166 ARG A N 1
ATOM 1323 C CA . ARG A 1 166 ? -7.716 -0.482 14.285 1.00 95.19 166 ARG A CA 1
ATOM 1324 C C . ARG A 1 166 ? -7.363 -1.923 13.918 1.00 95.19 166 ARG A C 1
ATOM 1326 O O . ARG A 1 166 ? -7.400 -2.795 14.787 1.00 95.19 166 ARG A O 1
ATOM 1333 N N . HIS A 1 167 ? -7.032 -2.191 12.656 1.00 94.56 167 HIS A N 1
ATOM 1334 C CA . HIS A 1 167 ? -6.580 -3.513 12.223 1.00 94.56 167 HIS A CA 1
ATOM 1335 C C . HIS A 1 167 ? -5.268 -3.919 12.916 1.00 94.56 167 HIS A C 1
ATOM 1337 O O . HIS A 1 167 ? -5.192 -5.022 13.463 1.00 94.56 167 HIS A O 1
ATOM 1343 N N . TYR A 1 168 ? -4.278 -3.024 12.980 1.00 94.69 168 TYR A N 1
ATOM 1344 C CA . TYR A 1 168 ? -3.021 -3.264 13.698 1.00 94.69 168 TYR A CA 1
ATOM 1345 C C . TYR A 1 168 ? -3.245 -3.538 15.186 1.00 94.69 168 TYR A C 1
ATOM 1347 O O . TYR A 1 168 ? -2.746 -4.537 15.696 1.00 94.69 168 TYR A O 1
ATOM 1355 N N . LEU A 1 169 ? -4.067 -2.737 15.868 1.00 94.12 169 LEU A N 1
ATOM 1356 C CA . LEU A 1 169 ? -4.395 -2.947 17.282 1.00 94.12 169 LEU A CA 1
ATOM 1357 C C . LEU A 1 169 ? -5.103 -4.289 17.515 1.00 94.12 169 LEU A C 1
ATOM 1359 O O . LEU A 1 169 ? -4.810 -4.988 18.484 1.00 94.12 169 LEU A O 1
ATOM 1363 N N . LYS A 1 170 ? -6.008 -4.699 16.616 1.00 94.12 170 LYS A N 1
ATOM 1364 C CA . LYS A 1 170 ? -6.623 -6.036 16.672 1.00 94.12 170 LYS A CA 1
ATOM 1365 C C . LYS A 1 170 ? -5.583 -7.144 16.496 1.00 94.12 170 LYS A C 1
ATOM 1367 O O . LYS A 1 170 ? -5.642 -8.129 17.228 1.00 94.12 170 LYS A O 1
ATOM 1372 N N . LYS A 1 171 ? -4.647 -6.997 15.553 1.00 93.44 171 LYS A N 1
ATOM 1373 C CA . LYS A 1 171 ? -3.572 -7.972 15.317 1.00 93.44 171 LYS A CA 1
ATOM 1374 C C . LYS A 1 171 ? -2.636 -8.073 16.527 1.00 93.44 171 LYS A C 1
ATOM 1376 O O . LYS A 1 171 ? -2.397 -9.183 16.987 1.00 93.44 171 LYS A O 1
ATOM 1381 N N . ALA A 1 172 ? -2.214 -6.946 17.095 1.00 93.00 172 ALA A N 1
ATOM 1382 C CA . ALA A 1 172 ? -1.387 -6.897 18.301 1.00 93.00 172 ALA A CA 1
ATOM 1383 C C . ALA A 1 172 ? -2.081 -7.568 19.500 1.00 93.00 172 ALA A C 1
ATOM 1385 O O . ALA A 1 172 ? -1.487 -8.393 20.187 1.00 93.00 172 ALA A O 1
ATOM 1386 N N . ARG A 1 173 ? -3.384 -7.317 19.704 1.00 93.38 173 ARG A N 1
ATOM 1387 C CA . ARG A 1 173 ? -4.172 -8.001 20.749 1.00 93.38 173 ARG A CA 1
ATOM 1388 C C . ARG A 1 173 ? -4.270 -9.510 20.531 1.00 93.38 173 ARG A C 1
ATOM 1390 O O . ARG A 1 173 ? -4.264 -10.257 21.502 1.00 93.38 173 ARG A O 1
ATOM 1397 N N . LYS A 1 174 ? -4.388 -9.964 19.279 1.00 91.50 174 LYS A N 1
ATOM 1398 C CA . LYS A 1 174 ? -4.372 -11.398 18.955 1.00 91.50 174 LYS A CA 1
ATOM 1399 C C . LYS A 1 174 ? -3.011 -12.015 19.249 1.00 91.50 174 LYS A C 1
ATOM 1401 O O . LYS A 1 174 ? -2.982 -13.092 19.823 1.00 91.50 174 LYS A O 1
ATOM 1406 N N . GLN A 1 175 ? -1.921 -11.326 18.913 1.00 90.19 175 GLN A N 1
ATOM 1407 C CA . GLN A 1 175 ? -0.567 -11.783 19.224 1.00 90.19 175 GLN A CA 1
ATOM 1408 C C . GLN A 1 175 ? -0.376 -11.923 20.734 1.00 90.19 175 GLN A C 1
ATOM 1410 O O . GLN A 1 175 ? -0.038 -13.007 21.173 1.00 90.19 175 GLN A O 1
ATOM 1415 N N . LEU A 1 176 ? -0.749 -10.920 21.534 1.00 89.62 176 LEU A N 1
ATOM 1416 C CA . LEU A 1 176 ? -0.664 -10.994 23.001 1.00 89.62 176 LEU A CA 1
ATOM 1417 C C . LEU A 1 176 ? -1.510 -12.115 23.632 1.00 89.62 176 LEU A C 1
ATOM 1419 O O . LEU A 1 176 ? -1.184 -12.587 24.714 1.00 89.62 176 LEU A O 1
ATOM 1423 N N . ARG A 1 177 ? -2.609 -12.528 22.988 1.00 89.00 177 ARG A N 1
ATOM 1424 C CA . ARG A 1 177 ? -3.429 -13.668 23.440 1.00 89.00 177 ARG A CA 1
ATOM 1425 C C . ARG A 1 177 ? -2.918 -15.016 22.935 1.00 89.00 177 ARG A C 1
ATOM 1427 O O . ARG A 1 177 ? -3.208 -16.031 23.554 1.00 89.00 177 ARG A O 1
ATOM 1434 N N . GLY A 1 178 ? -2.267 -15.015 21.775 1.00 78.94 178 GLY A N 1
ATOM 1435 C CA . GLY A 1 178 ? -1.802 -16.200 21.064 1.00 78.94 178 GLY A CA 1
ATOM 1436 C C . GLY A 1 178 ? -0.380 -16.603 21.423 1.00 78.94 178 GLY A C 1
ATOM 1437 O O . GLY A 1 178 ? -0.027 -17.753 21.189 1.00 78.94 178 GLY A O 1
ATOM 1438 N N . THR A 1 179 ? 0.422 -15.716 22.023 1.00 64.12 179 THR A N 1
ATOM 1439 C CA . THR A 1 179 ? 1.627 -16.149 22.723 1.00 64.12 179 THR A CA 1
ATOM 1440 C C . THR A 1 179 ? 1.144 -17.077 23.830 1.00 64.12 179 THR A C 1
ATOM 1442 O O . THR A 1 179 ? 0.424 -16.600 24.716 1.00 64.12 179 THR A O 1
ATOM 1445 N N . PRO A 1 180 ? 1.456 -18.388 23.792 1.00 58.53 180 PRO A N 1
ATOM 1446 C CA . PRO A 1 180 ? 1.193 -19.228 24.937 1.00 58.53 180 PRO A CA 1
ATOM 1447 C C . PRO A 1 180 ? 1.904 -18.521 26.073 1.00 58.53 180 PRO A C 1
ATOM 1449 O O . PRO A 1 180 ? 3.121 -18.323 26.026 1.00 58.53 180 PRO A O 1
ATOM 1452 N N . VAL A 1 181 ? 1.137 -18.052 27.055 1.00 60.69 181 VAL A N 1
ATOM 1453 C CA . VAL A 1 181 ? 1.711 -17.725 28.343 1.00 60.69 181 VAL A CA 1
ATOM 1454 C C . VAL A 1 181 ? 2.319 -19.056 28.735 1.00 60.69 181 VAL A C 1
ATOM 1456 O O . VAL A 1 181 ? 1.598 -19.960 29.160 1.00 60.69 181 VAL A O 1
ATOM 1459 N N . PHE A 1 182 ? 3.621 -19.229 28.480 1.00 57.50 182 PHE A N 1
ATOM 1460 C CA . PHE A 1 182 ? 4.435 -20.184 29.191 1.00 57.50 182 PHE A CA 1
ATOM 1461 C C . PHE A 1 182 ? 4.217 -19.726 30.613 1.00 57.50 182 PHE A C 1
ATOM 1463 O O . PHE A 1 182 ? 4.838 -18.779 31.094 1.00 57.50 182 PHE A O 1
ATOM 1470 N N . ARG A 1 183 ? 3.186 -20.313 31.222 1.00 60.28 183 ARG A N 1
ATOM 1471 C CA . ARG A 1 183 ? 2.855 -20.220 32.619 1.00 60.28 183 ARG A CA 1
ATOM 1472 C C . ARG A 1 183 ? 4.042 -20.924 33.215 1.00 60.28 183 ARG A C 1
ATOM 1474 O O . ARG A 1 183 ? 4.005 -22.131 33.424 1.00 60.28 183 ARG A O 1
ATOM 1481 N N . ARG A 1 184 ? 5.148 -20.178 33.310 1.00 62.72 184 ARG A N 1
ATOM 1482 C CA . ARG A 1 184 ? 6.343 -20.536 34.032 1.00 62.72 184 ARG A CA 1
ATOM 1483 C C . ARG A 1 184 ? 5.726 -20.862 35.364 1.00 62.72 184 ARG A C 1
ATOM 1485 O O . ARG A 1 184 ? 5.192 -19.972 36.026 1.00 62.72 184 ARG A O 1
ATOM 1492 N N . GLN A 1 185 ? 5.585 -22.157 35.632 1.00 62.38 185 GLN A N 1
ATOM 1493 C CA . GLN A 1 185 ? 5.242 -22.603 36.952 1.00 62.38 185 GLN A CA 1
ATOM 1494 C C . GLN A 1 185 ? 6.409 -22.045 37.736 1.00 62.38 185 GLN A C 1
ATOM 1496 O O . GLN A 1 185 ? 7.524 -22.558 37.665 1.00 62.38 185 GLN A O 1
ATOM 1501 N N . VAL A 1 186 ? 6.190 -20.878 38.337 1.00 64.88 186 VAL A N 1
ATOM 1502 C CA . VAL A 1 186 ? 6.968 -20.441 39.466 1.00 64.88 186 VAL A CA 1
ATOM 1503 C C . VAL A 1 186 ? 6.639 -21.541 40.447 1.00 64.88 186 VAL A C 1
ATOM 1505 O O . VAL A 1 186 ? 5.592 -21.534 41.091 1.00 64.88 186 VAL A O 1
ATOM 1508 N N . VAL A 1 187 ? 7.453 -22.594 40.397 1.00 69.19 187 VAL A N 1
ATOM 1509 C CA . VAL A 1 187 ? 7.616 -23.519 41.491 1.00 69.19 187 VAL A CA 1
ATOM 1510 C C . VAL A 1 187 ? 8.027 -22.570 42.595 1.00 69.19 187 VAL A C 1
ATOM 1512 O O . VAL A 1 187 ? 9.156 -22.083 42.617 1.00 69.19 187 VAL A O 1
ATOM 1515 N N . LEU A 1 188 ? 7.034 -22.146 43.375 1.00 64.50 188 LEU A N 1
ATOM 1516 C CA . LEU A 1 188 ? 7.241 -21.447 44.620 1.00 64.50 188 LEU A CA 1
ATOM 1517 C C . LEU A 1 188 ? 8.034 -22.452 45.437 1.00 64.50 188 LEU A C 1
ATOM 1519 O O . LEU A 1 188 ? 7.460 -23.359 46.038 1.00 64.50 188 LEU A O 1
ATOM 1523 N N . SER A 1 189 ? 9.361 -22.369 45.338 1.00 62.78 189 SER A N 1
ATOM 1524 C CA . SER A 1 189 ? 10.238 -23.061 46.258 1.00 62.78 189 SER A CA 1
ATOM 1525 C C . SER A 1 189 ? 9.735 -22.672 47.643 1.00 62.78 189 SER A C 1
ATOM 1527 O O . SER A 1 189 ? 9.594 -21.472 47.902 1.00 62.78 189 SER A O 1
ATOM 1529 N N . PRO A 1 190 ? 9.355 -23.649 48.480 1.00 66.12 190 PRO A N 1
ATOM 1530 C CA . PRO A 1 190 ? 8.794 -23.371 49.786 1.00 66.12 190 PRO A CA 1
ATOM 1531 C C . PRO A 1 190 ? 9.782 -22.484 50.534 1.00 66.12 190 PRO A C 1
ATOM 1533 O O . PRO A 1 190 ? 10.936 -22.862 50.730 1.00 66.12 190 PRO A O 1
ATOM 1536 N N . VAL A 1 191 ? 9.332 -21.277 50.880 1.00 64.06 191 VAL A N 1
ATOM 1537 C CA . VAL A 1 191 ? 10.062 -20.380 51.770 1.00 64.06 191 VAL A CA 1
ATOM 1538 C C . VAL A 1 191 ? 10.247 -21.159 53.071 1.00 64.06 191 VAL A C 1
ATOM 1540 O O . VAL A 1 191 ? 9.238 -21.541 53.673 1.00 64.06 191 VAL A O 1
ATOM 1543 N N . PRO A 1 192 ? 11.486 -21.480 53.484 1.00 62.19 192 PRO A N 1
ATOM 1544 C CA . PRO A 1 192 ? 11.694 -22.103 54.775 1.00 62.19 192 PRO A CA 1
ATOM 1545 C C . PRO A 1 192 ? 11.212 -21.114 55.833 1.00 62.19 192 PRO A C 1
ATOM 1547 O O . PRO A 1 192 ? 11.657 -19.967 55.877 1.00 62.19 192 PRO A O 1
ATOM 1550 N N . ALA A 1 193 ? 10.254 -21.557 56.644 1.00 62.00 193 ALA A N 1
ATOM 1551 C CA . ALA A 1 193 ? 9.831 -20.850 57.836 1.00 62.00 193 ALA A CA 1
ATOM 1552 C C . ALA A 1 193 ? 11.045 -20.730 58.765 1.00 62.00 193 ALA A C 1
ATOM 1554 O O . ALA A 1 193 ? 11.432 -21.699 59.412 1.00 62.00 193 ALA A O 1
ATOM 1555 N N . SER A 1 194 ? 11.680 -19.560 58.765 1.00 60.78 194 SER A N 1
ATOM 1556 C CA . SER A 1 194 ? 12.642 -19.177 59.788 1.00 60.78 194 SER A CA 1
ATOM 1557 C C . SER A 1 194 ? 11.913 -18.257 60.750 1.00 60.78 194 SER A C 1
ATOM 1559 O O . SER A 1 194 ? 11.742 -17.067 60.492 1.00 60.78 194 SER A O 1
ATOM 1561 N N . GLU A 1 195 ? 11.426 -18.856 61.829 1.00 67.25 195 GLU A N 1
ATOM 1562 C CA . GLU A 1 195 ? 11.141 -18.159 63.073 1.00 67.25 195 GLU A CA 1
ATOM 1563 C C . GLU A 1 195 ? 12.464 -17.619 63.624 1.00 67.25 195 GLU A C 1
ATOM 1565 O O . GLU A 1 195 ? 13.403 -18.385 63.830 1.00 67.25 195 GLU A O 1
ATOM 1570 N N . SER A 1 196 ? 12.541 -16.315 63.859 1.00 54.16 196 SER A N 1
ATOM 1571 C CA . SER A 1 196 ? 13.273 -15.760 64.998 1.00 54.16 196 SER A CA 1
ATOM 1572 C C . SER A 1 196 ? 12.927 -14.283 65.118 1.00 54.16 196 SER A C 1
ATOM 1574 O O . SER A 1 196 ? 13.277 -13.466 64.264 1.00 54.16 196 SER A O 1
ATOM 1576 N N . GLU A 1 197 ? 12.190 -13.999 66.181 1.00 67.56 197 GLU A N 1
ATOM 1577 C CA . GLU A 1 197 ? 12.121 -12.713 66.854 1.00 67.56 197 GLU A CA 1
ATOM 1578 C C . GLU A 1 197 ? 13.547 -12.202 67.104 1.00 67.56 197 GLU A C 1
ATOM 1580 O O . GLU A 1 197 ? 14.403 -12.984 67.503 1.00 67.56 197 GLU A O 1
ATOM 1585 N N . ASP A 1 198 ? 13.808 -10.922 66.841 1.00 55.72 198 ASP A N 1
ATOM 1586 C CA . ASP A 1 198 ? 14.531 -10.092 67.802 1.00 55.72 198 ASP A CA 1
ATOM 1587 C C . ASP A 1 198 ? 14.406 -8.604 67.455 1.00 55.72 198 ASP A C 1
ATOM 1589 O O . ASP A 1 198 ? 14.681 -8.116 66.357 1.00 55.72 198 ASP A O 1
ATOM 1593 N N . GLU A 1 199 ? 13.926 -7.916 68.475 1.00 64.44 199 GLU A N 1
ATOM 1594 C CA . GLU A 1 199 ? 13.764 -6.494 68.676 1.00 64.44 199 GLU A CA 1
ATOM 1595 C C . GLU A 1 199 ? 15.139 -5.842 68.885 1.00 64.44 199 GLU A C 1
ATOM 1597 O O . GLU A 1 199 ? 15.832 -6.165 69.845 1.00 64.44 199 GLU A O 1
ATOM 1602 N N . ALA A 1 200 ? 15.543 -4.890 68.036 1.00 51.41 200 ALA A N 1
ATOM 1603 C CA . ALA A 1 200 ? 16.547 -3.900 68.426 1.00 51.41 200 ALA A CA 1
ATOM 1604 C C . ALA A 1 200 ? 16.496 -2.625 67.575 1.00 51.41 200 ALA A C 1
ATOM 1606 O O . ALA A 1 200 ? 16.544 -2.611 66.349 1.00 51.41 200 ALA A O 1
ATOM 1607 N N . THR A 1 201 ? 16.421 -1.540 68.323 1.00 49.75 201 THR A N 1
ATOM 1608 C CA . THR A 1 201 ? 16.438 -0.114 68.015 1.00 49.75 201 THR A CA 1
ATOM 1609 C C . THR A 1 201 ? 17.728 0.436 67.369 1.00 49.75 201 THR A C 1
ATOM 1611 O O . THR A 1 201 ? 18.811 -0.084 67.610 1.00 49.75 201 THR A O 1
ATOM 1614 N N . VAL A 1 202 ? 17.589 1.640 66.779 1.00 47.94 202 VAL A N 1
ATOM 1615 C CA . VAL A 1 202 ? 18.542 2.788 66.725 1.00 47.94 202 VAL A CA 1
ATOM 1616 C C . VAL A 1 202 ? 19.212 3.136 65.373 1.00 47.94 202 VAL A C 1
ATOM 1618 O O . VAL A 1 202 ? 19.800 2.307 64.697 1.00 47.94 202 VAL A O 1
ATOM 1621 N N . ALA A 1 203 ? 19.199 4.459 65.123 1.00 45.59 203 ALA A N 1
ATOM 1622 C CA . ALA A 1 203 ? 20.108 5.312 64.334 1.00 45.59 203 ALA A CA 1
ATOM 1623 C C . ALA A 1 203 ? 19.830 5.574 62.841 1.00 45.59 203 ALA A C 1
ATOM 1625 O O . ALA A 1 203 ? 20.347 4.929 61.939 1.00 45.59 203 ALA A O 1
ATOM 1626 N N . ARG A 1 204 ? 19.112 6.685 62.621 1.00 60.91 204 ARG A N 1
ATOM 1627 C CA . ARG A 1 204 ? 19.566 7.894 61.900 1.00 60.91 204 ARG A CA 1
ATOM 1628 C C . ARG A 1 204 ? 20.935 7.777 61.191 1.00 60.91 204 ARG A C 1
ATOM 1630 O O . ARG A 1 204 ? 21.972 7.736 61.849 1.00 60.91 204 ARG A O 1
ATOM 1637 N N . SER A 1 205 ? 20.932 7.884 59.865 1.00 44.53 205 SER A N 1
ATOM 1638 C CA . SER A 1 205 ? 22.032 8.476 59.094 1.00 44.53 205 SER A CA 1
ATOM 1639 C C . SER A 1 205 ? 21.462 9.216 57.894 1.00 44.53 205 SER A C 1
ATOM 1641 O O . SER A 1 205 ? 20.745 8.652 57.074 1.00 44.53 205 SER A O 1
ATOM 1643 N N . GLU A 1 206 ? 21.746 10.512 57.881 1.00 68.50 206 GLU A N 1
ATOM 1644 C CA . GLU A 1 206 ? 21.643 11.407 56.740 1.00 68.50 206 GLU A CA 1
ATOM 1645 C C . GLU A 1 206 ? 22.864 11.137 55.840 1.00 68.50 206 GLU A C 1
ATOM 1647 O O . GLU A 1 206 ? 23.984 11.031 56.337 1.00 68.50 206 GLU A O 1
ATOM 1652 N N . GLY A 1 207 ? 22.628 10.997 54.539 1.00 47.19 207 GLY A N 1
ATOM 1653 C CA . GLY A 1 207 ? 23.618 10.863 53.465 1.00 47.19 207 GLY A CA 1
ATOM 1654 C C . GLY A 1 207 ? 22.808 10.708 52.179 1.00 47.19 207 GLY A C 1
ATOM 1655 O O . GLY A 1 207 ? 22.140 9.695 52.004 1.00 47.19 207 GLY A O 1
ATOM 1656 N N . ASP A 1 208 ? 22.515 11.780 51.442 1.00 58.88 208 ASP A N 1
ATOM 1657 C CA . ASP A 1 208 ? 23.447 12.480 50.545 1.00 58.88 208 ASP A CA 1
ATOM 1658 C C . ASP A 1 208 ? 24.227 11.481 49.700 1.00 58.88 208 ASP A C 1
ATOM 1660 O O . ASP A 1 208 ? 25.236 10.999 50.184 1.00 58.88 208 ASP A O 1
ATOM 1664 N N . GLU A 1 209 ? 23.692 11.136 48.522 1.00 49.53 209 GLU A N 1
ATOM 1665 C CA . GLU A 1 209 ? 24.409 10.998 47.243 1.00 49.53 209 GLU A CA 1
ATOM 1666 C C . GLU A 1 209 ? 23.351 11.074 46.123 1.00 49.53 209 GLU A C 1
ATOM 1668 O O . GLU A 1 209 ? 22.572 10.147 45.892 1.00 49.53 209 GLU A O 1
ATOM 1673 N N . SER A 1 210 ? 23.266 12.231 45.461 1.00 56.66 210 SER A N 1
ATOM 1674 C CA . SER A 1 210 ? 22.559 12.387 44.189 1.00 56.66 210 SER A CA 1
ATOM 1675 C C . SER A 1 210 ? 23.358 11.666 43.105 1.00 56.66 210 SER A C 1
ATOM 1677 O O . SER A 1 210 ? 24.428 12.134 42.721 1.00 56.66 210 SER A O 1
ATOM 1679 N N . MET A 1 211 ? 22.853 10.524 42.652 1.00 60.19 211 MET A N 1
ATOM 1680 C CA . MET A 1 211 ? 23.436 9.738 41.572 1.00 60.19 211 MET A CA 1
ATOM 1681 C C . MET A 1 211 ? 22.641 10.020 40.297 1.00 60.19 211 MET A C 1
ATOM 1683 O O . MET A 1 211 ? 21.422 9.865 40.285 1.00 60.19 211 MET A O 1
ATOM 1687 N N . ASP A 1 212 ? 23.346 10.520 39.287 1.00 51.53 212 ASP A N 1
ATOM 1688 C CA . ASP A 1 212 ? 22.826 10.961 37.998 1.00 51.53 212 ASP A CA 1
ATOM 1689 C C . ASP A 1 212 ? 21.977 9.883 37.297 1.00 51.53 212 ASP A C 1
ATOM 1691 O O . ASP A 1 212 ? 22.388 8.730 37.150 1.00 51.53 212 ASP A O 1
ATOM 1695 N N . ASP A 1 213 ? 20.783 10.284 36.851 1.00 44.94 213 ASP A N 1
ATOM 1696 C CA . ASP A 1 213 ? 19.912 9.517 35.962 1.00 44.94 213 ASP A CA 1
ATOM 1697 C C . ASP A 1 213 ? 20.506 9.494 34.537 1.00 44.94 213 ASP A C 1
ATOM 1699 O O . ASP A 1 213 ? 20.132 10.293 33.675 1.00 44.94 213 ASP A O 1
ATOM 1703 N N . ASP A 1 214 ? 21.421 8.561 34.268 1.00 45.06 214 ASP A N 1
ATOM 1704 C CA . ASP A 1 214 ? 21.711 8.111 32.901 1.00 45.06 214 ASP A CA 1
ATOM 1705 C C . ASP A 1 214 ? 20.602 7.138 32.453 1.00 45.06 214 ASP A C 1
ATOM 1707 O O . ASP A 1 214 ? 20.686 5.915 32.597 1.00 45.06 214 ASP A O 1
ATOM 1711 N N . ASP A 1 215 ? 19.520 7.711 31.921 1.00 45.94 215 ASP A N 1
ATOM 1712 C CA . ASP A 1 215 ? 18.411 7.017 31.254 1.00 45.94 215 ASP A CA 1
ATOM 1713 C C . ASP A 1 215 ? 18.862 6.528 29.859 1.00 45.94 215 ASP A C 1
ATOM 1715 O O . ASP A 1 215 ? 18.437 7.020 28.811 1.00 45.94 215 ASP A O 1
ATOM 1719 N N . ASP A 1 216 ? 19.767 5.545 29.834 1.00 44.62 216 ASP A N 1
ATOM 1720 C CA . ASP A 1 216 ? 20.075 4.747 28.644 1.00 44.62 216 ASP A CA 1
ATOM 1721 C C . ASP A 1 216 ? 18.965 3.708 28.434 1.00 44.62 216 ASP A C 1
ATOM 1723 O O . ASP A 1 216 ? 19.097 2.503 28.681 1.00 44.62 216 ASP A O 1
ATOM 1727 N N . ASN A 1 217 ? 17.825 4.187 27.939 1.00 45.00 217 ASN A N 1
ATOM 1728 C CA . ASN A 1 217 ? 16.734 3.357 27.446 1.00 45.00 217 ASN A CA 1
ATOM 1729 C C . ASN A 1 217 ? 17.116 2.744 26.086 1.00 45.00 217 ASN A C 1
ATOM 1731 O O . ASN A 1 217 ? 16.597 3.097 25.022 1.00 45.00 217 ASN A O 1
ATOM 1735 N N . VAL A 1 218 ? 18.076 1.818 26.117 1.00 41.94 218 VAL A N 1
ATOM 1736 C CA . VAL A 1 218 ? 18.432 0.968 24.983 1.00 41.94 218 VAL A CA 1
ATOM 1737 C C . VAL A 1 218 ? 17.289 -0.018 24.764 1.00 41.94 218 VAL A C 1
ATOM 1739 O O . VAL A 1 218 ? 17.160 -1.040 25.441 1.00 41.94 218 VAL A O 1
ATOM 1742 N N . ALA A 1 219 ? 16.444 0.294 23.785 1.00 44.47 219 ALA A N 1
ATOM 1743 C CA . ALA A 1 219 ? 15.460 -0.639 23.260 1.00 44.47 219 ALA A CA 1
ATOM 1744 C C . ALA A 1 219 ? 16.152 -1.962 22.861 1.00 44.47 219 ALA A C 1
ATOM 1746 O O . ALA A 1 219 ? 17.129 -1.936 22.107 1.00 44.47 219 ALA A O 1
ATOM 1747 N N . PRO A 1 220 ? 15.664 -3.133 23.312 1.00 46.81 220 PRO A N 1
ATOM 1748 C CA . PRO A 1 220 ? 16.261 -4.396 22.911 1.00 46.81 220 PRO A CA 1
ATOM 1749 C C . PRO A 1 220 ? 15.987 -4.666 21.419 1.00 46.81 220 PRO A C 1
ATOM 1751 O O . PRO A 1 220 ? 14.860 -4.460 20.947 1.00 46.81 220 PRO A O 1
ATOM 1754 N N . PRO A 1 221 ? 16.979 -5.170 20.661 1.00 45.38 221 PRO A N 1
ATOM 1755 C CA . PRO A 1 221 ? 16.784 -5.552 19.274 1.00 45.38 221 PRO A CA 1
ATOM 1756 C C . PRO A 1 221 ? 15.890 -6.790 19.240 1.00 45.38 221 PRO A C 1
ATOM 1758 O O . PRO A 1 221 ? 16.262 -7.878 19.683 1.00 45.38 221 PRO A O 1
ATOM 1761 N N . CYS A 1 222 ? 14.679 -6.619 18.722 1.00 42.19 222 CYS A N 1
ATOM 1762 C CA . CYS A 1 222 ? 13.763 -7.720 18.475 1.00 42.19 222 CYS A CA 1
ATOM 1763 C C . CYS A 1 222 ? 14.298 -8.520 17.281 1.00 42.19 222 CYS A C 1
ATOM 1765 O O . CYS A 1 222 ? 13.978 -8.222 16.132 1.00 42.19 222 CYS A O 1
ATOM 1767 N N . HIS A 1 223 ? 15.154 -9.499 17.567 1.00 40.53 223 HIS A N 1
ATOM 1768 C CA . HIS A 1 223 ? 15.584 -10.495 16.601 1.00 40.53 223 HIS A CA 1
ATOM 1769 C C . HIS A 1 223 ? 14.406 -11.350 16.133 1.00 40.53 223 HIS A C 1
ATOM 1771 O O . HIS A 1 223 ? 13.537 -11.752 16.909 1.00 40.53 223 HIS A O 1
ATOM 1777 N N . ASP A 1 224 ? 14.447 -11.612 14.830 1.00 50.44 224 ASP A N 1
ATOM 1778 C CA . ASP A 1 224 ? 13.668 -12.570 14.066 1.00 50.44 224 ASP A CA 1
ATOM 1779 C C . ASP A 1 224 ? 13.229 -13.808 14.847 1.00 50.44 224 ASP A C 1
ATOM 1781 O O . ASP A 1 224 ? 14.020 -14.535 15.449 1.00 50.44 224 ASP A O 1
ATOM 1785 N N . SER A 1 225 ? 11.949 -14.127 14.715 1.00 42.69 225 SER A N 1
ATOM 1786 C CA . SER A 1 225 ? 11.471 -15.490 14.885 1.00 42.69 225 SER A CA 1
ATOM 1787 C C . SER A 1 225 ? 10.518 -15.805 13.750 1.00 42.69 225 SER A C 1
ATOM 1789 O O . SER A 1 225 ? 9.369 -15.360 13.709 1.00 42.69 225 SER A O 1
ATOM 1791 N N . LYS A 1 226 ? 11.059 -16.591 12.814 1.00 51.62 226 LYS A N 1
ATOM 1792 C CA . LYS A 1 226 ? 10.323 -17.481 11.921 1.00 51.62 226 LYS A CA 1
ATOM 1793 C C . LYS A 1 226 ? 9.123 -18.064 12.667 1.00 51.62 226 LYS A C 1
ATOM 1795 O O . LYS A 1 226 ? 9.252 -18.574 13.777 1.00 51.62 226 LYS A O 1
ATOM 1800 N N . SER A 1 227 ? 7.954 -17.983 12.056 1.00 44.53 227 SER A N 1
ATOM 1801 C CA . SER A 1 227 ? 6.788 -18.732 12.501 1.00 44.53 227 SER A CA 1
ATOM 1802 C C . SER A 1 227 ? 6.143 -19.352 11.280 1.00 44.53 227 SER A C 1
ATOM 1804 O O . SER A 1 227 ? 5.406 -18.701 10.539 1.00 44.53 227 SER A O 1
ATOM 1806 N N . ASP A 1 228 ? 6.485 -20.623 11.091 1.00 54.81 228 ASP A N 1
ATOM 1807 C CA . ASP A 1 228 ? 5.601 -21.628 10.529 1.00 54.81 228 ASP A CA 1
ATOM 1808 C C . ASP A 1 228 ? 4.237 -21.548 11.209 1.00 54.81 228 ASP A C 1
ATOM 1810 O O . ASP A 1 228 ? 4.154 -21.546 12.437 1.00 54.81 228 ASP A O 1
ATOM 1814 N N . SER A 1 229 ? 3.174 -21.487 10.411 1.00 46.62 229 SER A N 1
ATOM 1815 C CA . SER A 1 229 ? 1.846 -21.990 10.771 1.00 46.62 229 SER A CA 1
ATOM 1816 C C . SER A 1 229 ? 1.006 -22.104 9.506 1.00 46.62 229 SER A C 1
ATOM 1818 O O . SER A 1 229 ? 0.389 -21.151 9.028 1.00 46.62 229 SER A O 1
ATOM 1820 N N . ASP A 1 230 ? 1.039 -23.318 8.974 1.00 55.22 230 ASP A N 1
ATOM 1821 C CA . ASP A 1 230 ? -0.147 -24.064 8.575 1.00 55.22 230 ASP A CA 1
ATOM 1822 C C . ASP A 1 230 ? -1.280 -23.845 9.600 1.00 55.22 230 ASP A C 1
ATOM 1824 O O . ASP A 1 230 ? -1.045 -24.012 10.794 1.00 55.22 230 ASP A O 1
ATOM 1828 N N . ASP A 1 231 ? -2.466 -23.427 9.155 1.00 47.25 231 ASP A N 1
ATOM 1829 C CA . ASP A 1 231 ? -3.728 -24.007 9.629 1.00 47.25 231 ASP A CA 1
ATOM 1830 C C . ASP A 1 231 ? -4.888 -23.519 8.752 1.00 47.25 231 ASP A C 1
ATOM 1832 O O . ASP A 1 231 ? -5.195 -22.323 8.636 1.00 47.25 231 ASP A O 1
ATOM 1836 N N . GLY A 1 232 ? -5.533 -24.482 8.102 1.00 56.12 232 GLY A N 1
ATOM 1837 C CA . GLY A 1 232 ? -6.783 -24.288 7.399 1.00 56.12 232 GLY A CA 1
ATOM 1838 C C . GLY A 1 232 ? -7.923 -24.151 8.399 1.00 56.12 232 GLY A C 1
ATOM 1839 O O . GLY A 1 232 ? -8.164 -25.034 9.211 1.00 56.12 232 GLY A O 1
ATOM 1840 N N . SER A 1 233 ? -8.705 -23.081 8.284 1.00 47.03 233 SER A N 1
ATOM 1841 C CA . SER A 1 233 ? -9.997 -23.017 8.961 1.00 47.03 233 SER A CA 1
ATOM 1842 C C . SER A 1 233 ? -11.096 -22.559 8.018 1.00 47.03 233 SER A C 1
ATOM 1844 O O . SER A 1 233 ? -11.047 -21.503 7.385 1.00 47.03 233 SER A O 1
ATOM 1846 N N . GLN A 1 234 ? -12.068 -23.455 7.920 1.00 46.22 234 GLN A N 1
ATOM 1847 C CA . GLN A 1 234 ? -13.279 -23.409 7.130 1.00 46.22 234 GLN A CA 1
ATOM 1848 C C . GLN A 1 234 ? -14.196 -22.283 7.629 1.00 46.22 234 GLN A C 1
ATOM 1850 O O . GLN A 1 234 ? -14.449 -22.146 8.823 1.00 46.22 234 GLN A O 1
ATOM 1855 N N . ASN A 1 235 ? -14.721 -21.492 6.695 1.00 39.53 235 ASN A N 1
ATOM 1856 C CA . ASN A 1 235 ? -15.846 -20.590 6.933 1.00 39.53 235 ASN A CA 1
ATOM 1857 C C . ASN A 1 235 ? -17.144 -21.404 7.014 1.00 39.53 235 ASN A C 1
ATOM 1859 O O . ASN A 1 235 ? -17.382 -22.205 6.106 1.00 39.53 235 ASN A O 1
ATOM 1863 N N . PRO A 1 236 ? -18.050 -21.106 7.957 1.00 59.44 236 PRO A N 1
ATOM 1864 C CA . PRO A 1 236 ? -19.464 -21.299 7.720 1.00 59.44 236 PRO A CA 1
ATOM 1865 C C . PRO A 1 236 ? -20.155 -19.963 7.427 1.00 59.44 236 PRO A C 1
ATOM 1867 O O . PRO A 1 236 ? -19.910 -18.933 8.058 1.00 59.44 236 PRO A O 1
ATOM 1870 N N . ASP A 1 237 ? -21.037 -20.034 6.436 1.00 46.69 237 ASP A N 1
ATOM 1871 C CA . ASP A 1 237 ? -22.061 -19.064 6.081 1.00 46.69 237 ASP A CA 1
ATOM 1872 C C . ASP A 1 237 ? -22.738 -18.415 7.294 1.00 46.69 237 ASP A C 1
ATOM 1874 O O . ASP A 1 237 ? -23.362 -19.090 8.114 1.00 46.69 237 ASP A O 1
ATOM 1878 N N . ILE A 1 238 ? -22.735 -17.081 7.331 1.00 40.62 238 ILE A N 1
ATOM 1879 C CA . ILE A 1 238 ? -23.702 -16.316 8.120 1.00 40.62 238 ILE A CA 1
ATOM 1880 C C . ILE A 1 238 ? -24.591 -15.554 7.140 1.00 40.62 238 ILE A C 1
ATOM 1882 O O . ILE A 1 238 ? -24.234 -14.504 6.606 1.00 40.62 238 ILE A O 1
ATOM 1886 N N . LYS A 1 239 ? -25.775 -16.127 6.909 1.00 45.62 239 LYS A N 1
ATOM 1887 C CA . LYS A 1 239 ? -26.944 -15.426 6.380 1.00 45.62 239 LYS A CA 1
ATOM 1888 C C . LYS A 1 239 ? -27.450 -14.477 7.463 1.00 45.62 239 LYS A C 1
ATOM 1890 O O . LYS A 1 239 ? -28.060 -14.930 8.427 1.00 45.62 239 LYS A O 1
ATOM 1895 N N . THR A 1 240 ? -27.258 -13.176 7.279 1.00 39.16 240 THR A N 1
ATOM 1896 C CA . THR A 1 240 ? -27.957 -12.168 8.082 1.00 39.16 240 THR A CA 1
ATOM 1897 C C . THR A 1 240 ? -29.091 -11.588 7.250 1.00 39.16 240 THR A C 1
ATOM 1899 O O . THR A 1 240 ? -28.879 -10.767 6.361 1.00 39.16 240 THR A O 1
ATOM 1902 N N . ALA A 1 241 ? -30.300 -12.064 7.538 1.00 44.09 241 ALA A N 1
ATOM 1903 C CA . ALA A 1 241 ? -31.537 -11.385 7.200 1.00 44.09 241 ALA A CA 1
ATOM 1904 C C . ALA A 1 241 ? -31.757 -10.255 8.214 1.00 44.09 241 ALA A C 1
ATOM 1906 O O . ALA A 1 241 ? -31.680 -10.497 9.417 1.00 44.09 241 ALA A O 1
ATOM 1907 N N . VAL A 1 242 ? -32.063 -9.048 7.739 1.00 46.84 242 VAL A N 1
ATOM 1908 C CA . VAL A 1 242 ? -32.706 -8.022 8.565 1.00 46.84 242 VAL A CA 1
ATOM 1909 C C . VAL A 1 242 ? -33.829 -7.398 7.743 1.00 46.84 242 VAL A C 1
ATOM 1911 O O . VAL A 1 242 ? -33.593 -6.775 6.710 1.00 46.84 242 VAL A O 1
ATOM 1914 N N . ALA A 1 243 ? -35.049 -7.668 8.200 1.00 39.47 243 ALA A N 1
ATOM 1915 C CA . ALA A 1 243 ? -36.299 -7.020 7.826 1.00 39.47 243 ALA A CA 1
ATOM 1916 C C . ALA A 1 243 ? -36.276 -5.568 8.355 1.00 39.47 243 ALA A C 1
ATOM 1918 O O . ALA A 1 243 ? -35.794 -5.330 9.456 1.00 39.47 243 ALA A O 1
ATOM 1919 N N . SER A 1 244 ? -36.556 -4.576 7.509 1.00 39.09 244 SER A N 1
ATOM 1920 C CA . SER A 1 244 ? -37.862 -3.907 7.361 1.00 39.09 244 SER A CA 1
ATOM 1921 C C . SER A 1 244 ? -38.093 -2.764 8.352 1.00 39.09 244 SER A C 1
ATOM 1923 O O . SER A 1 244 ? -38.436 -3.001 9.501 1.00 39.09 244 SER A O 1
ATOM 1925 N N . GLU A 1 245 ? -38.069 -1.534 7.837 1.00 37.34 245 GLU A N 1
ATOM 1926 C CA . GLU A 1 245 ? -39.061 -0.520 8.200 1.00 37.34 245 GLU A CA 1
ATOM 1927 C C . GLU A 1 245 ? -39.377 0.315 6.949 1.00 37.34 245 GLU A C 1
ATOM 1929 O O . GLU A 1 245 ? -38.526 1.013 6.399 1.00 37.34 245 GLU A O 1
ATOM 1934 N N . SER A 1 246 ? -40.594 0.122 6.437 1.00 43.62 246 SER A N 1
ATOM 1935 C CA . SER A 1 246 ? -41.150 0.775 5.253 1.00 43.62 246 SER A CA 1
ATOM 1936 C C . SER A 1 246 ? -41.986 1.977 5.671 1.00 43.62 246 SER A C 1
ATOM 1938 O O . SER A 1 246 ? -42.938 1.835 6.437 1.00 43.62 246 SER A O 1
ATOM 1940 N N . ILE A 1 247 ? -41.683 3.130 5.079 1.00 44.69 247 ILE A N 1
ATOM 1941 C CA . ILE A 1 247 ? -42.599 4.265 4.970 1.00 44.69 247 ILE A CA 1
ATOM 1942 C C . ILE A 1 247 ? -43.452 4.039 3.712 1.00 44.69 247 ILE A C 1
ATOM 1944 O O . ILE A 1 247 ? -42.935 3.672 2.657 1.00 44.69 247 ILE A O 1
ATOM 1948 N N . LYS A 1 248 ? -44.770 4.174 3.883 1.00 50.47 248 LYS A N 1
ATOM 1949 C CA . LYS A 1 248 ? -45.824 4.043 2.867 1.00 50.47 248 LYS A CA 1
ATOM 1950 C C . LYS A 1 248 ? -45.831 5.240 1.914 1.00 50.47 248 LYS A C 1
ATOM 1952 O O . LYS A 1 248 ? -45.749 6.356 2.402 1.00 50.47 248 LYS A O 1
ATOM 1957 N N . GLU A 1 249 ? -46.038 4.963 0.627 1.00 43.44 249 GLU A N 1
ATOM 1958 C CA . GLU A 1 249 ? -46.784 5.745 -0.386 1.00 43.44 249 GLU A CA 1
ATOM 1959 C C . GLU A 1 249 ? -46.718 4.907 -1.686 1.00 43.44 249 GLU A C 1
ATOM 1961 O O . GLU A 1 249 ? -45.644 4.664 -2.223 1.00 43.44 249 GLU A O 1
ATOM 1966 N N . GLU A 1 250 ? -47.705 4.054 -1.972 1.00 45.47 250 GLU A N 1
ATOM 1967 C CA . GLU A 1 250 ? -48.908 4.325 -2.783 1.00 45.47 250 GLU A CA 1
ATOM 1968 C C . GLU A 1 250 ? -48.598 4.810 -4.214 1.00 45.47 250 GLU A C 1
ATOM 1970 O O . GLU A 1 250 ? -48.456 6.002 -4.441 1.00 45.47 250 GLU A O 1
ATOM 1975 N N . SER A 1 251 ? -48.503 3.875 -5.175 1.00 44.56 251 SER A N 1
ATOM 1976 C CA . SER A 1 251 ? -49.044 4.016 -6.544 1.00 44.56 251 SER A CA 1
ATOM 1977 C C . SER A 1 251 ? -48.844 2.719 -7.359 1.00 44.56 251 SER A C 1
ATOM 1979 O O . SER A 1 251 ? -47.737 2.219 -7.542 1.00 44.56 251 SER A O 1
ATOM 1981 N N . ASP A 1 252 ? -49.982 2.160 -7.768 1.00 42.12 252 ASP A N 1
ATOM 1982 C CA . ASP A 1 252 ? -50.303 1.482 -9.032 1.00 42.12 252 ASP A CA 1
ATOM 1983 C C . ASP A 1 252 ? -49.451 0.323 -9.619 1.00 42.12 252 ASP A C 1
ATOM 1985 O O . ASP A 1 252 ? -48.469 0.491 -10.333 1.00 42.12 252 ASP A O 1
ATOM 1989 N N . ASN A 1 253 ? -50.013 -0.886 -9.462 1.00 48.44 253 ASN A N 1
ATOM 1990 C CA . ASN A 1 253 ? -50.578 -1.695 -10.561 1.00 48.44 253 ASN A CA 1
ATOM 1991 C C . ASN A 1 253 ? -49.638 -2.269 -11.657 1.00 48.44 253 ASN A C 1
ATOM 1993 O O . ASN A 1 253 ? -49.627 -1.770 -12.778 1.00 48.44 253 ASN A O 1
ATOM 1997 N N . VAL A 1 254 ? -48.969 -3.412 -11.402 1.00 48.31 254 VAL A N 1
ATOM 1998 C CA . VAL A 1 254 ? -48.501 -4.360 -12.453 1.00 48.31 254 VAL A CA 1
ATOM 1999 C C . VAL A 1 254 ? -48.489 -5.818 -11.919 1.00 48.31 254 VAL A C 1
ATOM 2001 O O . VAL A 1 254 ? -47.966 -6.052 -10.828 1.00 48.31 254 VAL A O 1
ATOM 2004 N N . PRO A 1 255 ? -49.033 -6.821 -12.646 1.00 63.06 255 PRO A N 1
ATOM 2005 C CA . PRO A 1 255 ? -49.083 -8.227 -12.211 1.00 63.06 255 PRO A CA 1
ATOM 2006 C C . PRO A 1 255 ? -47.762 -9.001 -12.445 1.00 63.06 255 PRO A C 1
ATOM 2008 O O . PRO A 1 255 ? -46.982 -8.636 -13.327 1.00 63.06 255 PRO A O 1
ATOM 2011 N N . PRO A 1 256 ? -47.504 -10.112 -11.718 1.00 60.19 256 PRO A N 1
ATOM 2012 C CA . PRO A 1 256 ? -46.271 -10.889 -11.862 1.00 60.19 256 PRO A CA 1
ATOM 2013 C C . PRO A 1 256 ? -46.352 -11.927 -13.000 1.00 60.19 256 PRO A C 1
ATOM 2015 O O . PRO A 1 256 ? -47.390 -12.576 -13.163 1.00 60.19 256 PRO A O 1
ATOM 2018 N N . PRO A 1 257 ? -45.257 -12.189 -13.743 1.00 54.31 257 PRO A N 1
ATOM 2019 C CA . PRO A 1 257 ? -45.208 -13.305 -14.675 1.00 54.31 257 PRO A CA 1
ATOM 2020 C C . PRO A 1 257 ? -44.808 -14.620 -13.983 1.00 54.31 257 PRO A C 1
ATOM 2022 O O . PRO A 1 257 ? -43.747 -14.769 -13.382 1.00 54.31 257 PRO A O 1
ATOM 2025 N N . SER A 1 258 ? -45.728 -15.571 -14.102 1.00 41.69 258 SER A N 1
ATOM 2026 C CA . SER A 1 258 ? -45.594 -17.005 -14.373 1.00 41.69 258 SER A CA 1
ATOM 2027 C C . SER A 1 258 ? -44.246 -17.724 -14.187 1.00 41.69 258 SER A C 1
ATOM 2029 O O . SER A 1 258 ? -43.259 -17.503 -14.882 1.00 41.69 258 SER A O 1
ATOM 2031 N N . LYS A 1 259 ? -44.334 -18.754 -13.337 1.00 50.72 259 LYS A N 1
ATOM 2032 C CA . LYS A 1 259 ? -43.543 -19.996 -13.283 1.00 50.72 259 LYS A CA 1
ATOM 2033 C C . LYS A 1 259 ? -43.399 -20.646 -14.667 1.00 50.72 259 LYS A C 1
ATOM 2035 O O . LYS A 1 259 ? -44.384 -20.615 -15.399 1.00 50.72 259 LYS A O 1
ATOM 2040 N N . ASN A 1 260 ? -42.247 -21.301 -14.921 1.00 38.22 260 ASN A N 1
ATOM 2041 C CA . ASN A 1 260 ? -41.906 -22.326 -15.949 1.00 38.22 260 ASN A CA 1
ATOM 2042 C C . ASN A 1 260 ? -40.490 -22.021 -16.511 1.00 38.22 260 ASN A C 1
ATOM 2044 O O . ASN A 1 260 ? -40.195 -20.869 -16.767 1.00 38.22 260 ASN A O 1
ATOM 2048 N N . LEU A 1 261 ? -39.508 -22.909 -16.707 1.00 44.62 261 LEU A N 1
ATOM 2049 C CA . LEU A 1 261 ? -39.491 -24.338 -16.991 1.00 44.62 261 LEU A CA 1
ATOM 2050 C C . LEU A 1 261 ? -38.171 -24.992 -16.548 1.00 44.62 261 LEU A C 1
ATOM 2052 O O . LEU A 1 261 ? -37.068 -24.488 -16.739 1.00 44.62 261 LEU A O 1
ATOM 2056 N N . ARG A 1 262 ? -38.353 -26.209 -16.051 1.00 49.44 262 ARG A N 1
ATOM 2057 C CA . ARG A 1 262 ? -37.414 -27.319 -15.921 1.00 49.44 262 ARG A CA 1
ATOM 2058 C C . ARG A 1 262 ? -36.891 -27.744 -17.306 1.00 49.44 262 ARG A C 1
ATOM 2060 O O . ARG A 1 262 ? -37.670 -28.255 -18.104 1.00 49.44 262 ARG A O 1
ATOM 2067 N N . SER A 1 263 ? -35.585 -27.633 -17.546 1.00 49.28 263 SER A N 1
ATOM 2068 C CA . SER A 1 263 ? -34.898 -28.197 -18.727 1.00 49.28 263 SER A CA 1
ATOM 2069 C C . SER A 1 263 ? -33.623 -28.896 -18.249 1.00 49.28 263 SER A C 1
ATOM 2071 O O . SER A 1 263 ? -32.697 -28.259 -17.768 1.00 49.28 263 SER A O 1
ATOM 2073 N N . LYS A 1 264 ? -33.691 -30.210 -18.010 1.00 45.72 264 LYS A N 1
ATOM 2074 C CA . LYS A 1 264 ? -33.258 -31.288 -18.922 1.00 45.72 264 LYS A CA 1
ATOM 2075 C C . LYS A 1 264 ? -31.763 -31.231 -19.276 1.00 45.72 264 LYS A C 1
ATOM 2077 O O . LYS A 1 264 ? -31.330 -30.592 -20.222 1.00 45.72 264 LYS A O 1
ATOM 2082 N N . LYS A 1 265 ? -31.031 -31.997 -18.468 1.00 48.34 265 LYS A N 1
ATOM 2083 C CA . LYS A 1 265 ? -29.660 -32.495 -18.603 1.00 48.34 265 LYS A CA 1
ATOM 2084 C C . LYS A 1 265 ? -29.515 -33.346 -19.881 1.00 48.34 265 LYS A C 1
ATOM 2086 O O . LYS A 1 265 ? -30.256 -34.323 -19.998 1.00 48.34 265 LYS A O 1
ATOM 2091 N N . PRO A 1 266 ? -28.587 -33.044 -20.806 1.00 53.78 266 PRO A N 1
ATOM 2092 C CA . PRO A 1 266 ? -28.215 -33.977 -21.861 1.00 53.78 266 PRO A CA 1
ATOM 2093 C C . PRO A 1 266 ? -27.215 -35.006 -21.325 1.00 53.78 266 PRO A C 1
ATOM 2095 O O . PRO A 1 266 ? -26.190 -34.667 -20.737 1.00 53.78 266 PRO A O 1
ATOM 2098 N N . SER A 1 267 ? -27.573 -36.271 -21.510 1.00 40.06 267 SER A N 1
ATOM 2099 C CA . SER A 1 267 ? -26.729 -37.450 -21.354 1.00 40.06 267 SER A CA 1
ATOM 2100 C C . SER A 1 267 ? -25.817 -37.560 -22.578 1.00 40.06 267 SER A C 1
ATOM 2102 O O . SER A 1 267 ? -26.302 -37.539 -23.708 1.00 40.06 267 SER A O 1
ATOM 2104 N N . THR A 1 268 ? -24.509 -37.682 -22.347 1.00 51.47 268 THR A N 1
ATOM 2105 C CA . THR A 1 268 ? -23.516 -37.996 -23.384 1.00 51.47 268 THR A CA 1
ATOM 2106 C C . THR A 1 268 ? -23.083 -39.460 -23.219 1.00 51.47 268 THR A C 1
ATOM 2108 O O . THR A 1 268 ? -22.773 -39.856 -22.091 1.00 51.47 268 THR A O 1
ATOM 2111 N N . PRO A 1 269 ? -23.087 -40.279 -24.287 1.00 57.78 269 PRO A N 1
ATOM 2112 C CA . PRO A 1 269 ? -22.722 -41.695 -24.232 1.00 57.78 269 PRO A CA 1
ATOM 2113 C C . PRO A 1 269 ? -21.196 -41.922 -24.310 1.00 57.78 269 PRO A C 1
ATOM 2115 O O . PRO A 1 269 ? -20.481 -41.086 -24.866 1.00 57.78 269 PRO A O 1
ATOM 2118 N N . PRO A 1 270 ? -20.681 -43.056 -23.789 1.00 52.69 270 PRO A N 1
ATOM 2119 C CA . PRO A 1 270 ? -19.259 -43.389 -23.827 1.00 52.69 270 PRO A CA 1
ATOM 2120 C C . PRO A 1 270 ? -18.870 -44.014 -25.176 1.00 52.69 270 PRO A C 1
ATOM 2122 O O . PRO A 1 270 ? -19.402 -45.052 -25.570 1.00 52.69 270 PRO A O 1
ATOM 2125 N N . ALA A 1 271 ? -17.918 -43.398 -25.880 1.00 48.62 271 ALA A N 1
ATOM 2126 C CA . ALA A 1 271 ? -17.363 -43.925 -27.122 1.00 48.62 271 ALA A CA 1
ATOM 2127 C C . ALA A 1 271 ? -16.122 -44.798 -26.857 1.00 48.62 271 ALA A C 1
ATOM 2129 O O . ALA A 1 271 ? -15.076 -44.321 -26.429 1.00 48.62 271 ALA A O 1
ATOM 2130 N N . ALA A 1 272 ? -16.328 -46.093 -27.101 1.00 49.88 272 ALA A N 1
ATOM 2131 C CA . ALA A 1 272 ? -15.435 -47.111 -27.653 1.00 49.88 272 ALA A CA 1
ATOM 2132 C C . ALA A 1 272 ? -13.906 -46.918 -27.567 1.00 49.88 272 ALA A C 1
ATOM 2134 O O . ALA A 1 272 ? -13.296 -46.111 -28.263 1.00 49.88 272 ALA A O 1
ATOM 2135 N N . GLN A 1 273 ? -13.295 -47.833 -26.814 1.00 45.38 273 GLN A N 1
ATOM 2136 C CA . GLN A 1 273 ? -11.892 -48.223 -26.891 1.00 45.38 273 GLN A CA 1
ATOM 2137 C C . GLN A 1 273 ? -11.594 -48.890 -28.246 1.00 45.38 273 GLN A C 1
ATOM 2139 O O . GLN A 1 273 ? -12.151 -49.945 -28.555 1.00 45.38 273 GLN A O 1
ATOM 2144 N N . SER A 1 274 ? -10.670 -48.330 -29.025 1.00 46.97 274 SER A N 1
ATOM 2145 C CA . SER A 1 274 ? -10.040 -49.002 -30.164 1.00 46.97 274 SER A CA 1
ATOM 2146 C C . SER A 1 274 ? -8.597 -49.374 -29.810 1.00 46.97 274 SER A C 1
ATOM 2148 O O . SER A 1 274 ? -7.727 -48.531 -29.616 1.00 46.97 274 SER A O 1
ATOM 2150 N N . LYS A 1 275 ? -8.356 -50.685 -29.698 1.00 51.97 275 LYS A N 1
ATOM 2151 C CA . LYS A 1 275 ? -7.027 -51.306 -29.613 1.00 51.97 275 LYS A CA 1
ATOM 2152 C C . LYS A 1 275 ? -6.339 -51.235 -30.984 1.00 51.97 275 LYS A C 1
ATOM 2154 O O . LYS A 1 275 ? -6.940 -51.715 -31.948 1.00 51.97 275 LYS A O 1
ATOM 2159 N N . PRO A 1 276 ? -5.081 -50.782 -31.099 1.00 52.94 276 PRO A N 1
ATOM 2160 C CA . PRO A 1 276 ? -4.261 -51.089 -32.259 1.00 52.94 276 PRO A CA 1
ATOM 2161 C C . PRO A 1 276 ? -3.559 -52.437 -32.076 1.00 52.94 276 PRO A C 1
ATOM 2163 O O . PRO A 1 276 ? -2.968 -52.747 -31.043 1.00 52.94 276 PRO A O 1
ATOM 2166 N N . LYS A 1 277 ? -3.676 -53.236 -33.129 1.00 53.72 277 LYS A N 1
ATOM 2167 C CA . LYS A 1 277 ? -3.119 -54.564 -33.347 1.00 53.72 277 LYS A CA 1
ATOM 2168 C C . LYS A 1 277 ? -1.610 -54.454 -33.590 1.00 53.72 277 LYS A C 1
ATOM 2170 O O . LYS A 1 277 ? -1.182 -53.773 -34.515 1.00 53.72 277 LYS A O 1
ATOM 2175 N N . VAL A 1 278 ? -0.834 -55.138 -32.754 1.00 44.62 278 VAL A N 1
ATOM 2176 C CA . VAL A 1 278 ? 0.619 -55.306 -32.871 1.00 44.62 278 VAL A CA 1
ATOM 2177 C C . VAL A 1 278 ? 0.929 -56.067 -34.163 1.00 44.62 278 VAL A C 1
ATOM 2179 O O . VAL A 1 278 ? 0.497 -57.207 -34.329 1.00 44.62 278 VAL A O 1
ATOM 2182 N N . ALA A 1 279 ? 1.661 -55.432 -35.078 1.00 48.75 279 ALA A N 1
ATOM 2183 C CA . ALA A 1 279 ? 2.308 -56.088 -36.205 1.00 48.75 279 ALA A CA 1
ATOM 2184 C C . ALA A 1 279 ? 3.804 -56.197 -35.889 1.00 48.75 279 ALA A C 1
ATOM 2186 O O . ALA A 1 279 ? 4.505 -55.191 -35.806 1.00 48.75 279 ALA A O 1
ATOM 2187 N N . SER A 1 280 ? 4.269 -57.428 -35.674 1.00 50.12 280 SER A N 1
ATOM 2188 C CA . SER A 1 280 ? 5.683 -57.774 -35.559 1.00 50.12 280 SER A CA 1
ATOM 2189 C C . SER A 1 280 ? 6.395 -57.501 -36.882 1.00 50.12 280 SER A C 1
ATOM 2191 O O . SER A 1 280 ? 6.186 -58.220 -37.859 1.00 50.12 280 SER A O 1
ATOM 2193 N N . ALA A 1 281 ? 7.255 -56.486 -36.899 1.00 52.12 281 ALA A N 1
ATOM 2194 C CA . ALA A 1 281 ? 8.262 -56.298 -37.933 1.00 52.12 281 ALA A CA 1
ATOM 2195 C C . ALA A 1 281 ? 9.586 -56.901 -37.445 1.00 52.12 281 ALA A C 1
ATOM 2197 O O . ALA A 1 281 ? 10.045 -56.616 -36.339 1.00 52.12 281 ALA A O 1
ATOM 2198 N N . LYS A 1 282 ? 10.153 -57.783 -38.273 1.00 53.00 282 LYS A N 1
ATOM 2199 C CA . LYS A 1 282 ? 11.481 -58.382 -38.114 1.00 53.00 282 LYS A CA 1
ATOM 2200 C C . LYS A 1 282 ? 12.537 -57.273 -38.047 1.00 53.00 282 LYS A C 1
ATOM 2202 O O . LYS A 1 282 ? 12.541 -56.400 -38.908 1.00 53.00 282 LYS A O 1
ATOM 2207 N N . GLN A 1 283 ? 13.403 -57.322 -37.037 1.00 45.56 283 GLN A N 1
ATOM 2208 C CA . GLN A 1 283 ? 14.580 -56.461 -36.933 1.00 45.56 283 GLN A CA 1
ATOM 2209 C C . GLN A 1 283 ? 15.748 -57.086 -37.703 1.00 45.56 283 GLN A C 1
ATOM 2211 O O . GLN A 1 283 ? 16.149 -58.213 -37.408 1.00 45.56 283 GLN A O 1
ATOM 2216 N N . ASP A 1 284 ? 16.267 -56.332 -38.671 1.00 56.09 284 ASP A N 1
ATOM 2217 C CA . ASP A 1 284 ? 17.586 -56.518 -39.275 1.00 56.09 284 ASP A CA 1
ATOM 2218 C C . ASP A 1 284 ? 18.680 -56.097 -38.272 1.00 56.09 284 ASP A C 1
ATOM 2220 O O . ASP A 1 284 ? 18.584 -55.006 -37.698 1.00 56.09 284 ASP A O 1
ATOM 2224 N N . PRO A 1 285 ? 19.720 -56.917 -38.038 1.00 62.44 285 PRO A N 1
ATOM 2225 C CA . PRO A 1 285 ? 20.787 -56.608 -37.098 1.00 62.44 285 PRO A CA 1
ATOM 2226 C C . PRO A 1 285 ? 22.009 -56.033 -37.829 1.00 62.44 285 PRO A C 1
ATOM 2228 O O . PRO A 1 285 ? 23.006 -56.727 -37.932 1.00 62.44 285 PRO A O 1
ATOM 2231 N N . ASP A 1 286 ? 21.940 -54.811 -38.374 1.00 61.78 286 ASP A N 1
ATOM 2232 C CA . ASP A 1 286 ? 23.162 -54.065 -38.765 1.00 61.78 286 ASP A CA 1
ATOM 2233 C C . ASP A 1 286 ? 22.889 -52.593 -39.146 1.00 61.78 286 ASP A C 1
ATOM 2235 O O . ASP A 1 286 ? 23.248 -52.106 -40.218 1.00 61.78 286 ASP A O 1
ATOM 2239 N N . ALA A 1 287 ? 22.215 -51.850 -38.261 1.00 54.94 287 ALA A N 1
ATOM 2240 C CA . ALA A 1 287 ? 22.076 -50.399 -38.400 1.00 54.94 287 ALA A CA 1
ATOM 2241 C C . ALA A 1 287 ? 22.969 -49.677 -37.369 1.00 54.94 287 ALA A C 1
ATOM 2243 O O . ALA A 1 287 ? 22.895 -50.004 -36.180 1.00 54.94 287 ALA A O 1
ATOM 2244 N N . PRO A 1 288 ? 23.805 -48.704 -37.787 1.00 58.50 288 PRO A N 1
ATOM 2245 C CA . PRO A 1 288 ? 24.688 -47.960 -36.892 1.00 58.50 288 PRO A CA 1
ATOM 2246 C C . PRO A 1 288 ? 23.873 -47.252 -35.807 1.00 58.50 288 PRO A C 1
ATOM 2248 O O . PRO A 1 288 ? 22.834 -46.656 -36.093 1.00 58.50 288 PRO A O 1
ATOM 2251 N N . ALA A 1 289 ? 24.348 -47.357 -34.562 1.00 58.06 289 ALA A N 1
ATOM 2252 C CA . ALA A 1 289 ? 23.678 -46.860 -33.368 1.00 58.06 289 ALA A CA 1
ATOM 2253 C C . ALA A 1 289 ? 23.136 -45.432 -33.586 1.00 58.06 289 ALA A C 1
ATOM 2255 O O . ALA A 1 289 ? 23.923 -44.537 -33.911 1.00 58.06 289 ALA A O 1
ATOM 2256 N N . PRO A 1 290 ? 21.817 -45.200 -33.432 1.00 59.09 290 PRO A N 1
ATOM 2257 C CA . PRO A 1 290 ? 21.266 -43.859 -33.506 1.00 59.09 290 PRO A CA 1
ATOM 2258 C C . PRO A 1 290 ? 21.922 -43.041 -32.399 1.00 59.09 290 PRO A C 1
ATOM 2260 O O . PRO A 1 290 ? 21.786 -43.362 -31.217 1.00 59.09 290 PRO A O 1
ATOM 2263 N N . GLY A 1 291 ? 22.693 -42.029 -32.805 1.00 58.25 291 GLY A N 1
ATOM 2264 C CA . GLY A 1 291 ? 23.319 -41.091 -31.888 1.00 58.25 291 GLY A CA 1
ATOM 2265 C C . GLY A 1 291 ? 22.276 -40.597 -30.896 1.00 58.25 291 GLY A C 1
ATOM 2266 O O . GLY A 1 291 ? 21.177 -40.217 -31.300 1.00 58.25 291 GLY A O 1
ATOM 2267 N N . LEU A 1 292 ? 22.620 -40.679 -29.610 1.00 59.19 292 LEU A N 1
ATOM 2268 C CA . LEU A 1 292 ? 21.876 -40.103 -28.497 1.00 59.19 292 LEU A CA 1
ATOM 2269 C C . LEU A 1 292 ? 21.541 -38.650 -28.845 1.00 59.19 292 LEU A C 1
ATOM 2271 O O . LEU A 1 292 ? 22.379 -37.765 -28.715 1.00 59.19 292 LEU A O 1
ATOM 2275 N N . ALA A 1 293 ? 20.339 -38.423 -29.370 1.00 59.12 293 ALA A N 1
ATOM 2276 C CA . ALA A 1 293 ? 19.825 -37.087 -29.568 1.00 59.12 293 ALA A CA 1
ATOM 2277 C C . ALA A 1 293 ? 19.607 -36.516 -28.170 1.00 59.12 293 ALA A C 1
ATOM 2279 O O . ALA A 1 293 ? 18.784 -37.047 -27.417 1.00 59.12 293 ALA A O 1
ATOM 2280 N N . ASP A 1 294 ? 20.381 -35.490 -27.819 1.00 65.62 294 ASP A N 1
ATOM 2281 C CA . ASP A 1 294 ? 20.215 -34.780 -26.560 1.00 65.62 294 ASP A CA 1
ATOM 2282 C C . ASP A 1 294 ? 18.731 -34.433 -26.379 1.00 65.62 294 ASP A C 1
ATOM 2284 O O . ASP A 1 294 ? 18.090 -33.942 -27.322 1.00 65.62 294 ASP A O 1
ATOM 2288 N N . PRO A 1 295 ? 18.141 -34.738 -25.209 1.00 65.75 295 PRO A N 1
ATOM 2289 C CA . PRO A 1 295 ? 16.747 -34.426 -24.952 1.00 65.75 295 PRO A CA 1
ATOM 2290 C C . PRO A 1 295 ? 16.537 -32.939 -25.221 1.00 65.75 295 PRO A C 1
ATOM 2292 O O . PRO A 1 295 ? 17.265 -32.101 -24.689 1.00 65.75 295 PRO A O 1
ATOM 2295 N N . ALA A 1 296 ? 15.563 -32.620 -26.080 1.00 80.00 296 ALA A N 1
ATOM 2296 C CA . ALA A 1 296 ? 15.303 -31.249 -26.497 1.00 80.00 296 ALA A CA 1
ATOM 2297 C C . 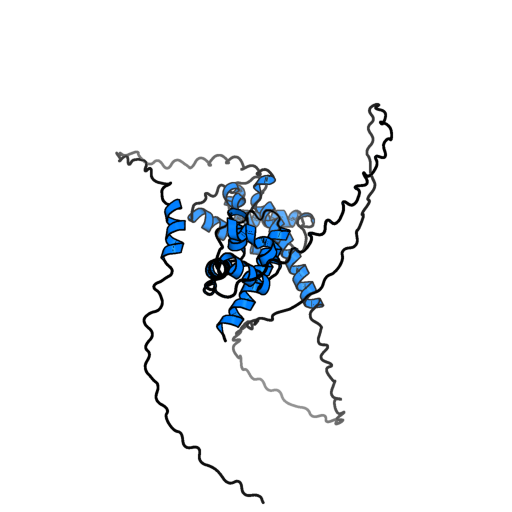ALA A 1 296 ? 15.270 -30.330 -25.258 1.00 80.00 296 ALA A C 1
ATOM 2299 O O . ALA A 1 296 ? 14.571 -30.664 -24.294 1.00 80.00 296 ALA A O 1
ATOM 2300 N N . PRO A 1 297 ? 15.989 -29.193 -25.260 1.00 82.25 297 PRO A N 1
ATOM 2301 C CA . PRO A 1 297 ? 16.246 -28.384 -24.061 1.00 82.25 297 PRO A CA 1
ATOM 2302 C C . PRO A 1 297 ? 14.966 -27.990 -23.302 1.00 82.25 297 PRO A C 1
ATOM 2304 O O . PRO A 1 297 ? 14.949 -27.922 -22.075 1.00 82.25 297 PRO A O 1
ATOM 2307 N N . MET A 1 298 ? 13.844 -27.857 -24.015 1.00 84.69 298 MET A N 1
ATOM 2308 C CA . MET A 1 298 ? 12.530 -27.559 -23.438 1.00 84.69 298 MET A CA 1
ATOM 2309 C C . MET A 1 298 ? 11.964 -28.678 -22.555 1.00 84.69 298 MET A C 1
ATOM 2311 O O . MET A 1 298 ? 11.251 -28.407 -21.589 1.00 84.69 298 MET A O 1
ATOM 2315 N N . SER A 1 299 ? 12.272 -29.939 -22.864 1.00 90.69 299 SER A N 1
ATOM 2316 C CA . SER A 1 299 ? 11.853 -31.076 -22.041 1.00 90.69 299 SER A CA 1
ATOM 2317 C C . SER A 1 299 ? 12.596 -31.090 -20.708 1.00 90.69 299 SER A C 1
ATOM 2319 O O . SER A 1 299 ? 11.989 -31.391 -19.681 1.00 90.69 299 SER A O 1
ATOM 2321 N N . ALA A 1 300 ? 13.884 -30.733 -20.716 1.00 93.50 300 ALA A N 1
ATOM 2322 C CA . ALA A 1 300 ? 14.694 -30.644 -19.505 1.00 93.50 300 ALA A CA 1
ATOM 2323 C C . ALA A 1 300 ? 14.207 -29.507 -18.594 1.00 93.50 300 ALA A C 1
ATOM 2325 O O . ALA A 1 300 ? 13.995 -29.724 -17.403 1.00 93.50 300 ALA A O 1
ATOM 2326 N N . PHE A 1 301 ? 13.924 -28.324 -19.155 1.00 95.50 301 PHE A N 1
ATOM 2327 C CA . PHE A 1 301 ? 13.404 -27.204 -18.366 1.00 95.50 301 PHE A CA 1
ATOM 2328 C C . PHE A 1 301 ? 12.014 -27.496 -17.775 1.00 95.50 301 PHE A C 1
ATOM 2330 O O . PHE A 1 301 ? 11.747 -27.186 -16.614 1.00 95.50 301 PHE A O 1
ATOM 2337 N N . ARG A 1 302 ? 11.130 -28.171 -18.522 1.00 96.12 302 ARG A N 1
ATOM 2338 C CA . ARG A 1 302 ? 9.823 -28.590 -17.994 1.00 96.12 302 ARG A CA 1
ATOM 2339 C C . ARG A 1 302 ? 9.946 -29.604 -16.852 1.00 96.12 302 ARG A C 1
ATOM 2341 O O . ARG A 1 302 ? 9.174 -29.513 -15.898 1.00 96.12 302 ARG A O 1
ATOM 2348 N N . ALA A 1 303 ? 10.885 -30.547 -16.950 1.00 96.12 303 ALA A N 1
ATOM 2349 C CA . ALA A 1 303 ? 11.170 -31.498 -15.876 1.00 96.12 303 ALA A CA 1
ATOM 2350 C C . ALA A 1 303 ? 11.665 -30.768 -14.618 1.00 96.12 303 ALA A C 1
ATOM 2352 O O . ALA A 1 303 ? 11.090 -30.957 -13.549 1.00 96.12 303 ALA A O 1
ATOM 2353 N N . LEU A 1 304 ? 12.604 -29.826 -14.781 1.00 96.44 304 LEU A N 1
ATOM 2354 C CA . LEU A 1 304 ? 13.108 -28.985 -13.693 1.00 96.44 304 LEU A CA 1
ATOM 2355 C C . LEU A 1 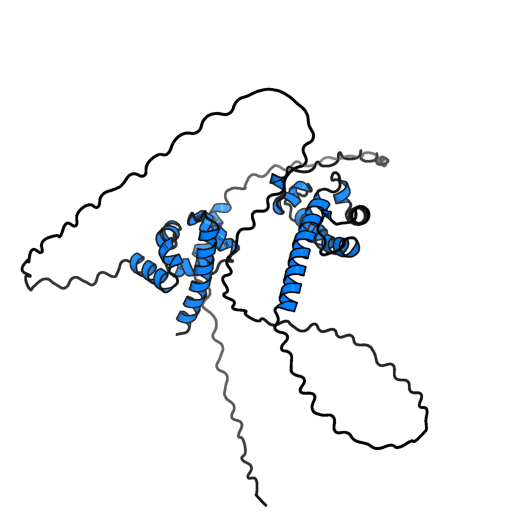304 ? 11.981 -28.236 -12.965 1.00 96.44 304 LEU A C 1
ATOM 2357 O O . LEU A 1 304 ? 11.929 -28.237 -11.737 1.00 96.44 304 LEU A O 1
ATOM 2361 N N . LEU A 1 305 ? 11.045 -27.618 -13.695 1.00 97.19 305 LEU A N 1
ATOM 2362 C CA . LEU A 1 305 ? 9.901 -26.951 -13.061 1.00 97.19 305 LEU A CA 1
ATOM 2363 C C . LEU A 1 305 ? 9.029 -27.925 -12.259 1.00 97.19 305 LEU A C 1
ATOM 2365 O O . LEU A 1 305 ? 8.486 -27.532 -11.229 1.00 97.19 305 LEU A O 1
ATOM 2369 N N . GLY A 1 306 ? 8.892 -29.171 -12.721 1.00 97.19 306 GLY A N 1
ATOM 2370 C CA . GLY A 1 306 ? 8.174 -30.233 -12.012 1.00 97.19 306 GLY A CA 1
ATOM 2371 C C . GLY A 1 306 ? 8.826 -30.601 -10.682 1.00 97.19 306 GLY A C 1
ATOM 2372 O O . GLY A 1 306 ? 8.121 -30.730 -9.680 1.00 97.19 306 GLY A O 1
ATOM 2373 N N . ASP A 1 307 ? 10.154 -30.693 -10.666 1.00 96.94 307 ASP A N 1
ATOM 2374 C CA . ASP A 1 307 ? 10.937 -31.007 -9.466 1.00 96.94 307 ASP A CA 1
ATOM 2375 C C . ASP A 1 307 ? 10.917 -29.849 -8.447 1.00 96.94 307 ASP A C 1
ATOM 2377 O O . ASP A 1 307 ? 10.862 -30.052 -7.222 1.00 96.94 307 ASP A O 1
ATOM 2381 N N . LEU A 1 308 ? 10.892 -28.607 -8.944 1.00 97.06 308 LEU A N 1
ATOM 2382 C CA . LEU A 1 308 ? 10.802 -27.404 -8.119 1.00 97.06 308 LEU A CA 1
ATOM 2383 C C . LEU A 1 308 ? 9.406 -27.227 -7.504 1.00 97.06 308 LEU A C 1
ATOM 2385 O O . LEU A 1 308 ? 9.286 -27.214 -6.276 1.00 97.06 308 LEU A O 1
ATOM 2389 N N . ASP A 1 309 ? 8.347 -27.104 -8.307 1.00 98.06 309 ASP A N 1
ATOM 2390 C CA . ASP A 1 309 ? 6.970 -26.981 -7.812 1.00 98.06 309 ASP A CA 1
ATOM 2391 C C . ASP A 1 309 ? 5.940 -27.308 -8.914 1.00 98.06 309 ASP A C 1
ATOM 2393 O O . ASP A 1 309 ? 5.958 -26.749 -10.014 1.00 98.06 309 ASP A O 1
ATOM 2397 N N . ALA A 1 310 ? 4.962 -28.163 -8.601 1.00 97.75 310 ALA A N 1
ATOM 2398 C CA . ALA A 1 310 ? 3.928 -28.583 -9.549 1.00 97.75 310 ALA A CA 1
ATOM 2399 C C . ALA A 1 310 ? 3.096 -27.416 -10.124 1.00 97.75 310 ALA A C 1
ATOM 2401 O O . ALA A 1 310 ? 2.598 -27.506 -11.249 1.00 97.75 310 ALA A O 1
ATOM 2402 N N . VAL A 1 311 ? 2.941 -26.309 -9.386 1.00 98.25 311 VAL A N 1
ATOM 2403 C CA . VAL A 1 311 ? 2.241 -25.104 -9.861 1.00 98.25 311 VAL A CA 1
ATOM 2404 C C . VAL A 1 311 ? 3.027 -24.419 -10.976 1.00 98.25 311 VAL A C 1
ATOM 2406 O O . VAL A 1 311 ? 2.413 -23.936 -11.930 1.00 98.25 311 VAL A O 1
ATOM 2409 N N . LEU A 1 312 ? 4.361 -24.389 -10.891 1.00 97.94 312 LEU A N 1
ATOM 2410 C CA . LEU A 1 312 ? 5.209 -23.834 -11.948 1.00 97.94 312 LEU A CA 1
ATOM 2411 C C . LEU A 1 312 ? 5.140 -24.709 -13.200 1.00 97.94 312 LEU A C 1
ATOM 2413 O O . LEU A 1 312 ? 4.901 -24.190 -14.290 1.00 97.94 312 LEU A O 1
ATOM 2417 N N . ALA A 1 313 ? 5.219 -26.032 -13.039 1.00 97.62 313 ALA A N 1
ATOM 2418 C CA . ALA A 1 313 ? 5.073 -26.979 -14.145 1.00 97.62 313 ALA A CA 1
ATOM 2419 C C . ALA A 1 313 ? 3.706 -26.875 -14.846 1.00 97.62 313 ALA A C 1
ATOM 2421 O O . ALA A 1 313 ? 3.628 -26.923 -16.075 1.00 97.62 313 ALA A O 1
ATOM 2422 N N . ALA A 1 314 ? 2.625 -26.672 -14.085 1.00 97.75 314 ALA A N 1
ATOM 2423 C CA . ALA A 1 314 ? 1.283 -26.466 -14.632 1.00 97.75 314 ALA A CA 1
ATOM 2424 C C . ALA A 1 314 ? 1.137 -25.149 -15.419 1.00 97.75 314 ALA A C 1
ATOM 2426 O O . ALA A 1 314 ? 0.245 -25.034 -16.257 1.00 97.75 314 ALA A O 1
ATOM 2427 N N . ASN A 1 315 ? 2.003 -24.162 -15.166 1.00 97.75 315 ASN A N 1
ATOM 2428 C CA . ASN A 1 315 ? 2.017 -22.865 -15.848 1.00 97.75 315 ASN A CA 1
ATOM 2429 C C . ASN A 1 315 ? 3.177 -22.719 -16.849 1.00 97.75 315 ASN A C 1
ATOM 2431 O O . ASN A 1 315 ? 3.426 -21.611 -17.324 1.00 97.75 315 ASN A O 1
ATOM 2435 N N . PHE A 1 316 ? 3.849 -23.819 -17.205 1.00 97.50 316 PHE A N 1
ATOM 2436 C CA . PHE A 1 316 ? 5.006 -23.830 -18.106 1.00 97.50 316 PHE A CA 1
ATOM 2437 C C . PHE A 1 316 ? 4.755 -23.078 -19.418 1.00 97.50 316 PHE A C 1
ATOM 2439 O O . PHE A 1 316 ? 5.531 -22.197 -19.765 1.00 97.50 316 PHE A O 1
ATOM 2446 N N . GLU A 1 317 ? 3.637 -23.340 -20.104 1.00 97.19 317 GLU A N 1
ATOM 2447 C CA . GLU A 1 317 ? 3.326 -22.692 -21.390 1.00 97.19 317 GLU A CA 1
ATOM 2448 C C . GLU A 1 317 ? 3.238 -21.162 -21.270 1.00 97.19 317 GLU A C 1
ATOM 2450 O O . GLU A 1 317 ? 3.644 -20.437 -22.172 1.00 97.19 317 GLU A O 1
ATOM 2455 N N . LYS A 1 318 ? 2.758 -20.643 -20.132 1.00 97.19 318 LYS A N 1
ATOM 2456 C CA . LYS A 1 318 ? 2.656 -19.195 -19.889 1.00 97.19 318 LYS A CA 1
ATOM 2457 C C . LYS A 1 318 ? 4.009 -18.556 -19.600 1.00 97.19 318 LYS A C 1
ATOM 2459 O O . LYS A 1 318 ? 4.239 -17.417 -19.998 1.00 97.19 318 LYS A O 1
ATOM 2464 N N . LEU A 1 319 ? 4.877 -19.269 -18.885 1.00 97.00 319 LEU A N 1
ATOM 2465 C CA . LEU A 1 319 ? 6.248 -18.835 -18.614 1.00 97.00 319 LEU A CA 1
ATOM 2466 C C . LEU A 1 319 ? 7.069 -18.848 -19.910 1.00 97.00 319 LEU A C 1
ATOM 2468 O O . LEU A 1 319 ? 7.739 -17.866 -20.217 1.00 97.00 319 LEU A O 1
ATOM 2472 N N . GLN A 1 320 ? 6.901 -19.893 -20.722 1.00 95.56 320 GLN A N 1
ATOM 2473 C CA . GLN A 1 320 ? 7.519 -20.012 -22.038 1.00 95.56 320 GLN A CA 1
ATOM 2474 C C . GLN A 1 320 ? 7.080 -18.879 -22.976 1.00 95.56 320 GLN A C 1
ATOM 2476 O O . GLN A 1 320 ? 7.922 -18.221 -23.576 1.00 95.56 320 GLN A O 1
ATOM 2481 N N . LEU A 1 321 ? 5.777 -18.583 -23.062 1.00 92.75 321 LEU A N 1
ATOM 2482 C CA . LEU A 1 321 ? 5.270 -17.464 -23.872 1.00 92.75 321 LEU A CA 1
ATOM 2483 C C . LEU A 1 321 ? 5.819 -16.097 -23.431 1.00 92.75 321 LEU A C 1
ATOM 2485 O O . LEU A 1 321 ? 5.840 -15.162 -24.229 1.00 92.75 321 LEU A O 1
ATOM 2489 N N . ALA A 1 322 ? 6.268 -15.979 -22.181 1.00 94.12 322 ALA A N 1
ATOM 2490 C CA . ALA A 1 322 ? 6.907 -14.782 -21.650 1.00 94.12 322 ALA A CA 1
ATOM 2491 C C . ALA A 1 322 ? 8.431 -14.742 -21.871 1.00 94.12 322 ALA A C 1
ATOM 2493 O O . ALA A 1 322 ? 9.070 -13.784 -21.437 1.00 94.12 322 ALA A O 1
ATOM 2494 N N . GLY A 1 323 ? 9.005 -15.748 -22.541 1.00 95.56 323 GLY A N 1
ATOM 2495 C CA . GLY A 1 323 ? 10.439 -15.857 -22.817 1.00 95.56 323 GLY A CA 1
ATOM 2496 C C . GLY A 1 323 ? 11.262 -16.427 -21.661 1.00 95.56 323 GLY A C 1
ATOM 2497 O O . GLY A 1 323 ? 12.464 -16.199 -21.619 1.00 95.56 323 GLY A O 1
ATOM 2498 N N . ILE A 1 324 ? 10.634 -17.126 -20.711 1.00 97.12 324 ILE A N 1
ATOM 2499 C CA . ILE A 1 324 ? 11.332 -17.832 -19.630 1.00 97.12 324 ILE A CA 1
ATOM 2500 C C . ILE A 1 324 ? 11.518 -19.276 -20.092 1.00 97.12 324 ILE A C 1
ATOM 2502 O O . ILE A 1 324 ? 10.600 -20.092 -19.973 1.00 97.12 324 ILE A O 1
ATOM 2506 N N . GLU A 1 325 ? 12.682 -19.570 -20.665 1.00 96.00 325 GLU A N 1
ATOM 2507 C CA . GLU A 1 325 ? 12.971 -20.860 -21.311 1.00 96.00 325 GLU A CA 1
ATOM 2508 C C . GLU A 1 325 ? 14.081 -21.646 -20.602 1.00 96.00 325 GLU A C 1
ATOM 2510 O O . GLU A 1 325 ? 14.279 -22.828 -20.885 1.00 96.00 325 GLU A O 1
ATOM 2515 N N . SER A 1 326 ? 14.781 -21.010 -19.659 1.00 96.38 326 SER A N 1
ATOM 2516 C CA . SER A 1 326 ? 15.918 -21.585 -18.947 1.00 96.38 326 SER A CA 1
ATOM 2517 C C . SER A 1 326 ? 15.835 -21.410 -17.426 1.00 96.38 326 SER A C 1
ATOM 2519 O O . SER A 1 326 ? 15.061 -20.606 -16.894 1.00 96.38 326 SER A O 1
ATOM 2521 N N . ALA A 1 327 ? 16.674 -22.161 -16.705 1.00 95.81 327 ALA A N 1
ATOM 2522 C CA . ALA A 1 327 ? 16.837 -22.012 -15.260 1.00 95.81 327 ALA A CA 1
ATOM 2523 C C . ALA A 1 327 ? 17.359 -20.614 -14.876 1.00 95.81 327 ALA A C 1
ATOM 2525 O O . ALA A 1 327 ? 16.922 -20.053 -13.872 1.00 95.81 327 ALA A O 1
ATOM 2526 N N . GLU A 1 328 ? 18.230 -20.024 -15.700 1.00 96.19 328 GLU A N 1
ATOM 2527 C CA . GLU A 1 328 ? 18.786 -18.680 -15.490 1.00 96.19 328 GLU A CA 1
ATOM 2528 C C . GLU A 1 328 ? 17.707 -17.590 -15.599 1.00 96.19 328 GLU A C 1
ATOM 2530 O O . GLU A 1 328 ? 17.666 -16.657 -14.787 1.00 96.19 328 GLU A O 1
ATOM 2535 N N . ASP A 1 329 ? 16.778 -17.727 -16.551 1.00 96.50 329 ASP A N 1
ATOM 2536 C CA . ASP A 1 329 ? 15.641 -16.808 -16.694 1.00 96.50 329 ASP A CA 1
ATOM 2537 C C . ASP A 1 329 ? 14.723 -16.881 -15.471 1.00 96.50 329 ASP A C 1
ATOM 2539 O O . ASP A 1 329 ? 14.266 -15.857 -14.950 1.00 96.50 329 ASP A O 1
ATOM 2543 N N . LEU A 1 330 ? 14.477 -18.099 -14.976 1.00 97.44 330 LEU A N 1
ATOM 2544 C CA . LEU A 1 330 ? 13.680 -18.323 -13.776 1.00 97.44 330 LEU A CA 1
ATOM 2545 C C . LEU A 1 330 ? 14.362 -17.726 -12.538 1.00 97.44 330 LEU A C 1
ATOM 2547 O O . LEU A 1 330 ? 13.707 -17.042 -11.752 1.00 97.44 330 LEU A O 1
ATOM 2551 N N . GLN A 1 331 ? 15.674 -17.918 -12.383 1.00 96.88 331 GLN A N 1
ATOM 2552 C CA . GLN A 1 331 ? 16.458 -17.328 -11.293 1.00 96.88 331 GLN A CA 1
ATOM 2553 C C . GLN A 1 331 ? 16.431 -15.797 -11.353 1.00 96.88 331 GLN A C 1
ATOM 2555 O O . GLN A 1 331 ? 16.228 -15.133 -10.333 1.00 96.88 331 GLN A O 1
ATOM 2560 N N . THR A 1 332 ? 16.520 -15.230 -12.558 1.00 97.00 332 THR A N 1
ATOM 2561 C CA . THR A 1 332 ? 16.374 -13.788 -12.788 1.00 97.00 332 THR A CA 1
ATOM 2562 C C . THR A 1 332 ? 14.989 -13.293 -12.375 1.00 97.00 332 THR A C 1
ATOM 2564 O O . THR A 1 332 ? 14.890 -12.264 -11.704 1.00 97.00 332 THR A O 1
ATOM 2567 N N . LEU A 1 333 ? 13.918 -14.026 -12.703 1.00 97.56 333 LEU A N 1
ATOM 2568 C CA . LEU A 1 333 ? 12.562 -13.697 -12.256 1.00 97.56 333 LEU A CA 1
ATOM 2569 C C . LEU A 1 333 ? 12.450 -13.724 -10.721 1.00 97.56 333 LEU A C 1
ATOM 2571 O O . LEU A 1 333 ? 11.891 -12.798 -10.132 1.00 97.56 333 LEU A O 1
ATOM 2575 N N . MET A 1 334 ? 13.006 -14.748 -10.070 1.00 97.56 334 MET A N 1
ATOM 2576 C CA . MET A 1 334 ? 12.973 -14.908 -8.609 1.00 97.56 334 MET A CA 1
ATOM 2577 C C . MET A 1 334 ? 13.786 -13.843 -7.859 1.00 97.56 334 MET A C 1
ATOM 2579 O O . MET A 1 334 ? 13.473 -13.531 -6.708 1.00 97.56 334 MET A O 1
ATOM 2583 N N . ALA A 1 335 ? 14.796 -13.250 -8.500 1.00 96.69 335 ALA A N 1
ATOM 2584 C CA . ALA A 1 335 ? 15.600 -12.176 -7.920 1.00 96.69 335 ALA A CA 1
ATOM 2585 C C . ALA A 1 335 ? 14.836 -10.842 -7.788 1.00 96.69 335 ALA A C 1
ATOM 2587 O O . ALA A 1 335 ? 15.235 -9.977 -7.004 1.00 96.69 335 ALA A O 1
ATOM 2588 N N . PHE A 1 336 ? 13.739 -10.647 -8.530 1.00 95.50 336 PHE A N 1
ATOM 2589 C CA . PHE A 1 336 ? 12.930 -9.434 -8.413 1.00 95.50 336 PHE A CA 1
ATOM 2590 C C . PHE A 1 336 ? 12.126 -9.395 -7.104 1.00 95.50 336 PHE A C 1
ATOM 2592 O O . PHE A 1 336 ? 11.665 -10.434 -6.628 1.00 95.50 336 PHE A O 1
ATOM 2599 N N . PRO A 1 337 ? 11.856 -8.197 -6.547 1.00 95.81 337 PRO A N 1
ATOM 2600 C CA . PRO A 1 337 ? 10.895 -8.042 -5.461 1.00 95.81 337 PRO A CA 1
ATOM 2601 C C . PRO A 1 337 ? 9.511 -8.571 -5.851 1.00 95.81 337 PRO A C 1
ATOM 2603 O O . PRO A 1 337 ? 9.090 -8.455 -7.003 1.00 95.81 337 PRO A O 1
ATOM 2606 N N . ARG A 1 338 ? 8.746 -9.063 -4.870 1.00 94.25 338 ARG A N 1
ATOM 2607 C CA . ARG A 1 338 ? 7.418 -9.662 -5.095 1.00 94.25 338 ARG A CA 1
ATOM 2608 C C . ARG A 1 338 ? 6.463 -8.781 -5.911 1.00 94.25 338 ARG A C 1
ATOM 2610 O O . ARG A 1 338 ? 5.744 -9.282 -6.769 1.00 94.25 338 ARG A O 1
ATOM 2617 N N . CYS A 1 339 ? 6.470 -7.466 -5.685 1.00 93.69 339 CYS A N 1
ATOM 2618 C CA . CYS A 1 339 ? 5.639 -6.529 -6.446 1.00 93.69 339 CYS A CA 1
ATOM 2619 C C . CYS A 1 339 ? 5.999 -6.475 -7.943 1.00 93.69 339 CYS A C 1
ATOM 2621 O O . CYS A 1 339 ? 5.108 -6.323 -8.779 1.00 93.69 339 CYS A O 1
ATOM 2623 N N . GLU A 1 340 ? 7.279 -6.629 -8.284 1.00 95.75 340 GLU A N 1
ATOM 2624 C CA . GLU A 1 340 ? 7.771 -6.659 -9.663 1.00 95.75 340 GLU A CA 1
ATOM 2625 C C . GLU A 1 340 ? 7.507 -8.012 -10.324 1.00 95.75 340 GLU A C 1
ATOM 2627 O O . GLU A 1 340 ? 7.040 -8.045 -11.462 1.00 95.75 340 GLU A O 1
ATOM 2632 N N . GLN A 1 341 ? 7.682 -9.120 -9.595 1.00 97.19 341 GLN A N 1
ATOM 2633 C CA . GLN A 1 341 ? 7.287 -10.451 -10.073 1.00 97.19 341 GLN A CA 1
ATOM 2634 C C . GLN A 1 341 ? 5.803 -10.479 -10.461 1.00 97.19 341 GLN A C 1
ATOM 2636 O O . GLN A 1 341 ? 5.451 -10.884 -11.568 1.00 97.19 341 GLN A O 1
ATOM 2641 N N . GLU A 1 342 ? 4.923 -9.978 -9.586 1.00 96.94 342 GLU A N 1
ATOM 2642 C CA . GLU A 1 342 ? 3.488 -9.897 -9.869 1.00 96.94 342 GLU A CA 1
ATOM 2643 C C . GLU A 1 342 ? 3.183 -9.053 -11.111 1.00 96.94 342 GLU A C 1
ATOM 2645 O O . GLU A 1 342 ? 2.294 -9.394 -11.898 1.00 96.94 342 GLU A O 1
ATOM 2650 N N . ARG A 1 343 ? 3.906 -7.942 -11.295 1.00 95.88 343 ARG A N 1
ATOM 2651 C CA . ARG A 1 343 ? 3.756 -7.068 -12.461 1.00 95.88 343 ARG A CA 1
ATOM 2652 C C . ARG A 1 343 ? 4.166 -7.789 -13.745 1.00 95.88 343 ARG A C 1
ATOM 2654 O O . ARG A 1 343 ? 3.390 -7.769 -14.700 1.00 95.88 343 ARG A O 1
ATOM 2661 N N . LEU A 1 344 ? 5.323 -8.451 -13.753 1.00 96.69 344 LEU A N 1
ATOM 2662 C CA . LEU A 1 344 ? 5.842 -9.190 -14.907 1.00 96.69 344 LEU A CA 1
ATOM 2663 C C . LEU A 1 344 ? 4.934 -10.366 -15.286 1.00 96.69 344 LEU A C 1
ATOM 2665 O O . LEU A 1 344 ? 4.556 -10.494 -16.447 1.00 96.69 344 LEU A O 1
ATOM 2669 N N . LEU A 1 345 ? 4.486 -11.158 -14.308 1.00 97.31 345 LEU A N 1
ATOM 2670 C CA . LEU A 1 345 ? 3.573 -12.285 -14.532 1.00 97.31 345 LEU A CA 1
ATOM 2671 C C . LEU A 1 345 ? 2.222 -11.840 -15.123 1.00 97.31 345 LEU A C 1
ATOM 2673 O O . LEU A 1 345 ? 1.644 -12.531 -15.965 1.00 97.31 345 LEU A O 1
ATOM 2677 N N . ARG A 1 346 ? 1.710 -10.669 -14.720 1.00 97.19 346 ARG A N 1
ATOM 2678 C CA . ARG A 1 346 ? 0.485 -10.096 -15.304 1.00 97.19 346 ARG A CA 1
ATOM 2679 C C . ARG A 1 346 ? 0.703 -9.583 -16.724 1.00 97.19 346 ARG A C 1
ATOM 2681 O O . ARG A 1 346 ? -0.161 -9.787 -17.570 1.00 97.19 346 ARG A O 1
ATOM 2688 N N . GLN A 1 347 ? 1.809 -8.877 -16.959 1.00 96.38 347 GLN A N 1
ATOM 2689 C CA . GLN A 1 347 ? 2.067 -8.186 -18.226 1.00 96.38 347 GLN A CA 1
ATOM 2690 C C . GLN A 1 347 ? 2.550 -9.130 -19.327 1.00 96.38 347 GLN A C 1
ATOM 2692 O O . GLN A 1 347 ? 2.119 -8.985 -20.466 1.00 96.38 347 GLN A O 1
ATOM 2697 N N . HIS A 1 348 ? 3.403 -10.095 -18.987 1.00 96.12 348 HIS A N 1
ATOM 2698 C CA . HIS A 1 348 ? 4.088 -10.943 -19.962 1.00 96.12 348 HIS A CA 1
ATOM 2699 C C . HIS A 1 348 ? 3.575 -12.385 -19.967 1.00 96.12 348 HIS A C 1
ATOM 2701 O O . HIS A 1 348 ? 3.463 -12.972 -21.036 1.00 96.12 348 HIS A O 1
ATOM 2707 N N . CYS A 1 349 ? 3.179 -12.942 -18.817 1.00 95.38 349 CYS A N 1
ATOM 2708 C CA . CYS A 1 349 ? 2.681 -14.326 -18.741 1.00 95.38 349 CYS A CA 1
ATOM 2709 C C . CYS A 1 349 ? 1.144 -14.430 -18.830 1.00 95.38 349 CYS A C 1
ATOM 2711 O O . CYS A 1 349 ? 0.583 -15.523 -18.749 1.00 95.38 349 CYS A O 1
ATOM 2713 N N . GLY A 1 350 ? 0.429 -13.301 -18.942 1.00 95.25 350 GLY A N 1
ATOM 2714 C CA . GLY A 1 350 ? -1.033 -13.273 -19.072 1.00 95.25 350 GLY A CA 1
ATOM 2715 C C . GLY A 1 350 ? -1.799 -13.782 -17.842 1.00 95.25 350 GLY A C 1
ATOM 2716 O O . GLY A 1 350 ? -2.962 -14.183 -17.953 1.00 95.25 350 GLY A O 1
ATOM 2717 N N . VAL A 1 351 ? -1.182 -13.788 -16.655 1.00 96.94 351 VAL A N 1
ATOM 2718 C CA . VAL A 1 351 ? -1.825 -14.264 -15.420 1.00 96.94 351 VAL A CA 1
ATOM 2719 C C . VAL A 1 351 ? -2.769 -13.186 -14.880 1.00 96.94 351 VAL A C 1
ATOM 2721 O O . VAL A 1 351 ? -2.371 -12.284 -14.147 1.00 96.94 351 VAL A O 1
ATOM 2724 N N . THR A 1 352 ? -4.047 -13.263 -15.253 1.00 95.75 352 THR A N 1
ATOM 2725 C CA . THR A 1 352 ? -5.064 -12.254 -14.891 1.00 95.75 352 THR A CA 1
ATOM 2726 C C . THR A 1 352 ? -5.752 -12.526 -13.555 1.00 95.75 352 THR A C 1
ATOM 2728 O O . THR A 1 352 ? -6.190 -11.593 -12.879 1.00 95.75 352 THR A O 1
ATOM 2731 N N . LYS A 1 353 ? -5.863 -13.797 -13.156 1.00 97.25 353 LYS A N 1
ATOM 2732 C CA . LYS A 1 353 ? -6.593 -14.202 -11.951 1.00 97.25 353 LYS A CA 1
ATOM 2733 C C . LYS A 1 353 ? -5.733 -13.954 -10.704 1.00 97.25 353 LYS A C 1
ATOM 2735 O O . LYS A 1 353 ? -4.678 -14.576 -10.581 1.00 97.25 353 LYS A O 1
ATOM 2740 N N . PRO A 1 354 ? -6.187 -13.141 -9.728 1.00 94.31 354 PRO A N 1
ATOM 2741 C CA . PRO A 1 354 ? -5.391 -12.823 -8.538 1.00 94.31 354 PRO A CA 1
ATOM 2742 C C . PRO A 1 354 ? -4.968 -14.054 -7.727 1.00 94.31 354 PRO A C 1
ATOM 2744 O O . PRO A 1 354 ? -3.851 -14.112 -7.226 1.00 94.31 354 PRO A O 1
ATOM 2747 N N . LEU A 1 355 ? -5.846 -15.058 -7.628 1.00 96.38 355 LEU A N 1
ATOM 2748 C CA . LEU A 1 355 ? -5.557 -16.293 -6.898 1.00 96.38 355 LEU A CA 1
ATOM 2749 C C . LEU A 1 355 ? -4.484 -17.144 -7.593 1.00 96.38 355 LEU A C 1
ATOM 2751 O O . LEU A 1 355 ? -3.651 -17.748 -6.930 1.00 96.38 355 LEU A O 1
ATOM 2755 N N . GLU A 1 356 ? -4.512 -17.202 -8.922 1.00 97.38 356 GLU A N 1
ATOM 2756 C CA . GLU A 1 356 ? -3.522 -17.933 -9.717 1.00 97.38 356 GLU A CA 1
ATOM 2757 C C . GLU A 1 356 ? -2.151 -17.263 -9.620 1.00 97.38 356 GLU A C 1
ATOM 2759 O O . GLU A 1 356 ? -1.156 -17.935 -9.367 1.00 97.38 356 GLU A O 1
ATOM 2764 N N . LEU A 1 357 ? -2.123 -15.931 -9.700 1.00 97.81 357 LEU A N 1
ATOM 2765 C CA . LEU A 1 357 ? -0.916 -15.136 -9.502 1.00 97.81 357 LEU A CA 1
ATOM 2766 C C . LEU A 1 357 ? -0.288 -15.379 -8.128 1.00 97.81 357 LEU A C 1
ATOM 2768 O O . LEU A 1 357 ? 0.903 -15.654 -8.036 1.00 97.81 357 LEU A O 1
ATOM 2772 N N . ALA A 1 358 ? -1.098 -15.334 -7.066 1.00 96.88 358 ALA A N 1
ATOM 2773 C CA . ALA A 1 358 ? -0.622 -15.590 -5.713 1.00 96.88 358 ALA A CA 1
ATOM 2774 C C . ALA A 1 358 ? -0.013 -16.996 -5.574 1.00 96.88 358 ALA A C 1
ATOM 2776 O O . ALA A 1 358 ? 1.025 -17.141 -4.934 1.00 96.88 358 ALA A O 1
ATOM 2777 N N . LYS A 1 359 ? -0.620 -18.015 -6.203 1.00 97.88 359 LYS A N 1
ATOM 2778 C CA . LYS A 1 359 ? -0.083 -19.386 -6.218 1.00 97.88 359 LYS A CA 1
ATOM 2779 C C . LYS A 1 359 ? 1.266 -19.469 -6.931 1.00 97.88 359 LYS A C 1
ATOM 2781 O O . LYS A 1 359 ? 2.164 -20.112 -6.405 1.00 97.88 359 LYS A O 1
ATOM 2786 N N . ILE A 1 360 ? 1.412 -18.810 -8.082 1.00 97.94 360 ILE A N 1
ATOM 2787 C CA . ILE A 1 360 ? 2.677 -18.788 -8.830 1.00 97.94 360 ILE A CA 1
ATOM 2788 C C . ILE A 1 360 ? 3.768 -18.085 -8.017 1.00 97.94 360 ILE A C 1
ATOM 2790 O O . ILE A 1 360 ? 4.854 -18.632 -7.889 1.00 97.94 360 ILE A O 1
ATOM 2794 N N . CYS A 1 361 ? 3.487 -16.931 -7.402 1.00 97.81 361 CYS A N 1
ATOM 2795 C CA . CYS A 1 361 ? 4.471 -16.238 -6.562 1.00 97.81 361 CYS A CA 1
ATOM 2796 C C . CYS A 1 361 ? 4.926 -17.088 -5.367 1.00 97.81 361 CYS A C 1
ATOM 2798 O O . CYS A 1 361 ? 6.117 -17.182 -5.107 1.00 97.81 361 CYS A O 1
ATOM 2800 N N . ILE A 1 362 ? 4.000 -17.763 -4.677 1.00 97.75 362 ILE A N 1
ATOM 2801 C CA . ILE A 1 362 ? 4.358 -18.678 -3.579 1.00 97.75 362 ILE A CA 1
ATOM 2802 C C . ILE A 1 362 ? 5.212 -19.846 -4.095 1.00 97.75 362 ILE A C 1
ATOM 2804 O O . ILE A 1 362 ? 6.150 -20.269 -3.423 1.00 97.75 362 ILE A O 1
ATOM 2808 N N . ALA A 1 363 ? 4.901 -20.373 -5.280 1.00 98.12 363 ALA A N 1
ATOM 2809 C CA . ALA A 1 363 ? 5.683 -21.436 -5.900 1.00 98.12 363 ALA A CA 1
ATOM 2810 C C . ALA A 1 363 ? 7.096 -20.963 -6.294 1.00 98.12 363 ALA A C 1
ATOM 2812 O O . ALA A 1 363 ? 8.049 -21.713 -6.113 1.00 98.12 363 ALA A O 1
ATOM 2813 N N . LEU A 1 364 ? 7.251 -19.714 -6.751 1.00 98.00 364 LEU A N 1
ATOM 2814 C CA . LEU A 1 364 ? 8.559 -19.089 -6.991 1.00 98.00 364 LEU A CA 1
ATOM 2815 C C . LEU A 1 364 ? 9.365 -18.945 -5.692 1.00 98.00 364 LEU A C 1
ATOM 2817 O O . LEU A 1 364 ? 10.542 -19.290 -5.674 1.00 98.00 364 LEU A O 1
ATOM 2821 N N . ASP A 1 365 ? 8.738 -18.514 -4.594 1.00 97.31 365 ASP A N 1
ATOM 2822 C CA . ASP A 1 365 ? 9.405 -18.416 -3.286 1.00 97.31 365 ASP A CA 1
ATOM 2823 C C . ASP A 1 365 ? 9.916 -19.793 -2.806 1.00 97.31 365 ASP A C 1
ATOM 2825 O O . ASP A 1 365 ? 11.028 -19.913 -2.290 1.00 97.31 365 ASP A O 1
ATOM 2829 N N . ARG A 1 366 ? 9.134 -20.861 -3.024 1.00 97.31 366 ARG A N 1
ATOM 2830 C CA . ARG A 1 366 ? 9.540 -22.246 -2.715 1.00 97.31 366 ARG A CA 1
ATOM 2831 C C . ARG A 1 366 ? 10.652 -22.751 -3.630 1.00 97.31 366 ARG A C 1
ATOM 2833 O O . ARG A 1 366 ? 11.579 -23.400 -3.152 1.00 97.31 366 ARG A O 1
ATOM 2840 N N . ALA A 1 367 ? 10.557 -22.468 -4.928 1.00 97.31 367 ALA A N 1
ATOM 2841 C CA . ALA A 1 367 ? 11.573 -22.838 -5.906 1.00 97.31 367 ALA A CA 1
ATOM 2842 C C . ALA A 1 367 ? 12.917 -22.175 -5.585 1.00 97.31 367 ALA A C 1
ATOM 2844 O O . ALA A 1 367 ? 13.946 -22.845 -5.626 1.00 97.31 367 ALA A O 1
ATOM 2845 N N . ARG A 1 368 ? 12.899 -20.904 -5.165 1.00 96.88 368 ARG A N 1
ATOM 2846 C CA . ARG A 1 368 ? 14.087 -20.185 -4.698 1.00 96.88 368 ARG A CA 1
ATOM 2847 C C . ARG A 1 368 ? 14.758 -20.903 -3.529 1.00 96.88 368 ARG A C 1
ATOM 2849 O O . ARG A 1 368 ? 15.947 -21.189 -3.604 1.00 96.88 368 ARG A O 1
ATOM 2856 N N . ALA A 1 369 ? 13.990 -21.251 -2.496 1.00 96.38 369 ALA A N 1
ATOM 2857 C CA . ALA A 1 369 ? 14.520 -21.968 -1.338 1.00 96.38 369 ALA A CA 1
ATOM 2858 C C . ALA A 1 369 ? 15.116 -23.337 -1.714 1.00 96.38 369 ALA A C 1
ATOM 2860 O O . ALA A 1 369 ? 16.108 -23.752 -1.127 1.00 96.38 369 ALA A O 1
ATOM 2861 N N . LYS A 1 370 ? 14.541 -24.037 -2.703 1.00 96.31 370 LYS A N 1
ATOM 2862 C CA . LYS A 1 370 ? 15.089 -25.306 -3.208 1.00 96.31 370 LYS A CA 1
ATOM 2863 C C . LYS A 1 370 ? 16.385 -25.120 -3.999 1.00 96.31 370 LYS A C 1
ATOM 2865 O O . LYS A 1 370 ? 17.304 -25.908 -3.819 1.00 96.31 370 LYS A O 1
ATOM 2870 N N . MET A 1 371 ? 16.467 -24.106 -4.861 1.00 94.62 371 MET A N 1
ATOM 2871 C CA . MET A 1 371 ? 17.674 -23.848 -5.656 1.00 94.62 371 MET A CA 1
ATOM 2872 C C . MET A 1 371 ? 18.861 -23.423 -4.786 1.00 94.62 371 MET A C 1
ATOM 2874 O O . MET A 1 371 ? 19.975 -23.858 -5.048 1.00 94.62 371 MET A O 1
ATOM 2878 N N . GLU A 1 372 ? 18.618 -22.664 -3.712 1.00 93.62 372 GLU A N 1
ATOM 2879 C CA . GLU A 1 372 ? 19.660 -22.288 -2.742 1.00 93.62 372 GLU A CA 1
ATOM 2880 C C . GLU A 1 372 ? 20.267 -23.507 -2.018 1.00 93.62 372 GLU A C 1
ATOM 2882 O O . GLU A 1 372 ? 21.412 -23.444 -1.587 1.00 93.62 372 GLU A O 1
ATOM 2887 N N . VAL A 1 373 ? 19.538 -24.626 -1.903 1.00 93.62 373 VAL A N 1
ATOM 2888 C CA . VAL A 1 373 ? 20.069 -25.874 -1.320 1.00 93.62 373 VAL A CA 1
ATOM 2889 C C . VAL A 1 373 ? 20.954 -26.626 -2.316 1.00 93.62 373 VAL A C 1
ATOM 2891 O O . VAL A 1 373 ? 21.945 -27.218 -1.911 1.00 93.62 373 VAL A O 1
ATOM 2894 N N . ILE A 1 374 ? 20.623 -26.584 -3.610 1.00 87.69 374 ILE A N 1
ATOM 2895 C CA . ILE A 1 374 ? 21.343 -27.332 -4.654 1.00 87.69 374 ILE A CA 1
ATOM 2896 C C . ILE A 1 374 ? 22.723 -26.721 -4.944 1.00 87.69 374 ILE A C 1
ATOM 2898 O O . ILE A 1 374 ? 23.633 -27.452 -5.301 1.00 87.69 374 ILE A O 1
ATOM 2902 N N . GLU A 1 375 ? 22.906 -25.405 -4.785 1.00 81.00 375 GLU A N 1
ATOM 2903 C CA . GLU A 1 375 ? 24.204 -24.744 -5.033 1.00 81.00 375 GLU A CA 1
ATOM 2904 C C . GLU A 1 375 ? 25.266 -25.005 -3.942 1.00 81.00 375 GLU A C 1
ATOM 2906 O O . GLU A 1 375 ? 26.419 -24.607 -4.111 1.00 81.00 375 GLU A O 1
ATOM 2911 N N . VAL A 1 376 ? 24.893 -25.621 -2.813 1.00 75.38 376 VAL A N 1
ATOM 2912 C CA . VAL A 1 376 ? 25.796 -25.843 -1.665 1.00 75.38 376 VAL A CA 1
ATOM 2913 C C . VAL A 1 376 ? 26.477 -27.220 -1.702 1.00 75.38 376 VAL A C 1
ATOM 2915 O O . VAL A 1 376 ? 27.499 -27.396 -1.035 1.00 75.38 376 VAL A O 1
ATOM 2918 N N . ASP A 1 377 ? 25.958 -28.153 -2.501 1.00 59.31 377 ASP A N 1
ATOM 2919 C CA . ASP A 1 377 ? 26.536 -29.485 -2.743 1.00 59.31 377 ASP A CA 1
ATOM 2920 C C . ASP A 1 377 ? 27.347 -29.512 -4.050 1.00 59.31 377 ASP A C 1
ATOM 2922 O O . ASP A 1 377 ? 28.416 -30.173 -4.067 1.00 59.31 377 ASP A O 1
#

Organism: NCBI:txid48140